Protein AF-A0A959IAA6-F1 (afdb_monomer)

Secondary structure (DSSP, 8-state):
-TTTTSHHHHHHHHHHHHHHHHHHHHHHTTT-TT----HHHHHHHHHHHHHHHS--GGGTEEEEE-TTS-EEEEE-SSS-EEEEEEESSTTSPPEEEEEEEEEPPPPPHHHHHHHHHS--------TT---HHHHHHHT-SPPPPEEEPP-TT--EEEEE-TT----EEEEEE-S--S----HHHHHHHT--GGG-TT-EEETTEEEE-SEEEEE-S-EEE-SS-EEEEPTTEEEEE-TT-EEEESS-EEEE--SSS-EEEE-TTS--EEEEES-SS-EEEESEEEES---EEETTEEE-BSEEEES--EEEES-EEES--SSEEEEEESSEEEEES-EEE--SSEEEEEES-EEEEES-EEES-SS-SEEEES-EEEEES-EEE--SSEEEEEETT-EEEEESEEEES-SEEEEEETT-EEEES-EEEEEEEEEEEEE--STTS---EEEES--EEEEEEEEEEE-TT-EEEETTEE--

Radius of gyration: 25.76 Å; Cα contacts (8 Å, |Δi|>4): 1320; chains: 1; bounding box: 67×58×63 Å

Structure (mmCIF, N/CA/C/O backbone):
data_AF-A0A959IAA6-F1
#
_entry.id   AF-A0A959IAA6-F1
#
loop_
_atom_site.group_PDB
_atom_site.id
_atom_site.type_symbol
_atom_site.label_atom_id
_atom_site.label_alt_id
_atom_site.label_comp_id
_atom_site.label_asym_id
_atom_site.label_entity_id
_atom_site.label_seq_id
_atom_site.pdbx_PDB_ins_code
_atom_site.Cartn_x
_atom_site.Cartn_y
_atom_site.Cartn_z
_atom_site.occupancy
_atom_site.B_iso_or_equiv
_atom_site.auth_seq_id
_atom_site.auth_comp_id
_atom_site.auth_asym_id
_atom_site.auth_atom_id
_atom_site.pdbx_PDB_model_num
ATOM 1 N N . VAL A 1 1 ? 10.745 31.286 13.134 1.00 66.69 1 VAL A N 1
ATOM 2 C CA . VAL A 1 1 ? 9.626 30.330 12.958 1.00 66.69 1 VAL A CA 1
ATOM 3 C C . VAL A 1 1 ? 9.668 29.263 14.039 1.00 66.69 1 VAL A C 1
ATOM 5 O O . VAL A 1 1 ? 8.770 29.283 14.860 1.00 66.69 1 VAL A O 1
ATOM 8 N N . TYR A 1 2 ? 10.750 28.479 14.146 1.00 72.8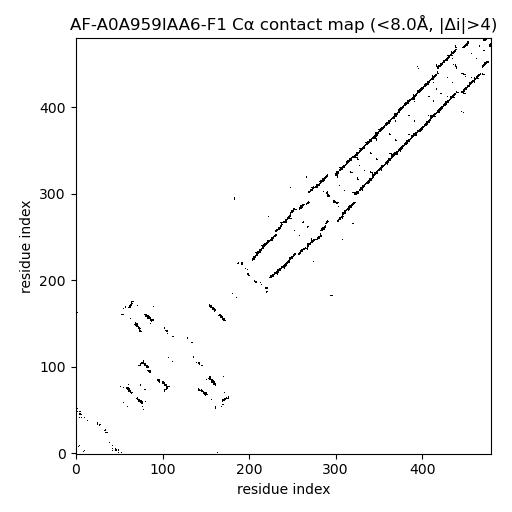8 2 TYR A N 1
ATOM 9 C CA . TYR A 1 2 ? 10.940 27.435 15.170 1.00 72.88 2 TYR A CA 1
ATOM 10 C C . TYR A 1 2 ? 10.509 27.818 16.604 1.00 72.88 2 TYR A C 1
ATOM 12 O O . TYR A 1 2 ? 9.703 27.122 17.215 1.00 72.88 2 TYR A O 1
ATOM 20 N N . ARG A 1 3 ? 10.980 28.967 17.121 1.00 77.94 3 ARG A N 1
ATOM 21 C CA . ARG A 1 3 ? 10.578 29.488 18.443 1.00 77.94 3 ARG A CA 1
ATOM 22 C C . ARG A 1 3 ? 9.064 29.691 18.557 1.00 77.94 3 ARG A C 1
ATOM 24 O O . ARG A 1 3 ? 8.458 29.231 19.512 1.00 77.94 3 ARG A O 1
ATOM 31 N N . PHE A 1 4 ? 8.459 30.359 17.579 1.00 81.38 4 PHE A N 1
ATOM 32 C CA . PHE A 1 4 ? 7.040 30.730 17.597 1.00 81.38 4 PHE A CA 1
ATOM 33 C C . PHE A 1 4 ? 6.094 29.569 17.271 1.00 81.38 4 PHE A C 1
ATOM 35 O O . PHE A 1 4 ? 4.908 29.676 17.549 1.00 81.38 4 PHE A O 1
ATOM 42 N N . SER A 1 5 ? 6.610 28.472 16.713 1.00 74.12 5 SER A N 1
ATOM 43 C CA . SER A 1 5 ? 5.879 27.216 16.528 1.00 74.12 5 SER A CA 1
ATOM 44 C C . SER A 1 5 ? 6.097 26.229 17.681 1.00 74.12 5 SER A C 1
ATOM 46 O O . SER A 1 5 ? 5.702 25.074 17.579 1.00 74.12 5 SER A O 1
ATOM 48 N N . SER A 1 6 ? 6.745 26.646 18.777 1.00 77.94 6 SER A N 1
ATOM 49 C CA . SER A 1 6 ? 6.830 25.825 19.988 1.00 77.94 6 SER A CA 1
ATOM 50 C C . SER A 1 6 ? 5.517 25.846 20.759 1.00 77.94 6 SER A C 1
ATOM 52 O O . SER A 1 6 ? 4.818 26.862 20.784 1.00 77.94 6 SER A O 1
ATOM 54 N N . LYS A 1 7 ? 5.210 24.729 21.430 1.00 76.62 7 LYS A N 1
ATOM 55 C CA . LYS A 1 7 ? 4.017 24.595 22.273 1.00 76.62 7 LYS A CA 1
ATOM 56 C C . LYS A 1 7 ? 3.919 25.735 23.288 1.00 76.62 7 LYS A C 1
ATOM 58 O O . LYS A 1 7 ? 2.882 26.379 23.357 1.00 76.62 7 LYS A O 1
ATOM 63 N N . ASP A 1 8 ? 5.003 26.026 24.001 1.00 80.62 8 ASP A N 1
ATOM 64 C CA . ASP A 1 8 ? 5.018 27.067 25.035 1.00 80.62 8 ASP A CA 1
ATOM 65 C C . ASP A 1 8 ? 4.765 28.460 24.446 1.00 80.62 8 ASP A C 1
ATOM 67 O O . ASP A 1 8 ? 3.940 29.210 24.958 1.00 80.62 8 ASP A O 1
ATOM 71 N N . SER A 1 9 ? 5.384 28.783 23.303 1.00 84.19 9 SER A N 1
ATOM 72 C CA . SER A 1 9 ? 5.149 30.076 22.642 1.00 84.19 9 SER A CA 1
ATOM 73 C C . SER A 1 9 ? 3.723 30.219 22.108 1.00 84.19 9 SER A C 1
ATOM 75 O O . SER A 1 9 ? 3.187 31.326 22.101 1.00 84.19 9 SER A O 1
ATOM 77 N N . LEU A 1 10 ? 3.103 29.123 21.661 1.00 82.00 10 LEU A N 1
ATOM 78 C CA . LEU A 1 10 ? 1.710 29.128 21.216 1.00 82.00 10 LEU A CA 1
ATOM 79 C C . LEU A 1 10 ? 0.742 29.240 22.387 1.00 82.00 10 LEU A C 1
ATOM 81 O O . LEU A 1 10 ? -0.214 30.001 22.295 1.00 82.00 10 LEU A O 1
ATOM 85 N N . VAL A 1 11 ? 1.012 28.553 23.497 1.00 83.69 11 VAL A N 1
ATOM 86 C CA . VAL A 1 11 ? 0.237 28.685 24.738 1.00 83.69 11 VAL A CA 1
ATOM 87 C C . VAL A 1 11 ? 0.286 30.127 25.249 1.00 83.69 11 VAL A C 1
ATOM 89 O O . VAL A 1 11 ? -0.763 30.715 25.513 1.00 83.69 11 VAL A O 1
ATOM 92 N N . ASP A 1 12 ? 1.472 30.737 25.301 1.00 89.75 12 ASP A N 1
ATOM 93 C CA . ASP A 1 12 ? 1.639 32.139 25.699 1.00 89.75 12 ASP A CA 1
ATOM 94 C C . ASP A 1 12 ? 0.929 33.098 24.733 1.00 89.75 12 ASP A C 1
ATOM 96 O O . ASP A 1 12 ? 0.259 34.049 25.151 1.00 89.75 12 ASP A O 1
ATOM 100 N N . PHE A 1 13 ? 1.030 32.839 23.426 1.00 90.50 13 PHE A N 1
ATOM 101 C CA . PHE A 1 13 ? 0.320 33.611 22.414 1.00 90.50 13 PHE A CA 1
ATOM 102 C C . PHE A 1 13 ? -1.196 33.519 22.606 1.00 90.50 13 PHE A C 1
ATOM 104 O O . PHE A 1 13 ? -1.859 34.558 22.654 1.00 90.50 13 PHE A O 1
ATOM 111 N N . PHE A 1 14 ? -1.745 32.316 22.776 1.00 88.12 14 PHE A N 1
ATOM 112 C CA . PHE A 1 14 ? -3.173 32.106 23.002 1.00 88.12 14 PHE A CA 1
ATOM 113 C C . PHE A 1 14 ? -3.662 32.799 24.268 1.00 88.12 14 PHE A C 1
ATOM 115 O O . PHE A 1 14 ? -4.676 33.500 24.222 1.00 88.12 14 PHE A O 1
ATOM 122 N N . ALA A 1 15 ? -2.896 32.713 25.357 1.00 90.69 15 ALA A N 1
ATOM 123 C CA . ALA A 1 15 ? -3.174 33.457 26.577 1.00 90.69 15 ALA A CA 1
ATOM 124 C C . ALA A 1 15 ? -3.203 34.976 26.318 1.00 90.69 15 ALA A C 1
ATOM 126 O O . ALA A 1 15 ? -4.123 35.664 26.767 1.00 90.69 15 ALA A O 1
ATOM 127 N N . SER A 1 16 ? -2.256 35.500 25.530 1.00 94.31 16 SER A N 1
ATOM 128 C CA . SER A 1 16 ? -2.164 36.936 25.224 1.00 94.31 16 SER A CA 1
ATOM 129 C C . SER A 1 16 ? -3.339 37.469 24.396 1.00 94.31 16 SER A C 1
ATOM 131 O O . SER A 1 16 ? -3.707 38.638 24.527 1.00 94.31 16 SER A O 1
ATOM 133 N N . VAL A 1 17 ? -3.961 36.622 23.566 1.00 92.19 17 VAL A N 1
ATOM 134 C CA . VAL A 1 17 ? -5.083 37.006 22.690 1.00 92.19 17 VAL A CA 1
ATOM 135 C C . VAL A 1 17 ? -6.443 36.507 23.179 1.00 92.19 17 VAL A C 1
ATOM 137 O O . VAL A 1 17 ? -7.451 36.744 22.507 1.00 92.19 17 VAL A O 1
ATOM 140 N N . GLN A 1 18 ? -6.503 35.864 24.350 1.00 92.19 18 GLN A N 1
ATOM 141 C CA . GLN A 1 18 ? -7.687 35.178 24.874 1.00 92.19 18 GLN A CA 1
ATOM 142 C C . GLN A 1 18 ? -8.947 36.056 24.848 1.00 92.19 18 GLN A C 1
ATOM 144 O O . GLN A 1 18 ? -9.976 35.647 24.311 1.00 92.19 18 GLN A O 1
ATOM 149 N N . ALA A 1 19 ? -8.860 37.294 25.346 1.00 90.56 19 ALA A N 1
ATOM 150 C CA . ALA A 1 19 ? -10.003 38.208 25.403 1.00 90.56 19 ALA A CA 1
ATOM 151 C C . ALA A 1 19 ? -10.556 38.559 24.005 1.00 90.56 19 ALA A C 1
ATOM 153 O O . ALA A 1 19 ? -11.770 38.580 23.787 1.00 90.56 19 ALA A O 1
ATOM 154 N N . GLY A 1 20 ? -9.670 38.798 23.033 1.00 91.69 20 GLY A N 1
ATOM 155 C CA . GLY A 1 20 ? -10.056 39.070 21.646 1.00 91.69 20 GLY A CA 1
ATOM 156 C C . GLY A 1 20 ? -10.611 37.830 20.941 1.00 91.69 20 GLY A C 1
ATOM 157 O O . GLY A 1 20 ? -11.581 37.924 20.184 1.00 91.69 20 GLY A O 1
ATOM 158 N N . LYS A 1 21 ? -10.029 36.661 21.226 1.00 87.06 21 LYS A N 1
ATOM 159 C CA . LYS A 1 21 ? -10.485 35.360 20.728 1.00 87.06 21 LYS A CA 1
ATOM 160 C C . LYS A 1 21 ? -11.901 35.050 21.218 1.00 87.06 21 LYS A C 1
ATOM 162 O O . LYS A 1 21 ? -12.755 34.721 20.402 1.00 87.06 21 LYS A O 1
ATOM 167 N N . GLU A 1 22 ? -12.187 35.226 22.507 1.00 89.31 22 GLU A N 1
ATOM 168 C CA . GLU A 1 22 ? -13.525 35.018 23.080 1.00 89.31 22 GLU A CA 1
ATOM 169 C C . GLU A 1 22 ? -14.571 35.968 22.490 1.00 89.31 22 GLU A C 1
ATOM 171 O O . GLU A 1 22 ? -15.683 35.545 22.170 1.00 89.31 22 GLU A O 1
ATOM 176 N N . ALA A 1 23 ? -14.223 37.246 22.306 1.00 90.31 23 ALA A N 1
ATOM 177 C CA . ALA A 1 23 ? -15.117 38.221 21.688 1.00 90.31 23 ALA A CA 1
ATOM 178 C C . ALA A 1 23 ? -15.488 37.829 20.247 1.00 90.31 23 ALA A C 1
ATOM 180 O O . ALA A 1 23 ? -16.668 37.844 19.894 1.00 90.31 23 ALA A O 1
ATOM 181 N N . ARG A 1 24 ? -14.505 37.414 19.435 1.00 89.44 24 ARG A N 1
ATOM 182 C CA . ARG A 1 24 ? -14.739 36.930 18.061 1.00 89.44 24 ARG A CA 1
ATOM 183 C C . ARG A 1 24 ? -15.483 35.602 18.027 1.00 89.44 24 ARG A C 1
ATOM 185 O O . ARG A 1 24 ? -16.362 35.435 17.194 1.00 89.44 24 ARG A O 1
ATOM 192 N N . HIS A 1 25 ? -15.179 34.687 18.942 1.00 83.81 25 HIS A N 1
ATOM 193 C CA . HIS A 1 25 ? -15.894 33.421 19.067 1.00 83.81 25 HIS A CA 1
ATOM 194 C C . HIS A 1 25 ? -17.381 33.645 19.378 1.00 83.81 25 HIS A C 1
ATOM 196 O O . HIS A 1 25 ? -18.235 33.056 18.723 1.00 83.81 25 HIS A O 1
ATOM 202 N N . ARG A 1 26 ? -17.710 34.558 20.308 1.00 87.56 26 ARG A N 1
ATOM 203 C CA . ARG A 1 26 ? -19.105 34.951 20.582 1.00 87.56 26 ARG A CA 1
ATOM 204 C C . ARG A 1 26 ? -19.795 35.548 19.357 1.00 87.56 26 ARG A C 1
ATOM 206 O O . ARG A 1 26 ? -20.941 35.201 19.104 1.00 87.56 26 ARG A O 1
ATOM 213 N N . TYR A 1 27 ? -19.106 36.416 18.614 1.00 90.00 27 TYR A N 1
ATOM 214 C CA . TYR A 1 27 ? -19.635 37.005 17.382 1.00 90.00 27 TYR A CA 1
ATOM 215 C C . TYR A 1 27 ? -19.903 35.944 16.307 1.00 90.00 27 TYR A C 1
ATOM 217 O O . TYR A 1 27 ? -21.003 35.872 15.787 1.00 90.00 27 TYR A O 1
ATOM 225 N N . LEU A 1 28 ? -18.947 35.060 16.018 1.00 75.94 28 LEU A N 1
ATOM 226 C CA . LEU A 1 28 ? -19.131 34.015 15.004 1.00 75.94 28 LEU A CA 1
ATOM 227 C C . LEU A 1 28 ? -20.309 33.090 15.333 1.00 75.94 28 LEU A C 1
ATOM 229 O O . LEU A 1 28 ? -21.045 32.697 14.433 1.00 75.94 28 LEU A O 1
ATOM 233 N N . ARG A 1 29 ? -20.556 32.810 16.617 1.00 83.12 29 ARG A N 1
ATOM 234 C CA . ARG A 1 29 ? -21.688 31.979 17.053 1.00 83.12 29 ARG A CA 1
ATOM 235 C C . ARG A 1 29 ? -23.060 32.651 16.958 1.00 83.12 29 ARG A C 1
ATOM 237 O O . ARG A 1 29 ? -24.058 31.965 17.159 1.00 83.12 29 ARG A O 1
ATOM 244 N N . THR A 1 30 ? -23.142 33.945 16.630 1.00 84.31 30 THR A N 1
ATOM 245 C CA . THR A 1 30 ? -24.436 34.575 16.309 1.00 84.31 30 THR A CA 1
ATOM 246 C C . THR A 1 30 ? -24.978 34.124 14.954 1.00 84.31 30 THR A C 1
ATOM 248 O O . THR A 1 30 ? -26.182 34.183 14.741 1.00 84.31 30 THR A O 1
ATOM 251 N N . GLU A 1 31 ? -24.097 33.683 14.051 1.00 77.62 31 GLU A N 1
ATOM 252 C CA . GLU A 1 31 ? -24.442 33.203 12.706 1.00 77.62 31 GLU A CA 1
ATOM 253 C C . GLU A 1 31 ? -24.156 31.697 12.554 1.00 77.62 31 GLU A C 1
ATOM 255 O O . GLU A 1 31 ? -24.968 30.962 11.998 1.00 77.62 31 GLU A O 1
ATOM 260 N N . PHE A 1 32 ? -23.056 31.209 13.138 1.00 69.94 32 PHE A N 1
ATOM 261 C CA . PHE A 1 32 ? -22.613 29.812 13.102 1.00 69.94 32 PHE A CA 1
ATOM 262 C C . PHE A 1 32 ? -22.653 29.193 14.505 1.00 69.94 32 PHE A C 1
ATOM 264 O O . PHE A 1 32 ? -21.637 29.104 15.196 1.00 69.94 32 PHE A O 1
ATOM 271 N N . VAL A 1 33 ? -23.845 28.780 14.944 1.00 80.44 33 VAL A N 1
ATOM 272 C CA . VAL A 1 33 ? -24.137 28.366 16.335 1.00 80.44 33 VAL A CA 1
ATOM 273 C C . VAL A 1 33 ? -23.199 27.264 16.862 1.00 80.44 33 VAL A C 1
ATOM 275 O O . VAL A 1 33 ? -22.841 27.274 18.048 1.00 80.44 33 VAL A O 1
ATOM 278 N N . ASP A 1 34 ? -22.730 26.382 15.978 1.00 75.69 34 ASP A N 1
ATOM 279 C CA . ASP A 1 34 ? -21.885 25.226 16.309 1.00 75.69 34 ASP A CA 1
ATOM 280 C C . ASP A 1 34 ? -20.377 25.465 16.120 1.00 75.69 34 ASP A C 1
ATOM 282 O O . ASP A 1 34 ? -19.572 24.566 16.359 1.00 75.69 34 ASP A O 1
ATOM 286 N N . TYR A 1 35 ? -19.959 26.671 15.719 1.00 75.12 35 TYR A N 1
ATOM 287 C CA . TYR A 1 35 ? -18.541 26.985 15.544 1.00 75.12 35 TYR A CA 1
ATOM 288 C C . TYR A 1 35 ? -17.776 26.890 16.873 1.00 75.12 35 TYR A C 1
ATOM 290 O O . TYR A 1 35 ? -18.167 27.504 17.870 1.00 75.12 35 TYR A O 1
ATOM 298 N N . GLN A 1 36 ? -16.650 26.170 16.862 1.00 75.69 36 GLN A N 1
ATOM 299 C CA . GLN A 1 36 ? -15.684 26.114 17.959 1.00 75.69 36 GLN A CA 1
ATOM 300 C C . GLN A 1 36 ? -14.276 26.408 17.441 1.00 75.69 36 GLN A C 1
ATOM 302 O O . GLN A 1 36 ? -13.829 25.830 16.454 1.00 75.69 36 GLN A O 1
ATOM 307 N N . CYS A 1 37 ? -13.558 27.291 18.134 1.00 76.50 37 CYS A N 1
ATOM 308 C CA . CYS A 1 37 ? -12.134 27.497 17.886 1.00 76.50 37 CYS A CA 1
ATOM 309 C C . CYS A 1 37 ? -11.337 26.400 18.603 1.00 76.50 37 CYS A C 1
ATOM 311 O O . CYS A 1 37 ? -11.348 26.345 19.834 1.00 76.50 37 CYS A O 1
ATOM 313 N N . ARG A 1 38 ? -10.652 25.540 17.847 1.00 80.56 38 ARG A N 1
ATOM 314 C CA . ARG A 1 38 ? -9.826 24.457 18.386 1.00 80.56 38 ARG A CA 1
ATOM 315 C C . ARG A 1 38 ? -8.365 24.900 18.416 1.00 80.56 38 ARG A C 1
ATOM 317 O O . ARG A 1 38 ? -7.684 24.873 17.402 1.00 80.56 38 ARG A O 1
ATOM 324 N N . GLU A 1 39 ? -7.875 25.325 19.580 1.00 77.12 39 GLU A N 1
ATOM 325 C CA . GLU A 1 39 ? -6.452 25.690 19.749 1.00 77.12 39 GLU A CA 1
ATOM 326 C C . GLU A 1 39 ? -5.509 24.514 19.491 1.00 77.12 39 GLU A C 1
ATOM 328 O O . GLU A 1 39 ? -4.370 24.706 19.075 1.00 77.12 39 GLU A O 1
ATOM 333 N N . GLN A 1 40 ? -6.016 23.301 19.706 1.00 72.19 40 GLN A N 1
ATOM 334 C CA . GLN A 1 40 ? -5.315 22.054 19.454 1.00 72.19 40 GLN A CA 1
ATOM 335 C C . GLN A 1 40 ? -4.900 21.908 17.980 1.00 72.19 40 GLN A C 1
ATOM 337 O O . GLN A 1 40 ? -3.757 21.541 17.727 1.00 72.19 40 GLN A O 1
ATOM 342 N N . ASP A 1 41 ? -5.748 22.316 17.029 1.00 72.12 41 ASP A N 1
ATOM 343 C CA . ASP A 1 41 ? -5.431 22.293 15.593 1.00 72.12 41 ASP A CA 1
ATOM 344 C C . ASP A 1 41 ? -4.166 23.123 15.290 1.00 72.12 41 ASP A C 1
ATOM 346 O O . ASP A 1 41 ? -3.306 22.725 14.511 1.00 72.12 41 ASP A O 1
ATOM 350 N N . PHE A 1 42 ? -3.994 24.271 15.957 1.00 74.81 42 PHE A N 1
ATOM 351 C CA . PHE A 1 42 ? -2.804 25.110 15.781 1.00 74.81 42 PHE A CA 1
ATOM 352 C C . PHE A 1 42 ? -1.551 24.486 16.398 1.00 74.81 42 PHE A C 1
ATOM 354 O O . PHE A 1 42 ? -0.452 24.703 15.892 1.00 74.81 42 PHE A O 1
ATOM 361 N N . LEU A 1 43 ? -1.697 23.741 17.498 1.00 72.12 43 LEU A N 1
ATOM 362 C CA . LEU A 1 43 ? -0.589 23.014 18.118 1.00 72.12 43 LEU A CA 1
ATOM 363 C C . LEU A 1 43 ? -0.137 21.839 17.240 1.00 72.12 43 LEU A C 1
ATOM 365 O O . LEU A 1 43 ? 1.064 21.598 17.133 1.00 72.12 43 LEU A O 1
ATOM 369 N N . GLU A 1 44 ? -1.069 21.147 16.587 1.00 63.84 44 GLU A N 1
ATOM 370 C CA . GLU A 1 44 ? -0.796 20.047 15.651 1.00 63.84 44 GLU A CA 1
ATOM 371 C C . GLU A 1 44 ? -0.113 20.546 14.371 1.00 63.84 44 GLU A C 1
ATOM 373 O O . GLU A 1 44 ? 0.942 20.037 13.987 1.00 63.84 44 GLU A O 1
ATOM 378 N N . GLU A 1 45 ? -0.622 21.625 13.772 1.00 64.12 45 GLU A N 1
ATOM 379 C CA . GLU A 1 45 ? 0.023 22.286 12.630 1.00 64.12 45 GLU A CA 1
ATOM 380 C C . GLU A 1 45 ? 1.425 22.805 12.983 1.00 64.12 45 GLU A C 1
ATOM 382 O O . GLU A 1 45 ? 2.368 22.724 12.194 1.00 64.12 45 GLU A O 1
ATOM 387 N N . ALA A 1 46 ? 1.610 23.307 14.204 1.00 66.56 46 ALA A N 1
ATOM 388 C CA . ALA A 1 46 ? 2.913 23.763 14.661 1.00 66.56 46 ALA A CA 1
ATOM 389 C C . ALA A 1 46 ? 3.921 22.621 14.833 1.00 66.56 46 ALA A C 1
ATOM 391 O O . ALA A 1 46 ? 5.101 22.809 14.529 1.00 66.56 46 ALA A O 1
ATOM 392 N N . GLN A 1 47 ? 3.471 21.439 15.263 1.00 58.28 47 GLN A N 1
ATOM 393 C CA . GLN A 1 47 ? 4.302 20.234 15.312 1.00 58.28 47 GLN A CA 1
ATOM 394 C C . GLN A 1 47 ? 4.741 19.809 13.910 1.00 58.28 47 GLN A C 1
ATOM 396 O O . GLN A 1 47 ? 5.922 19.523 13.713 1.00 58.28 47 GLN A O 1
ATOM 401 N N . TYR A 1 48 ? 3.837 19.850 12.927 1.00 58.12 48 TYR A N 1
ATOM 402 C CA . TYR A 1 48 ? 4.175 19.607 11.524 1.00 58.12 48 TYR A CA 1
ATOM 403 C C . TYR A 1 48 ? 5.218 20.613 11.003 1.00 58.12 48 TYR A C 1
ATOM 405 O O . TYR A 1 48 ? 6.245 20.225 10.443 1.00 58.12 48 TYR A O 1
ATOM 413 N N . VAL A 1 49 ? 5.029 21.910 11.273 1.00 64.31 49 VAL A N 1
ATOM 414 C CA . VAL A 1 49 ? 6.015 22.953 10.936 1.00 64.31 49 VAL A CA 1
ATOM 415 C C . VAL A 1 49 ? 7.363 22.692 11.615 1.00 64.31 49 VAL A C 1
ATOM 417 O O . VAL A 1 49 ? 8.402 22.879 10.988 1.00 64.31 49 VAL A O 1
ATOM 420 N N . GLN A 1 50 ? 7.384 22.251 12.875 1.00 66.00 50 GLN A N 1
ATOM 421 C CA . GLN A 1 50 ? 8.634 21.919 13.563 1.00 66.00 50 GLN A CA 1
ATOM 422 C C . GLN A 1 50 ? 9.329 20.691 12.968 1.00 66.00 50 GLN A C 1
ATOM 424 O O . GLN A 1 50 ? 10.545 20.734 12.788 1.00 66.00 50 GLN A O 1
ATOM 429 N N . ALA A 1 51 ? 8.584 19.647 12.599 1.00 61.06 51 ALA A N 1
ATOM 430 C CA . ALA A 1 51 ? 9.130 18.464 11.934 1.00 61.06 51 ALA A CA 1
ATOM 431 C C . ALA A 1 51 ? 9.775 18.802 10.578 1.00 61.06 51 ALA A C 1
ATOM 433 O O . ALA A 1 51 ? 10.779 18.202 10.204 1.00 61.06 51 ALA A O 1
ATOM 434 N N . LEU A 1 52 ? 9.249 19.807 9.869 1.00 66.06 52 LEU A N 1
ATOM 435 C CA . LEU A 1 52 ? 9.839 20.318 8.627 1.00 66.06 52 LEU A CA 1
ATOM 436 C C . LEU A 1 52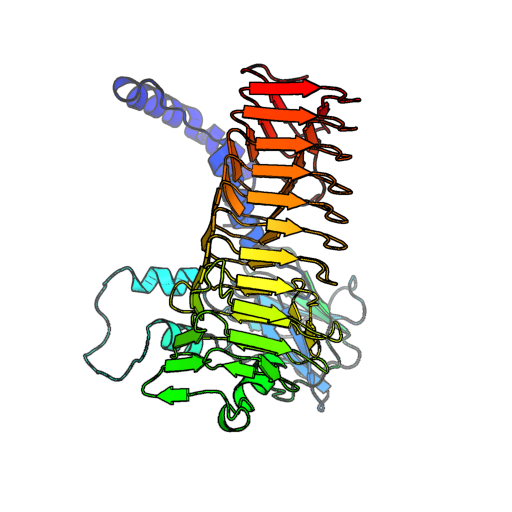 ? 11.078 21.203 8.837 1.00 66.06 52 LEU A C 1
ATOM 438 O O . LEU A 1 52 ? 11.852 21.378 7.897 1.00 66.06 52 LEU A O 1
ATOM 442 N N . LEU A 1 53 ? 11.242 21.804 10.020 1.00 71.62 53 LEU A N 1
ATOM 443 C CA . LEU A 1 53 ? 12.355 22.709 10.339 1.00 71.62 53 LEU A CA 1
ATOM 444 C C . LEU A 1 53 ? 13.546 22.005 10.991 1.00 71.62 53 LEU A C 1
ATOM 446 O O . LEU A 1 53 ? 14.650 22.547 10.969 1.00 71.62 53 LEU A O 1
ATOM 450 N N . LEU A 1 54 ? 13.313 20.865 11.639 1.00 73.50 54 LEU A N 1
ATOM 451 C CA . LEU A 1 54 ? 14.350 20.122 12.337 1.00 73.50 54 LEU A CA 1
ATOM 452 C C . LEU A 1 54 ? 15.011 19.108 11.393 1.00 73.50 54 LEU A C 1
ATOM 454 O O . LEU A 1 54 ? 14.317 18.314 10.757 1.00 73.50 54 LEU A O 1
ATOM 458 N N . PRO A 1 55 ? 16.349 19.096 11.307 1.00 70.38 55 PRO A N 1
ATOM 459 C CA . PRO A 1 55 ? 17.059 18.148 10.469 1.00 70.38 55 PRO A CA 1
ATOM 460 C C . PRO A 1 55 ? 17.061 16.737 11.080 1.00 70.38 55 PRO A C 1
ATOM 462 O O . PRO A 1 55 ? 17.120 16.546 12.293 1.00 70.38 55 PRO A O 1
ATOM 465 N N . GLN A 1 56 ? 17.060 15.737 10.204 1.00 66.19 56 GLN A N 1
ATOM 466 C CA . GLN A 1 56 ? 17.012 14.301 10.481 1.00 66.19 56 GLN A CA 1
ATOM 467 C C . GLN A 1 56 ? 18.423 13.686 10.390 1.00 66.19 56 GLN A C 1
ATOM 469 O O . GLN A 1 56 ? 18.679 12.776 9.600 1.00 66.19 56 GLN A O 1
ATOM 474 N N . GLY A 1 57 ? 19.381 14.230 11.148 1.00 61.38 57 GLY A N 1
ATOM 475 C CA . GLY A 1 57 ? 20.749 13.697 11.251 1.00 61.38 57 GLY A CA 1
ATOM 476 C C . GLY A 1 57 ? 21.433 13.447 9.888 1.00 61.38 57 GLY A C 1
ATOM 477 O O . GLY A 1 57 ? 21.597 14.400 9.118 1.00 61.38 57 GLY A O 1
ATOM 478 N N . PRO A 1 58 ? 21.837 12.203 9.554 1.00 57.50 58 PRO A N 1
ATOM 479 C CA . PRO A 1 58 ? 22.550 11.884 8.311 1.00 57.50 58 PRO A CA 1
ATOM 480 C C . PRO A 1 58 ? 21.706 12.068 7.040 1.00 57.50 58 PRO A C 1
ATOM 482 O O . PRO A 1 58 ? 22.261 12.113 5.947 1.00 57.50 58 PRO A O 1
ATOM 485 N N . TYR A 1 59 ? 20.380 12.176 7.159 1.00 65.38 59 TYR A N 1
ATOM 486 C CA . TYR A 1 59 ? 19.476 12.314 6.014 1.00 65.38 59 TYR A CA 1
ATOM 487 C C . TYR A 1 59 ? 19.275 13.768 5.575 1.00 65.38 59 TYR A C 1
ATOM 489 O O . TYR A 1 59 ? 18.776 14.015 4.482 1.00 65.38 59 TYR A O 1
ATOM 497 N N . SER A 1 60 ? 19.671 14.737 6.406 1.00 76.75 60 SER A N 1
ATOM 498 C CA . SER A 1 60 ? 19.566 16.166 6.083 1.00 76.75 60 SER A CA 1
ATOM 499 C C . SER A 1 60 ? 20.831 16.735 5.446 1.00 76.75 60 SER A C 1
ATOM 501 O O . SER A 1 60 ? 20.737 17.624 4.600 1.00 76.75 60 SER A O 1
ATOM 503 N N . LEU A 1 61 ? 22.004 16.209 5.801 1.00 85.62 61 LEU A N 1
ATOM 504 C CA . LEU A 1 61 ? 23.285 16.583 5.209 1.00 85.62 61 LEU A CA 1
ATOM 505 C C . LEU A 1 61 ? 24.043 15.328 4.788 1.00 85.62 61 LEU A C 1
ATOM 507 O O . LEU A 1 61 ? 24.465 14.543 5.633 1.00 85.62 61 LEU A O 1
ATOM 511 N N . LEU A 1 62 ? 24.271 15.181 3.487 1.00 83.81 62 LEU A N 1
ATOM 512 C CA . LEU A 1 62 ? 25.116 14.122 2.952 1.00 83.81 62 LEU A CA 1
ATOM 513 C C . LEU A 1 62 ? 26.555 14.634 2.860 1.00 83.81 62 LEU A C 1
ATOM 515 O O . LEU A 1 62 ? 26.793 15.708 2.304 1.00 83.81 62 LEU A O 1
ATOM 519 N N . ALA A 1 63 ? 27.509 13.871 3.392 1.00 87.19 63 ALA A N 1
ATOM 520 C CA . ALA A 1 63 ? 28.929 14.203 3.360 1.00 87.19 63 ALA A CA 1
ATOM 521 C C . ALA A 1 63 ? 29.750 13.028 2.814 1.00 87.19 63 ALA A C 1
ATOM 523 O O . ALA A 1 63 ? 29.674 11.920 3.344 1.00 87.19 63 ALA A O 1
ATOM 524 N N . PHE A 1 64 ? 30.569 13.268 1.789 1.00 85.75 64 PHE A N 1
ATOM 525 C CA . PHE A 1 64 ? 31.362 12.239 1.107 1.00 85.75 64 PHE A CA 1
ATOM 526 C C . PHE A 1 64 ? 32.834 12.624 1.046 1.00 85.75 64 PHE A C 1
ATOM 528 O O . PHE A 1 64 ? 33.172 13.767 0.750 1.00 85.75 64 PHE A O 1
ATOM 535 N N . ARG A 1 65 ? 33.737 11.674 1.288 1.00 84.69 65 ARG A N 1
ATOM 536 C CA . ARG A 1 65 ? 35.176 11.890 1.117 1.00 84.69 65 ARG A CA 1
ATOM 537 C C . ARG A 1 65 ? 35.597 11.555 -0.315 1.00 84.69 65 ARG A C 1
ATOM 539 O O . ARG A 1 65 ? 35.502 10.413 -0.747 1.00 84.69 65 ARG A O 1
ATOM 546 N N . SER A 1 66 ? 36.113 12.548 -1.030 1.00 74.44 66 SER A N 1
ATOM 547 C CA . SER A 1 66 ? 36.686 12.390 -2.374 1.00 74.44 66 SER A CA 1
ATOM 548 C C . SER A 1 66 ? 38.054 11.690 -2.356 1.00 74.44 66 SER A C 1
ATOM 550 O O . SER A 1 66 ? 38.738 11.639 -1.329 1.00 74.44 66 SER A O 1
ATOM 552 N N . THR A 1 67 ? 38.505 11.216 -3.522 1.00 66.75 67 THR A N 1
ATOM 553 C CA . THR A 1 67 ? 39.821 10.577 -3.736 1.00 66.75 67 THR A CA 1
ATOM 554 C C . THR A 1 67 ? 41.012 11.479 -3.393 1.00 66.75 67 THR A C 1
ATOM 556 O O . THR A 1 67 ? 42.062 10.974 -3.005 1.00 66.75 67 THR A O 1
ATOM 559 N N . GLY A 1 68 ? 40.848 12.804 -3.458 1.00 70.12 68 GLY A N 1
ATOM 560 C CA . GLY A 1 68 ? 41.841 13.790 -3.007 1.00 70.12 68 GLY A CA 1
ATOM 561 C C . GLY A 1 68 ? 41.795 14.100 -1.504 1.00 70.12 68 GLY A C 1
ATOM 562 O O . GLY A 1 68 ? 42.503 14.991 -1.041 1.00 70.12 68 GLY A O 1
ATOM 563 N N . GLY A 1 69 ? 40.938 13.417 -0.737 1.00 75.38 69 GLY A N 1
ATOM 564 C CA . GLY A 1 69 ? 40.760 13.610 0.705 1.00 75.38 69 GLY A CA 1
ATOM 565 C C . GLY A 1 69 ? 39.828 14.762 1.099 1.00 75.38 69 GLY A C 1
ATOM 566 O O . GLY A 1 69 ? 39.526 14.887 2.288 1.00 75.38 69 GLY A O 1
ATOM 567 N N . GLN A 1 70 ? 39.359 15.566 0.137 1.00 86.62 70 GLN A N 1
ATOM 568 C CA . GLN A 1 70 ? 38.371 16.641 0.324 1.00 86.62 70 GLN A CA 1
ATOM 569 C C . GLN A 1 70 ? 36.993 16.070 0.680 1.00 86.62 70 GLN A C 1
ATOM 571 O O . GLN A 1 70 ? 36.715 14.916 0.349 1.00 86.62 70 GLN A O 1
ATOM 576 N N . ILE A 1 71 ? 36.134 16.868 1.317 1.00 88.19 71 ILE A N 1
ATOM 577 C CA . ILE A 1 71 ? 34.789 16.444 1.734 1.00 88.19 71 ILE A CA 1
ATOM 578 C C . ILE A 1 71 ? 33.747 17.185 0.892 1.00 88.19 71 ILE A C 1
ATOM 580 O O . ILE A 1 71 ? 33.669 18.407 0.950 1.00 88.19 71 ILE A O 1
ATOM 584 N N . GLU A 1 72 ? 32.948 16.462 0.119 1.00 88.12 72 GLU A N 1
ATOM 585 C CA . GLU A 1 72 ? 31.806 17.000 -0.618 1.00 88.12 72 GLU A CA 1
ATOM 586 C C . GLU A 1 72 ? 30.553 16.975 0.258 1.00 88.12 72 GLU A C 1
ATOM 588 O O . GLU A 1 72 ? 30.250 15.958 0.878 1.00 88.12 72 GLU A O 1
ATOM 593 N N . LEU A 1 73 ? 29.831 18.093 0.303 1.00 88.38 73 LEU A N 1
ATOM 594 C CA . LEU A 1 73 ? 28.635 18.276 1.117 1.00 88.38 73 LEU A CA 1
ATOM 595 C C . LEU A 1 73 ? 27.416 18.574 0.253 1.00 88.38 73 LEU A C 1
ATOM 597 O O . LEU A 1 73 ? 27.446 19.512 -0.543 1.00 88.38 73 LEU A O 1
ATOM 601 N N . ILE A 1 74 ? 26.324 17.843 0.468 1.00 84.81 74 ILE A N 1
ATOM 602 C CA . ILE A 1 74 ? 25.052 18.026 -0.237 1.00 84.81 74 ILE A CA 1
ATOM 603 C C . ILE A 1 74 ? 23.937 18.215 0.792 1.00 84.81 74 ILE A C 1
ATOM 605 O O . ILE A 1 74 ? 23.715 17.361 1.650 1.00 84.81 74 ILE A O 1
ATOM 609 N N . ASN A 1 75 ? 23.222 19.336 0.693 1.00 85.62 75 ASN A N 1
ATOM 610 C CA . ASN A 1 75 ? 22.040 19.580 1.509 1.00 85.62 75 ASN A CA 1
ATOM 611 C C . ASN A 1 75 ? 20.844 18.804 0.939 1.00 85.62 75 ASN A C 1
ATOM 613 O O . ASN A 1 75 ? 20.389 19.095 -0.167 1.00 85.62 75 ASN A O 1
ATOM 617 N N . ALA A 1 76 ? 20.347 17.835 1.703 1.00 74.06 76 ALA A N 1
ATOM 618 C CA . ALA A 1 76 ? 19.137 17.071 1.400 1.00 74.06 76 ALA A CA 1
ATOM 619 C C . ALA A 1 76 ? 17.923 17.557 2.217 1.00 74.06 76 ALA A C 1
ATOM 621 O O . ALA A 1 76 ? 16.817 17.041 2.066 1.00 74.06 76 ALA A O 1
ATOM 622 N N . HIS A 1 77 ? 18.108 18.566 3.072 1.00 78.00 77 HIS A N 1
ATOM 623 C CA . HIS A 1 77 ? 17.036 19.222 3.803 1.00 78.00 77 HIS A CA 1
ATOM 624 C C . HIS A 1 77 ? 16.308 20.263 2.934 1.00 78.00 77 HIS A C 1
ATOM 626 O O . HIS A 1 77 ? 16.838 20.810 1.966 1.00 78.00 77 HIS A O 1
ATOM 632 N N . THR A 1 78 ? 15.067 20.565 3.308 1.00 73.12 78 THR A N 1
ATOM 633 C CA . THR A 1 78 ? 14.153 21.487 2.619 1.00 73.12 78 THR A CA 1
ATOM 634 C C . THR A 1 78 ? 14.461 22.961 2.890 1.00 73.12 78 THR A C 1
ATOM 636 O O . TH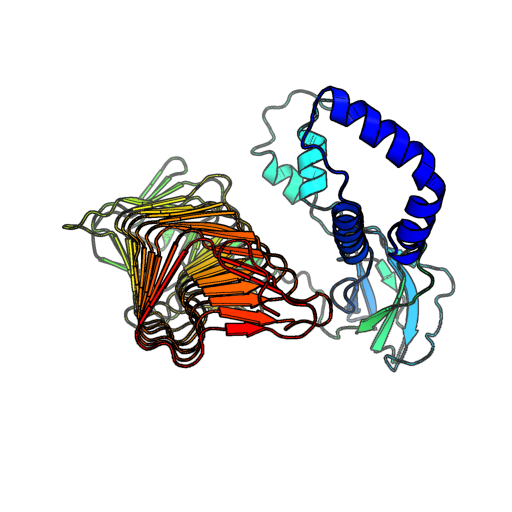R A 1 78 ? 13.872 23.841 2.261 1.00 73.12 78 THR A O 1
ATOM 639 N N . ILE A 1 79 ? 15.390 23.243 3.808 1.00 80.31 79 ILE A N 1
ATOM 640 C CA . ILE A 1 79 ? 15.850 24.584 4.182 1.00 80.31 79 ILE A CA 1
ATOM 641 C C . ILE A 1 79 ? 17.385 24.646 4.209 1.00 80.31 79 ILE A C 1
ATOM 643 O O . ILE A 1 79 ? 18.038 23.606 4.352 1.00 80.31 79 ILE A O 1
ATOM 647 N N . PRO A 1 80 ? 17.992 25.833 4.009 1.00 89.69 80 PRO A N 1
ATOM 648 C CA . PRO A 1 80 ? 19.443 25.960 3.979 1.00 89.69 80 PRO A CA 1
ATOM 649 C C . PRO A 1 80 ? 20.097 25.429 5.256 1.00 89.69 80 PRO A C 1
ATOM 651 O O . PRO A 1 80 ? 19.551 25.587 6.346 1.00 89.69 80 PRO A O 1
ATOM 654 N N . LEU A 1 81 ? 21.286 24.849 5.119 1.00 90.69 81 LEU A N 1
ATOM 655 C CA . LEU A 1 81 ? 22.093 24.372 6.240 1.00 90.69 81 LEU A CA 1
ATOM 656 C C . LEU A 1 81 ? 23.372 25.193 6.353 1.00 90.69 81 LEU A C 1
ATOM 658 O O . LEU A 1 81 ? 23.989 25.533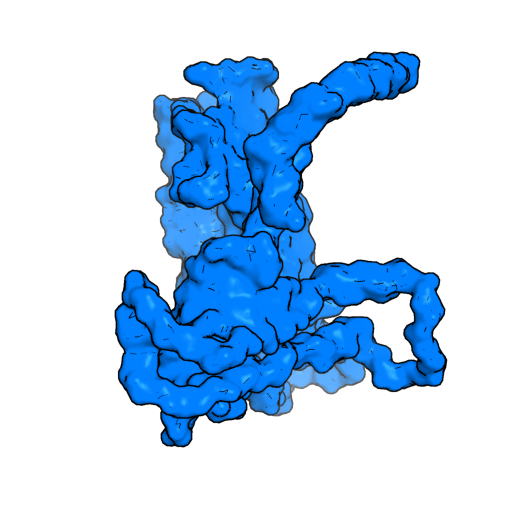 5.350 1.00 90.69 81 LEU A O 1
ATOM 662 N N . GLU A 1 82 ? 23.796 25.487 7.572 1.00 92.12 82 GLU A N 1
ATOM 663 C CA . GLU A 1 82 ? 25.080 26.108 7.872 1.00 92.12 82 GLU A CA 1
ATOM 664 C C . GLU A 1 82 ? 26.032 25.063 8.437 1.00 92.12 82 GLU A C 1
ATOM 666 O O . GLU A 1 82 ? 25.797 24.504 9.503 1.00 92.12 82 GLU A O 1
ATOM 671 N N . VAL A 1 83 ? 27.124 24.808 7.734 1.00 93.06 83 VAL A N 1
ATOM 672 C CA . VAL A 1 83 ? 28.169 23.885 8.160 1.00 93.06 83 VAL A CA 1
ATOM 673 C C . VAL A 1 83 ? 29.135 24.628 9.073 1.00 93.06 83 VAL A C 1
ATOM 675 O O . VAL A 1 83 ? 29.691 25.665 8.705 1.00 93.06 83 VAL A O 1
ATOM 678 N N . LEU A 1 84 ? 29.322 24.069 10.265 1.00 91.62 84 LEU A N 1
ATOM 679 C CA . LEU A 1 84 ? 30.081 24.653 11.362 1.00 91.62 84 LEU A CA 1
ATOM 680 C C . LEU A 1 84 ? 31.525 24.154 11.387 1.00 91.62 84 LEU A C 1
ATOM 682 O O . LEU A 1 84 ? 32.435 24.931 11.657 1.00 91.62 84 LEU A O 1
ATOM 686 N N . GLY A 1 85 ? 31.744 22.861 11.145 1.00 92.12 85 GLY A N 1
ATOM 687 C CA . GLY A 1 85 ? 33.037 22.229 11.399 1.00 92.12 85 GLY A CA 1
ATOM 688 C C . GLY A 1 85 ? 33.033 20.721 11.205 1.00 92.12 85 GLY A C 1
ATOM 689 O O . GLY A 1 85 ? 32.049 20.143 10.746 1.00 92.12 85 GLY A O 1
ATOM 690 N N . THR A 1 86 ? 34.134 20.072 11.572 1.00 93.00 86 THR A N 1
ATOM 691 C CA . THR A 1 86 ? 34.275 18.609 11.488 1.00 93.00 86 THR A CA 1
ATOM 692 C C . THR A 1 86 ? 34.859 18.021 12.769 1.00 93.00 86 THR A C 1
ATOM 694 O O . THR A 1 86 ? 35.501 18.727 13.542 1.00 93.00 86 THR A O 1
ATOM 697 N N . SER A 1 87 ? 34.638 16.731 13.021 1.00 92.81 87 SER A N 1
ATOM 698 C CA . SER A 1 87 ? 35.187 16.039 14.196 1.00 92.81 87 SER A CA 1
ATOM 699 C C . SER A 1 87 ? 35.555 14.583 13.898 1.00 92.81 87 SER A C 1
ATOM 701 O O . SER A 1 87 ? 35.116 13.994 12.906 1.00 92.81 87 SER A O 1
ATOM 703 N N . PHE A 1 88 ? 36.374 13.983 14.769 1.00 90.19 88 PHE A N 1
ATOM 704 C CA . PHE A 1 88 ? 36.709 12.552 14.720 1.00 90.19 88 PHE A CA 1
ATOM 705 C C . PHE A 1 88 ? 35.638 11.665 15.385 1.00 90.19 88 PHE A C 1
ATOM 707 O O . PHE A 1 88 ? 35.388 10.554 14.922 1.00 90.19 88 PHE A O 1
ATOM 714 N N . GLN A 1 89 ? 35.006 12.142 16.464 1.00 86.38 89 GLN A N 1
ATOM 715 C CA . GLN A 1 89 ? 33.911 11.464 17.175 1.00 86.38 89 GLN A CA 1
ATOM 716 C C . GLN A 1 89 ? 32.627 12.286 17.064 1.00 86.38 89 GLN A C 1
ATOM 718 O O . GLN A 1 89 ? 32.699 13.511 16.968 1.00 86.38 89 GLN A O 1
ATOM 723 N N . GLU A 1 90 ? 31.479 11.618 17.094 1.00 82.44 90 GLU A N 1
ATOM 724 C CA . GLU A 1 90 ? 30.159 12.225 16.900 1.00 82.44 90 GLU A CA 1
ATOM 725 C C . GLU A 1 90 ? 29.863 13.309 17.949 1.00 82.44 90 GLU A C 1
ATOM 727 O O . GLU A 1 90 ? 29.624 14.458 17.589 1.00 82.44 90 GLU A O 1
ATOM 732 N N . ASP A 1 91 ? 30.040 12.982 19.233 1.00 83.69 91 ASP A N 1
ATOM 733 C CA . ASP A 1 91 ? 29.772 13.886 20.366 1.00 83.69 91 ASP A CA 1
ATOM 734 C C . ASP A 1 91 ? 30.923 14.860 20.686 1.00 83.69 91 ASP A C 1
ATOM 736 O O . ASP A 1 91 ? 30.874 15.615 21.661 1.00 83.69 91 ASP A O 1
ATOM 740 N N . ALA A 1 92 ? 32.009 14.836 19.907 1.00 82.88 92 ALA A N 1
ATOM 741 C CA . ALA A 1 92 ? 33.144 15.719 20.147 1.00 82.88 92 ALA A CA 1
ATOM 742 C C . ALA A 1 92 ? 32.859 17.142 19.657 1.00 82.88 92 ALA A C 1
ATOM 744 O O . ALA A 1 92 ? 32.224 17.355 18.624 1.00 82.88 92 ALA A O 1
ATOM 745 N N . LYS A 1 93 ? 33.427 18.132 20.357 1.00 86.19 93 LYS A N 1
ATOM 746 C CA . LYS A 1 93 ? 33.414 19.523 19.897 1.00 86.19 93 LYS A CA 1
ATOM 747 C C . LYS A 1 93 ? 34.080 19.608 18.511 1.00 86.19 93 LYS A C 1
ATOM 749 O O . LYS A 1 93 ? 35.226 19.163 18.391 1.00 86.19 93 LYS A O 1
ATOM 754 N N . PRO A 1 94 ? 33.414 20.172 17.488 1.00 88.06 94 PRO A N 1
ATOM 755 C CA . PRO A 1 94 ? 33.993 20.252 16.157 1.00 88.06 94 PRO A CA 1
ATOM 756 C C . PRO A 1 94 ? 35.182 21.205 16.110 1.00 88.06 94 PRO A C 1
ATOM 758 O O . PRO A 1 94 ? 35.194 22.254 16.761 1.00 88.06 94 PRO A O 1
ATOM 761 N N . GLU A 1 95 ? 36.146 20.868 15.262 1.00 90.12 95 GLU A N 1
ATOM 762 C CA . GLU A 1 95 ? 37.077 21.840 14.711 1.00 90.12 95 GLU A CA 1
ATOM 763 C C . GLU A 1 95 ? 36.296 22.720 13.732 1.00 90.12 95 GLU A C 1
ATOM 765 O O . GLU A 1 95 ? 35.788 22.242 12.712 1.00 90.12 95 GLU A O 1
ATOM 770 N N . LEU A 1 96 ? 36.118 23.989 14.105 1.00 89.62 96 LEU A N 1
ATOM 771 C CA . LEU A 1 96 ? 35.304 24.935 13.350 1.00 89.62 96 LEU A CA 1
ATOM 772 C C . LEU A 1 96 ? 35.978 25.304 12.029 1.00 89.62 96 LEU A C 1
ATOM 774 O O . LEU A 1 96 ? 37.196 25.472 11.960 1.00 89.62 96 LEU A O 1
ATOM 778 N N . LEU A 1 97 ? 35.165 25.476 10.990 1.00 86.25 97 LEU A N 1
ATOM 779 C CA . LEU A 1 97 ? 35.633 26.055 9.740 1.00 86.25 97 LEU A CA 1
ATOM 780 C C . LEU A 1 97 ? 36.043 27.521 9.969 1.00 86.25 97 LEU A C 1
ATOM 782 O O . LEU A 1 97 ? 35.419 28.203 10.784 1.00 86.25 97 LEU A O 1
ATOM 786 N N . PRO A 1 98 ? 37.049 28.035 9.234 1.00 82.75 98 PRO A N 1
ATOM 787 C CA . PRO A 1 98 ? 37.470 29.434 9.343 1.00 82.75 98 PRO A CA 1
ATOM 788 C C . PRO A 1 98 ? 36.339 30.423 9.048 1.00 82.75 98 PRO A C 1
ATOM 790 O O . PRO A 1 98 ? 36.296 31.499 9.630 1.00 82.75 98 PRO A O 1
ATOM 793 N N . GLU A 1 99 ? 35.430 30.038 8.149 1.00 81.75 99 GLU A N 1
ATOM 794 C CA . GLU A 1 99 ? 34.244 30.796 7.768 1.00 81.75 99 GLU A CA 1
ATOM 795 C C . GLU A 1 99 ? 33.043 29.842 7.664 1.00 81.75 99 GLU A C 1
ATOM 797 O O . GLU A 1 99 ? 33.199 28.739 7.117 1.00 81.75 99 GLU A O 1
ATOM 802 N N . PRO A 1 100 ? 31.845 30.239 8.134 1.00 74.75 100 PRO A N 1
ATOM 803 C CA . PRO A 1 100 ? 30.643 29.430 8.003 1.00 74.75 100 PRO A CA 1
ATOM 804 C C . PRO A 1 100 ? 30.294 29.129 6.545 1.00 74.75 100 PRO A C 1
ATOM 806 O O . PRO A 1 100 ? 30.322 29.991 5.661 1.00 74.75 100 PRO A O 1
ATOM 809 N N . VAL A 1 101 ? 29.914 27.881 6.288 1.00 89.75 101 VAL A N 1
ATOM 810 C CA . VAL A 1 101 ? 29.571 27.413 4.948 1.00 89.75 101 VAL A CA 1
ATOM 811 C C . VAL A 1 101 ? 28.065 27.197 4.853 1.00 89.75 101 VAL A C 1
ATOM 813 O O . VAL A 1 101 ? 27.542 26.222 5.376 1.00 89.75 101 VAL A O 1
ATOM 816 N N . ILE A 1 102 ? 27.360 28.086 4.150 1.00 90.12 102 ILE A N 1
ATOM 817 C CA . ILE A 1 102 ? 25.936 27.890 3.847 1.00 90.12 102 ILE A CA 1
ATOM 818 C C . ILE A 1 102 ? 25.780 26.968 2.636 1.00 90.12 102 ILE A C 1
ATOM 820 O O . ILE A 1 102 ? 26.364 27.218 1.576 1.00 90.12 102 ILE A O 1
ATOM 824 N N . LEU A 1 103 ? 24.979 25.922 2.810 1.00 89.06 103 LEU A N 1
ATOM 825 C CA . LEU A 1 103 ? 24.496 25.027 1.774 1.00 89.06 103 LEU A CA 1
ATOM 826 C C . LEU A 1 103 ? 23.045 25.408 1.446 1.00 89.06 103 LEU A C 1
ATOM 828 O O . LEU A 1 103 ? 22.179 25.318 2.322 1.00 89.06 103 LEU A O 1
ATOM 832 N N . PRO A 1 104 ? 22.749 25.853 0.216 1.00 84.94 104 PRO A N 1
ATOM 833 C CA . PRO A 1 104 ? 21.381 26.177 -0.178 1.00 84.94 104 PRO A CA 1
ATOM 834 C C . PRO A 1 104 ? 20.495 24.924 -0.148 1.00 84.94 104 PRO A C 1
ATOM 836 O O . PRO A 1 104 ? 20.987 23.806 -0.280 1.00 84.94 104 PRO A O 1
ATOM 839 N N . ALA A 1 105 ? 19.189 25.105 0.040 1.00 77.88 105 ALA A N 1
ATOM 840 C CA . ALA A 1 105 ? 18.211 24.024 -0.079 1.00 77.88 105 ALA A CA 1
ATOM 841 C C . ALA A 1 105 ? 17.558 23.994 -1.458 1.00 77.88 105 ALA A C 1
ATOM 843 O O . ALA A 1 105 ? 17.497 25.011 -2.152 1.00 77.88 105 ALA A O 1
ATOM 844 N N . ALA A 1 106 ? 17.019 22.829 -1.811 1.00 66.62 106 ALA A N 1
ATOM 845 C CA . ALA A 1 106 ? 16.069 22.700 -2.903 1.00 66.62 106 ALA A CA 1
ATOM 846 C C . ALA A 1 106 ? 14.652 23.003 -2.396 1.00 66.62 106 ALA A C 1
ATOM 848 O O . ALA A 1 106 ? 14.264 22.589 -1.302 1.00 66.62 106 ALA A O 1
ATOM 849 N N . ALA A 1 107 ? 13.865 23.714 -3.202 1.00 57.69 107 ALA A N 1
ATOM 850 C CA . ALA A 1 107 ? 12.462 23.935 -2.889 1.00 57.69 107 ALA A CA 1
ATOM 851 C C . ALA A 1 107 ? 11.706 22.588 -2.880 1.00 57.69 107 ALA A C 1
ATOM 853 O O . ALA A 1 107 ? 11.866 21.802 -3.820 1.00 57.69 107 ALA A O 1
ATOM 854 N N . PRO A 1 108 ? 10.856 22.314 -1.872 1.00 58.16 108 PRO A N 1
ATOM 855 C CA . PRO A 1 108 ? 10.032 21.111 -1.858 1.00 58.16 108 PRO A CA 1
ATOM 856 C C . PRO A 1 108 ? 9.177 21.011 -3.126 1.00 58.16 108 PRO A C 1
ATOM 858 O O . PRO A 1 108 ? 8.620 22.012 -3.587 1.00 58.16 108 PRO A O 1
ATOM 861 N N . ARG A 1 109 ? 9.017 19.793 -3.663 1.00 53.94 109 ARG A N 1
ATOM 862 C CA . ARG A 1 109 ? 8.233 19.524 -4.884 1.00 53.94 109 ARG A CA 1
ATOM 863 C C . ARG A 1 109 ? 6.846 20.157 -4.829 1.00 53.94 109 ARG A C 1
ATOM 865 O O . ARG A 1 109 ? 6.398 20.761 -5.796 1.00 53.94 109 ARG A O 1
ATOM 872 N N . GLU A 1 110 ? 6.181 20.052 -3.687 1.00 52.25 110 GLU A N 1
ATOM 873 C CA . GLU A 1 110 ? 4.833 20.579 -3.513 1.00 52.25 110 GLU A CA 1
ATOM 874 C C . GLU A 1 110 ? 4.779 22.115 -3.547 1.00 52.25 110 GLU A C 1
ATOM 876 O O . GLU A 1 110 ? 3.827 22.688 -4.074 1.00 52.25 110 GLU A O 1
ATOM 881 N N . TYR A 1 111 ? 5.828 22.797 -3.078 1.00 53.25 111 TYR A N 1
ATOM 882 C CA . TYR A 1 111 ? 5.945 24.251 -3.190 1.00 53.25 111 TYR A CA 1
ATOM 883 C C . TYR A 1 111 ? 6.149 24.688 -4.644 1.00 53.25 111 TYR A C 1
ATOM 885 O O . TYR A 1 111 ? 5.453 25.589 -5.117 1.00 53.25 111 TYR A O 1
ATOM 893 N N . LEU A 1 112 ? 7.041 24.004 -5.373 1.00 53.38 112 LEU A N 1
ATOM 894 C CA . LEU A 1 112 ? 7.240 24.239 -6.804 1.00 53.38 112 LEU A CA 1
ATOM 895 C C . LEU A 1 112 ? 5.947 23.987 -7.585 1.00 53.38 112 LEU A C 1
ATOM 897 O O . LEU A 1 112 ? 5.595 24.782 -8.437 1.00 53.38 112 LEU A O 1
ATOM 901 N N . LEU A 1 113 ? 5.162 22.962 -7.255 1.00 50.38 113 LEU A N 1
ATOM 902 C CA . LEU A 1 113 ? 3.868 22.730 -7.906 1.00 50.38 113 LEU A CA 1
ATOM 903 C C . LEU A 1 113 ? 2.820 23.810 -7.570 1.00 50.38 113 LEU A C 1
ATOM 905 O O . LEU A 1 113 ? 2.013 24.174 -8.426 1.00 50.38 113 LEU A O 1
ATOM 909 N N . ARG A 1 114 ? 2.818 24.351 -6.342 1.00 53.03 114 ARG A N 1
ATOM 910 C CA . ARG A 1 114 ? 1.867 25.391 -5.903 1.00 53.03 114 ARG A CA 1
ATOM 911 C C . ARG A 1 114 ? 2.145 26.765 -6.516 1.00 53.03 114 ARG A C 1
ATOM 913 O O . ARG A 1 114 ? 1.187 27.446 -6.875 1.00 53.03 114 ARG A O 1
ATOM 920 N N . GLN A 1 115 ? 3.409 27.162 -6.687 1.00 49.62 115 GLN A N 1
ATOM 921 C CA . GLN A 1 115 ? 3.755 28.439 -7.332 1.00 49.62 115 GLN A CA 1
ATOM 922 C C . GLN A 1 115 ? 3.221 28.543 -8.770 1.00 49.62 115 GLN A C 1
ATOM 924 O O . GLN A 1 115 ? 2.835 29.624 -9.197 1.00 49.62 115 GLN A O 1
ATOM 929 N N . TYR A 1 116 ? 3.135 27.421 -9.489 1.00 52.22 116 TYR A N 1
ATOM 930 C CA . TYR A 1 116 ? 2.690 27.387 -10.887 1.00 52.22 116 TYR A CA 1
ATOM 931 C C . TYR A 1 116 ? 1.169 27.226 -11.034 1.00 52.22 116 TYR A C 1
ATOM 933 O O . TYR A 1 116 ? 0.629 27.507 -12.101 1.00 52.22 116 TYR A O 1
ATOM 941 N N . LYS A 1 117 ? 0.449 26.837 -9.967 1.00 48.06 117 LYS A N 1
ATOM 942 C CA . LYS A 1 117 ? -1.027 26.882 -9.932 1.00 48.06 117 LYS A CA 1
ATOM 943 C C . LYS A 1 117 ? -1.576 28.312 -9.815 1.00 48.06 117 LYS A C 1
ATOM 945 O O . LYS A 1 117 ? -2.763 28.516 -10.057 1.00 48.06 117 LYS A O 1
ATOM 950 N N . HIS A 1 118 ? -0.738 29.296 -9.480 1.00 42.66 118 HIS A N 1
ATOM 951 C CA . HIS A 1 118 ? -1.095 30.714 -9.512 1.00 42.66 118 HIS A CA 1
ATOM 952 C C . HIS A 1 118 ? -0.561 31.370 -10.798 1.00 42.66 118 HIS A C 1
ATOM 954 O O . HIS A 1 118 ? 0.652 31.493 -10.955 1.00 42.66 118 HIS A O 1
ATOM 960 N N . PRO A 1 119 ? -1.424 31.841 -11.717 1.00 42.56 119 PRO A N 1
ATOM 961 C CA . PRO A 1 119 ? -0.974 32.512 -12.925 1.00 42.56 119 PRO A CA 1
ATOM 962 C C . PRO A 1 119 ? -0.616 33.962 -12.587 1.00 42.56 119 PRO A C 1
ATOM 964 O O . PRO A 1 119 ? -1.433 34.869 -12.716 1.00 42.56 119 PRO A O 1
ATOM 967 N N . LEU A 1 120 ? 0.615 34.201 -12.144 1.00 40.34 120 LEU A N 1
ATOM 968 C CA . LEU A 1 120 ? 1.220 35.528 -12.225 1.00 40.34 120 LEU A CA 1
ATOM 969 C C . LEU A 1 120 ? 2.311 35.476 -13.288 1.00 40.34 120 LEU A C 1
ATOM 971 O O . LEU A 1 120 ? 3.439 35.078 -13.028 1.00 40.34 120 LEU A O 1
ATOM 975 N N . HIS A 1 121 ? 1.889 35.829 -14.504 1.00 46.66 121 HIS A N 1
ATOM 976 C CA . HIS A 1 121 ? 2.680 36.243 -15.661 1.00 46.66 121 HIS A CA 1
ATOM 977 C C . HIS A 1 121 ? 4.205 36.159 -15.501 1.00 46.66 121 HIS A C 1
ATOM 979 O O . HIS A 1 121 ? 4.843 37.126 -15.093 1.00 46.66 121 HIS A O 1
ATOM 985 N N . MET A 1 122 ? 4.805 35.056 -15.940 1.00 40.31 122 MET A N 1
ATOM 986 C CA . MET A 1 122 ? 6.169 35.076 -16.458 1.00 40.31 122 MET A CA 1
ATOM 987 C C . MET A 1 122 ? 6.380 33.855 -17.352 1.00 40.31 122 MET A C 1
ATOM 989 O O . MET A 1 122 ? 6.354 32.729 -16.874 1.00 40.31 122 MET A O 1
ATOM 993 N N . PHE A 1 123 ? 6.535 34.135 -18.649 1.00 44.41 123 PHE A N 1
ATOM 994 C CA . PHE A 1 123 ? 7.339 33.458 -19.679 1.00 44.41 123 PHE A CA 1
ATOM 995 C C . PHE A 1 123 ? 6.604 33.239 -21.016 1.00 44.41 123 PHE A C 1
ATOM 997 O O . PHE A 1 123 ? 5.400 32.983 -21.026 1.00 44.41 123 PHE A O 1
ATOM 1004 N N . PRO A 1 124 ? 7.316 33.446 -22.146 1.00 36.78 124 PRO A N 1
ATOM 1005 C CA . PRO A 1 124 ? 6.724 33.582 -23.470 1.00 36.78 124 PRO A CA 1
ATOM 1006 C C . PRO A 1 124 ? 6.462 32.224 -24.129 1.00 36.78 124 PRO A C 1
ATOM 1008 O O . PRO A 1 124 ? 7.187 31.257 -23.896 1.00 36.78 124 PRO A O 1
ATOM 1011 N N . ASP A 1 125 ? 5.436 32.204 -24.983 1.00 46.00 125 ASP A N 1
ATOM 1012 C CA . ASP A 1 125 ? 5.063 31.115 -25.888 1.00 46.00 125 ASP A CA 1
ATOM 1013 C C . ASP A 1 125 ? 6.273 30.352 -26.432 1.00 46.00 125 ASP A C 1
ATOM 1015 O O . ASP A 1 125 ? 7.041 30.896 -27.222 1.00 46.00 125 ASP A O 1
ATOM 1019 N N . THR A 1 126 ? 6.396 29.066 -26.099 1.00 38.44 126 THR A N 1
ATOM 1020 C CA . THR A 1 126 ? 7.000 28.086 -27.007 1.00 38.44 126 THR A CA 1
ATOM 1021 C C . THR A 1 126 ? 6.450 26.689 -26.733 1.00 38.44 126 THR A C 1
ATOM 1023 O O . THR A 1 126 ? 6.445 26.194 -25.609 1.00 38.44 126 THR A O 1
ATOM 1026 N N . GLN A 1 127 ? 6.032 26.025 -27.810 1.00 40.66 127 GLN A N 1
ATOM 1027 C CA . GLN A 1 127 ? 5.611 24.623 -27.902 1.00 40.66 127 GLN A CA 1
ATOM 1028 C C . GLN A 1 127 ? 6.745 23.609 -27.592 1.00 40.66 127 GLN A C 1
ATOM 1030 O O . GLN A 1 127 ? 6.814 22.550 -28.212 1.00 40.66 127 GLN A O 1
ATOM 1035 N N . GLN A 1 128 ? 7.667 23.917 -26.672 1.00 41.75 128 GLN A N 1
ATOM 1036 C CA . GLN A 1 128 ? 8.861 23.107 -26.388 1.00 41.75 128 GLN A CA 1
ATOM 1037 C C . GLN A 1 128 ? 8.950 22.517 -24.972 1.00 41.75 128 GLN A C 1
ATOM 1039 O O . GLN A 1 128 ? 9.914 21.810 -24.698 1.00 41.75 128 GLN A O 1
ATOM 1044 N N . MET A 1 129 ? 7.959 22.696 -24.095 1.00 41.53 129 MET A N 1
ATOM 1045 C CA . MET A 1 129 ? 7.926 21.976 -22.810 1.00 41.53 129 MET A CA 1
ATOM 1046 C C . MET A 1 129 ? 6.878 20.863 -22.832 1.00 41.53 129 MET A C 1
ATOM 1048 O O . MET A 1 129 ? 5.680 21.105 -22.687 1.00 41.53 129 MET A O 1
ATOM 1052 N N . ARG A 1 130 ? 7.346 19.630 -23.042 1.00 43.34 130 ARG A N 1
ATOM 1053 C CA . ARG A 1 130 ? 6.567 18.408 -22.838 1.00 43.34 130 ARG A CA 1
ATOM 1054 C C . ARG A 1 130 ? 6.463 18.209 -21.319 1.00 43.34 130 ARG A C 1
ATOM 1056 O O . ARG A 1 130 ? 7.457 18.029 -20.651 1.00 43.34 130 ARG A O 1
ATOM 1063 N N . SER A 1 131 ? 5.263 18.377 -20.773 1.00 54.69 131 SER A N 1
ATOM 1064 C CA . SER A 1 131 ? 4.889 18.264 -19.350 1.00 54.69 131 SER A CA 1
ATOM 1065 C C . SER A 1 131 ? 5.536 19.234 -18.327 1.00 54.69 131 SER A C 1
ATOM 1067 O O . SER A 1 131 ? 6.745 19.426 -18.213 1.00 54.69 131 SER A O 1
ATOM 1069 N N . LEU A 1 132 ? 4.673 19.819 -17.486 1.00 47.84 132 LEU A N 1
ATOM 1070 C CA . LEU A 1 132 ? 5.024 20.641 -16.314 1.00 47.84 132 LEU A CA 1
ATOM 1071 C C . LEU A 1 132 ? 5.967 19.891 -15.345 1.00 47.84 132 LEU A C 1
ATOM 1073 O O . LEU A 1 132 ? 6.796 20.487 -14.659 1.00 47.84 132 LEU A O 1
ATOM 1077 N N . SER A 1 133 ? 5.822 18.566 -15.308 1.00 43.91 133 SER A N 1
ATOM 1078 C CA . SER A 1 133 ? 6.574 17.633 -14.477 1.00 43.91 133 SER A CA 1
ATOM 1079 C C . SER A 1 133 ? 8.034 17.521 -14.909 1.00 43.91 133 SER A C 1
ATOM 1081 O O . SER A 1 133 ? 8.904 17.533 -14.044 1.00 43.91 133 SER A O 1
ATOM 1083 N N . GLU A 1 134 ? 8.328 17.470 -16.213 1.00 42.62 134 GLU A N 1
ATOM 1084 C CA . GLU A 1 134 ? 9.704 17.413 -16.729 1.00 42.62 134 GLU A CA 1
ATOM 1085 C C . GLU A 1 134 ? 10.501 18.665 -16.373 1.00 42.62 134 GLU A C 1
ATOM 1087 O O . GLU A 1 134 ? 11.655 18.560 -15.969 1.00 42.62 134 GLU A O 1
ATOM 1092 N N . TYR A 1 135 ? 9.886 19.847 -16.446 1.00 45.50 135 TYR A N 1
ATOM 1093 C CA . TYR A 1 135 ? 10.540 21.089 -16.039 1.00 45.50 135 TYR A CA 1
ATOM 1094 C C . TYR A 1 135 ? 10.818 21.124 -14.529 1.00 45.50 135 TYR A C 1
ATOM 1096 O O . TYR A 1 135 ? 11.927 21.457 -14.110 1.00 45.50 135 TYR A O 1
ATOM 1104 N N . VAL A 1 136 ? 9.843 20.731 -13.699 1.00 47.00 136 VAL A N 1
ATOM 1105 C CA . VAL A 1 136 ? 10.022 20.651 -12.239 1.00 47.00 136 VAL A CA 1
ATOM 1106 C C . VAL A 1 136 ? 11.085 19.611 -11.873 1.00 47.00 136 VAL A C 1
ATOM 1108 O O . VAL A 1 136 ? 11.912 19.887 -11.013 1.00 47.00 136 VAL A O 1
ATOM 1111 N N . LEU A 1 137 ? 11.121 18.458 -12.548 1.00 43.62 137 LEU A N 1
ATOM 1112 C CA . LEU A 1 137 ? 12.153 17.424 -12.390 1.00 43.62 137 LEU A CA 1
ATOM 1113 C C . LEU A 1 137 ? 13.533 17.896 -12.880 1.00 43.62 137 LEU A C 1
ATOM 1115 O O . LEU A 1 137 ? 14.534 17.623 -12.227 1.00 43.62 137 LEU A O 1
ATOM 1119 N N . ALA A 1 138 ? 13.612 18.649 -13.980 1.00 45.31 138 ALA A N 1
ATOM 1120 C CA . ALA A 1 138 ? 14.862 19.240 -14.466 1.00 45.31 138 ALA A CA 1
ATOM 1121 C C . ALA A 1 138 ? 15.430 20.294 -13.495 1.00 45.31 138 ALA A C 1
ATOM 1123 O O . ALA A 1 138 ? 16.636 20.529 -13.467 1.00 45.31 138 ALA A O 1
ATOM 1124 N N . GLN A 1 139 ? 14.571 20.890 -12.663 1.00 45.44 139 GLN A N 1
ATOM 1125 C CA . GLN A 1 139 ? 14.939 21.795 -11.570 1.00 45.44 139 GLN A CA 1
ATOM 1126 C C . GLN A 1 139 ? 15.282 21.047 -10.259 1.00 45.44 139 GLN A C 1
ATOM 1128 O O . GLN A 1 139 ? 15.737 21.680 -9.311 1.00 45.44 139 GLN A O 1
ATOM 1133 N N . GLN A 1 140 ? 15.116 19.714 -10.187 1.00 50.06 140 GLN A N 1
ATOM 1134 C CA . GLN A 1 140 ? 15.467 18.870 -9.025 1.00 50.06 140 GLN A CA 1
ATOM 1135 C C . GLN A 1 140 ? 16.940 18.434 -8.991 1.00 50.06 140 GLN A C 1
ATOM 1137 O O . GLN A 1 140 ? 17.276 17.428 -8.367 1.00 50.06 140 GLN A O 1
ATOM 1142 N N . VAL A 1 141 ? 17.854 19.161 -9.634 1.00 51.38 141 VAL A N 1
ATOM 1143 C CA . VAL A 1 141 ? 19.276 18.959 -9.336 1.00 51.38 141 VAL A CA 1
ATOM 1144 C C . VAL A 1 141 ? 19.486 19.507 -7.920 1.00 51.38 141 VAL A C 1
ATOM 1146 O O . VAL A 1 141 ? 19.240 20.701 -7.722 1.00 51.38 141 VAL A O 1
ATOM 1149 N N . PRO A 1 142 ? 19.894 18.689 -6.921 1.00 51.31 142 PRO A N 1
ATOM 1150 C CA . PRO A 1 142 ? 20.317 19.231 -5.636 1.00 51.31 142 PRO A CA 1
ATOM 1151 C C . PRO A 1 142 ? 21.319 20.344 -5.935 1.00 51.31 142 PRO A C 1
ATOM 1153 O O . PRO A 1 142 ? 22.158 20.148 -6.825 1.00 51.31 142 PRO A O 1
ATOM 1156 N N . PRO A 1 143 ? 21.233 21.511 -5.278 1.00 60.22 143 PRO A N 1
ATOM 1157 C CA . PRO A 1 143 ? 22.201 22.566 -5.515 1.00 60.22 143 PRO A CA 1
ATOM 1158 C C . PRO A 1 143 ? 23.611 21.968 -5.481 1.00 60.22 143 PRO A C 1
ATOM 1160 O O . PRO A 1 143 ? 23.858 21.108 -4.627 1.00 60.22 143 PRO A O 1
ATOM 1163 N N . PRO A 1 144 ? 24.502 22.345 -6.416 1.00 61.69 144 PRO A N 1
ATOM 1164 C CA . PRO A 1 144 ? 25.804 21.706 -6.533 1.00 61.69 144 PRO A CA 1
ATOM 1165 C C . PRO A 1 144 ? 26.475 21.664 -5.162 1.00 61.69 144 PRO A C 1
ATOM 1167 O O . PRO A 1 144 ? 26.521 22.678 -4.456 1.00 61.69 144 PRO A O 1
ATOM 1170 N N . GLY A 1 145 ? 26.927 20.468 -4.779 1.00 67.44 145 GLY A N 1
ATOM 1171 C CA . GLY A 1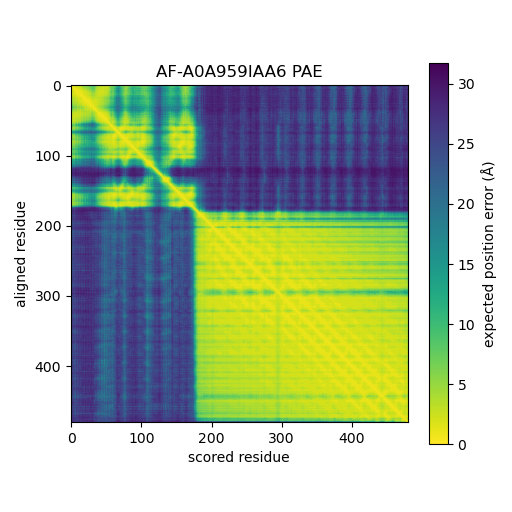 145 ? 27.522 20.235 -3.474 1.00 67.44 145 GLY A CA 1
ATOM 1172 C C . GLY A 1 145 ? 28.703 21.170 -3.227 1.00 67.44 145 GLY A C 1
ATOM 1173 O O . GLY A 1 145 ? 29.386 21.610 -4.157 1.00 67.44 145 GLY A O 1
ATOM 1174 N N . ARG A 1 146 ? 28.954 21.507 -1.962 1.00 83.69 146 ARG A N 1
ATOM 1175 C CA . ARG A 1 146 ? 30.099 22.342 -1.585 1.00 83.69 146 ARG A CA 1
ATOM 1176 C C . ARG A 1 146 ? 31.256 21.460 -1.153 1.00 83.69 146 ARG A C 1
ATOM 1178 O O . ARG A 1 146 ? 31.084 20.564 -0.334 1.00 83.69 146 ARG A O 1
ATOM 1185 N N . ILE A 1 147 ? 32.440 21.746 -1.680 1.00 85.44 147 ILE A N 1
ATOM 1186 C CA . ILE A 1 147 ? 33.657 21.008 -1.349 1.00 85.44 147 ILE A CA 1
ATOM 1187 C C . ILE A 1 147 ? 34.382 21.730 -0.213 1.00 85.44 147 ILE A C 1
ATOM 1189 O O . ILE A 1 147 ? 34.745 22.902 -0.336 1.00 85.44 147 ILE A O 1
ATOM 1193 N N . LEU A 1 148 ? 34.604 21.021 0.888 1.00 85.69 148 LEU A N 1
ATOM 1194 C CA . LEU A 1 148 ? 35.518 21.417 1.949 1.00 85.69 148 LEU A CA 1
ATOM 1195 C C . LEU A 1 148 ? 36.926 20.871 1.670 1.00 85.69 148 LEU A C 1
ATOM 1197 O O . LEU A 1 148 ? 37.063 19.760 1.142 1.00 85.69 148 LEU A O 1
ATOM 1201 N N . PRO A 1 149 ? 37.985 21.610 2.051 1.00 84.25 149 PRO A N 1
ATOM 1202 C CA . PRO A 1 149 ? 39.352 21.110 1.961 1.00 84.25 149 PRO A CA 1
ATOM 1203 C C . PRO A 1 149 ? 39.526 19.813 2.760 1.00 84.25 149 PRO A C 1
ATOM 1205 O O . PRO A 1 149 ? 38.749 19.501 3.662 1.00 84.25 149 PRO A O 1
ATOM 1208 N N . ALA A 1 150 ? 40.555 19.039 2.415 1.00 79.00 150 ALA A N 1
ATOM 1209 C CA . ALA A 1 150 ? 40.825 17.775 3.082 1.00 79.00 150 ALA A CA 1
ATOM 1210 C C . ALA A 1 150 ? 41.125 17.998 4.569 1.00 79.00 150 ALA A C 1
ATOM 1212 O O . ALA A 1 150 ? 42.120 18.632 4.911 1.00 79.00 150 ALA A O 1
ATOM 1213 N N . VAL A 1 151 ? 40.280 17.437 5.438 1.00 82.12 151 VAL A N 1
ATOM 1214 C CA . VAL A 1 151 ? 40.514 17.389 6.886 1.00 82.12 151 VAL A CA 1
ATOM 1215 C C . VAL A 1 151 ? 40.891 15.949 7.263 1.00 82.12 151 VAL A C 1
ATOM 1217 O O . VAL A 1 151 ? 40.029 15.053 7.211 1.00 82.12 151 VAL A O 1
ATOM 1220 N N . PRO A 1 152 ? 42.177 15.674 7.562 1.00 80.00 152 PRO A N 1
ATOM 1221 C CA . PRO A 1 152 ? 42.639 14.348 7.957 1.00 80.00 152 PRO A CA 1
ATOM 1222 C C . PRO A 1 152 ? 41.944 13.871 9.234 1.00 80.00 152 PRO A C 1
ATOM 1224 O O . PRO A 1 152 ? 41.806 14.618 10.194 1.00 80.00 152 PRO A O 1
ATOM 1227 N N . GLY A 1 153 ? 41.489 12.618 9.251 1.00 81.62 153 GLY A N 1
ATOM 1228 C CA . GLY A 1 153 ? 40.840 12.021 10.424 1.00 81.62 153 GLY A CA 1
ATOM 1229 C C . GLY A 1 153 ? 39.387 12.447 10.667 1.00 81.62 153 GLY A C 1
ATOM 1230 O O . GLY A 1 153 ? 38.706 11.778 11.434 1.00 81.62 153 GLY A O 1
ATOM 1231 N N . ALA A 1 154 ? 38.859 13.477 10.000 1.00 87.88 154 ALA A N 1
ATOM 1232 C CA . ALA A 1 154 ? 37.450 13.845 10.155 1.00 87.88 154 ALA A CA 1
ATOM 1233 C C . ALA A 1 154 ? 36.516 12.671 9.795 1.00 87.88 154 ALA A C 1
ATOM 1235 O O . ALA A 1 154 ? 36.614 12.079 8.717 1.00 87.88 154 ALA A O 1
ATOM 1236 N N . ARG A 1 155 ? 35.592 12.333 10.693 1.00 89.56 155 ARG A N 1
ATOM 1237 C CA . ARG A 1 155 ? 34.565 11.301 10.482 1.00 89.56 155 ARG A CA 1
ATOM 1238 C C . ARG A 1 155 ? 33.154 11.865 10.486 1.00 89.56 155 ARG A C 1
ATOM 1240 O O . ARG A 1 155 ? 32.253 11.181 10.019 1.00 89.56 155 ARG A O 1
ATOM 1247 N N . TYR A 1 156 ? 32.979 13.094 10.962 1.00 91.19 156 TYR A N 1
ATOM 1248 C CA . TYR A 1 156 ? 31.686 13.752 11.067 1.00 91.19 156 TYR A CA 1
ATOM 1249 C C . TYR A 1 156 ? 31.774 15.217 10.647 1.00 91.19 156 TYR A C 1
ATOM 1251 O O . TYR A 1 156 ? 32.813 15.862 10.816 1.00 91.19 156 TYR A O 1
ATOM 1259 N N . VAL A 1 157 ? 30.667 15.736 10.128 1.00 92.38 157 VAL A N 1
ATOM 1260 C CA . VAL A 1 157 ? 30.429 17.143 9.810 1.00 92.38 157 VAL A CA 1
ATOM 1261 C C . VAL A 1 157 ? 29.363 17.664 10.757 1.00 92.38 157 VAL A C 1
ATOM 1263 O O . VAL A 1 157 ? 28.302 17.060 10.900 1.00 92.38 157 VAL A O 1
ATOM 1266 N N . HIS A 1 158 ? 29.647 18.795 11.386 1.00 92.31 158 HIS A N 1
ATOM 1267 C CA . HIS A 1 158 ? 28.722 19.494 12.265 1.00 92.31 158 HIS A CA 1
ATOM 1268 C C . HIS A 1 158 ? 28.067 20.626 11.496 1.00 92.31 158 HIS A C 1
ATOM 1270 O O . HIS A 1 158 ? 28.746 21.386 10.801 1.00 92.31 158 HIS A O 1
ATOM 1276 N N . TYR A 1 159 ? 26.755 20.749 11.622 1.00 92.25 159 TYR A N 1
ATOM 1277 C CA . TYR A 1 159 ? 25.963 21.737 10.907 1.00 92.25 159 TYR A CA 1
ATOM 1278 C C . TYR A 1 159 ? 24.789 22.217 11.758 1.00 92.25 159 TYR A C 1
ATOM 1280 O O . TYR A 1 159 ? 24.473 21.636 12.790 1.00 92.25 159 TYR A O 1
ATOM 1288 N N . ARG A 1 160 ? 24.128 23.291 11.343 1.00 90.62 160 ARG A N 1
ATOM 1289 C CA . ARG A 1 160 ? 22.893 23.779 11.956 1.00 90.62 160 ARG A CA 1
ATOM 1290 C C . ARG A 1 160 ? 21.940 24.313 10.905 1.00 90.62 160 ARG A C 1
ATOM 1292 O O . ARG A 1 160 ? 22.333 24.615 9.781 1.00 90.62 160 ARG A O 1
ATOM 1299 N N . VAL A 1 161 ? 20.691 24.481 11.298 1.00 87.75 161 VAL A N 1
ATOM 1300 C CA . VAL A 1 161 ? 19.722 25.257 10.528 1.00 87.75 161 VAL A CA 1
ATOM 1301 C C . VAL A 1 161 ? 19.870 26.729 10.929 1.00 87.75 161 VAL A C 1
ATOM 1303 O O . VAL A 1 161 ? 19.823 27.024 12.126 1.00 87.75 161 VAL A O 1
ATOM 1306 N N . PRO A 1 162 ? 20.037 27.676 9.987 1.00 86.62 162 PRO A N 1
ATOM 1307 C CA . PRO A 1 162 ? 20.090 29.097 10.310 1.00 86.62 162 PRO A CA 1
ATOM 1308 C C . PRO A 1 162 ? 18.878 29.540 11.144 1.00 86.62 162 PRO A C 1
ATOM 1310 O O . PRO A 1 162 ? 17.727 29.355 10.750 1.00 86.62 162 PRO A O 1
ATOM 1313 N N . GLY A 1 163 ? 19.144 30.136 12.308 1.00 81.31 163 GLY A N 1
ATOM 1314 C CA . GLY A 1 163 ? 18.109 30.543 13.265 1.00 81.31 163 GLY A CA 1
ATOM 1315 C C . GLY A 1 163 ? 17.698 29.470 14.283 1.00 81.31 163 GLY A C 1
ATOM 1316 O O . GLY A 1 163 ? 16.767 29.714 15.051 1.00 81.31 163 GLY A O 1
ATOM 1317 N N . ILE A 1 164 ? 18.376 28.318 14.304 1.00 81.12 164 ILE A N 1
ATOM 1318 C CA . ILE A 1 164 ? 18.318 27.314 15.373 1.00 81.12 164 ILE A CA 1
ATOM 1319 C C . ILE A 1 164 ? 19.697 27.254 16.050 1.00 81.12 164 ILE A C 1
ATOM 1321 O O . ILE A 1 164 ? 20.720 27.133 15.377 1.00 81.12 164 ILE A O 1
ATOM 1325 N N . ASP A 1 165 ? 19.727 27.343 17.382 1.00 81.38 165 ASP A N 1
ATOM 1326 C CA . ASP A 1 165 ? 20.979 27.382 18.161 1.00 81.38 165 ASP A CA 1
ATOM 1327 C C . ASP A 1 165 ? 21.611 25.992 18.370 1.00 81.38 165 ASP A C 1
ATOM 1329 O O . ASP A 1 165 ? 22.770 25.880 18.769 1.00 81.38 165 ASP A O 1
ATOM 1333 N N . SER A 1 166 ? 20.863 24.925 18.081 1.00 82.88 166 SER A N 1
ATOM 1334 C CA . SER A 1 166 ? 21.328 23.538 18.148 1.00 82.88 166 SER A CA 1
ATOM 1335 C C . SER A 1 166 ? 22.189 23.165 16.940 1.00 82.88 166 SER A C 1
ATOM 1337 O O . SER A 1 166 ? 21.840 23.460 15.795 1.00 82.88 166 SER A O 1
ATOM 1339 N N . ALA A 1 167 ? 23.292 22.467 17.208 1.00 86.06 167 ALA A N 1
ATOM 1340 C CA . ALA A 1 167 ? 24.107 21.818 16.190 1.00 86.06 167 ALA A CA 1
ATOM 1341 C C . ALA A 1 167 ? 23.686 20.352 16.018 1.00 86.06 167 ALA A C 1
ATOM 1343 O O . ALA A 1 167 ? 23.285 19.688 16.971 1.00 86.06 167 ALA A O 1
ATOM 1344 N N . PHE A 1 168 ? 23.814 19.868 14.792 1.00 87.88 168 PHE A N 1
ATOM 1345 C CA . PHE A 1 168 ? 23.519 18.516 14.348 1.00 87.88 168 PHE A CA 1
ATOM 1346 C C . PHE A 1 168 ? 24.754 17.929 13.676 1.00 87.88 168 PHE A C 1
ATOM 1348 O O . PHE A 1 168 ? 25.656 18.656 13.250 1.00 87.88 168 PHE A O 1
ATOM 1355 N N . VAL A 1 169 ? 24.784 16.607 13.568 1.00 88.62 169 VAL A N 1
ATOM 1356 C CA . VAL A 1 169 ? 25.949 15.865 13.099 1.00 88.62 169 VAL A CA 1
ATOM 1357 C C . VAL A 1 169 ? 25.570 14.942 11.944 1.00 88.62 169 VAL A C 1
ATOM 1359 O O . VAL A 1 169 ? 24.502 14.331 11.936 1.00 88.62 169 VAL A O 1
ATOM 1362 N N . ALA A 1 170 ? 26.437 14.879 10.936 1.00 87.38 170 ALA A N 1
ATOM 1363 C CA . ALA A 1 170 ? 26.330 13.958 9.813 1.00 87.38 170 ALA A CA 1
ATOM 1364 C C . ALA A 1 170 ? 27.654 13.195 9.636 1.00 87.38 170 ALA A C 1
ATOM 1366 O O . ALA A 1 170 ? 28.719 13.818 9.648 1.00 87.38 170 ALA A O 1
ATOM 1367 N N . PRO A 1 171 ? 27.635 11.864 9.469 1.00 88.06 171 PRO A N 1
ATOM 1368 C CA . PRO A 1 171 ? 28.839 11.088 9.214 1.00 88.06 171 PRO A CA 1
ATOM 1369 C C . PRO A 1 171 ? 29.398 11.379 7.814 1.00 88.06 171 PRO A C 1
ATOM 1371 O O . PRO A 1 171 ? 28.656 11.544 6.848 1.00 88.06 171 PRO A O 1
ATOM 1374 N N . ILE A 1 172 ? 30.725 11.396 7.696 1.00 88.81 172 ILE A N 1
ATOM 1375 C CA . ILE A 1 172 ? 31.433 11.480 6.416 1.00 88.81 172 ILE A CA 1
ATOM 1376 C C . ILE A 1 172 ? 31.559 10.068 5.856 1.00 88.81 172 ILE A C 1
ATOM 1378 O O . ILE A 1 172 ? 32.303 9.236 6.381 1.00 88.81 172 ILE A O 1
ATOM 1382 N N . SER A 1 173 ? 30.850 9.810 4.766 1.00 80.69 173 SER A N 1
ATOM 1383 C CA . SER A 1 173 ? 30.916 8.551 4.039 1.00 80.69 173 SER A CA 1
ATOM 1384 C C . SER A 1 173 ? 32.231 8.431 3.262 1.00 80.69 173 SER A C 1
ATOM 1386 O O . SER A 1 173 ? 32.715 9.394 2.667 1.00 80.69 173 SER A O 1
ATOM 1388 N N . VAL A 1 174 ? 32.818 7.232 3.254 1.00 68.00 174 VAL A N 1
ATOM 1389 C CA . VAL A 1 174 ? 34.049 6.900 2.502 1.00 68.00 174 VAL A CA 1
ATOM 1390 C C . VAL A 1 174 ? 33.728 6.509 1.048 1.00 68.00 174 VAL A C 1
ATOM 1392 O O . VAL A 1 174 ? 34.626 6.240 0.254 1.00 68.00 174 VAL A O 1
ATOM 1395 N N . TRP A 1 175 ? 32.445 6.468 0.684 1.00 54.47 175 TRP A N 1
ATOM 1396 C CA . TRP A 1 175 ? 32.002 6.091 -0.652 1.00 54.47 175 TRP A CA 1
ATOM 1397 C C . TRP A 1 175 ? 32.244 7.220 -1.661 1.00 54.47 175 TRP A C 1
ATOM 1399 O O . TRP A 1 175 ? 31.893 8.374 -1.418 1.00 54.47 175 TRP A O 1
ATOM 1409 N N . GLN A 1 176 ? 32.865 6.861 -2.788 1.00 52.72 176 GLN A N 1
ATOM 1410 C CA . GLN A 1 176 ? 33.167 7.750 -3.908 1.00 52.72 176 GLN A CA 1
ATOM 1411 C C . GLN A 1 176 ? 31.870 8.303 -4.512 1.00 52.72 176 GLN A C 1
ATOM 1413 O O . GLN A 1 176 ? 31.035 7.530 -4.976 1.00 52.72 176 GLN A O 1
ATOM 1418 N N . ASN A 1 177 ? 31.737 9.630 -4.576 1.00 44.66 177 ASN A N 1
ATOM 1419 C CA . ASN A 1 177 ? 30.811 10.284 -5.500 1.00 44.66 177 ASN A CA 1
ATOM 1420 C C . ASN A 1 177 ? 31.483 10.390 -6.877 1.00 44.66 177 ASN A C 1
ATOM 1422 O O . ASN A 1 177 ? 31.702 11.472 -7.419 1.00 44.66 177 ASN A O 1
ATOM 1426 N N . ASP A 1 178 ? 31.841 9.241 -7.452 1.00 45.75 178 ASP A N 1
ATOM 1427 C CA . ASP A 1 178 ? 31.752 9.173 -8.903 1.00 45.75 178 ASP A CA 1
ATOM 1428 C C . ASP A 1 178 ? 30.275 9.438 -9.220 1.00 45.75 178 ASP A C 1
ATOM 1430 O O . ASP A 1 178 ? 29.409 9.051 -8.433 1.00 45.75 178 ASP A O 1
ATOM 1434 N N . ARG A 1 179 ? 29.952 10.117 -10.325 1.00 47.00 179 ARG A N 1
ATOM 1435 C CA . ARG A 1 179 ? 28.569 10.159 -10.825 1.00 47.00 179 ARG A CA 1
ATOM 1436 C C . ARG A 1 179 ? 28.160 8.732 -11.209 1.00 47.00 179 ARG A C 1
ATOM 1438 O O . ARG A 1 179 ? 28.157 8.366 -12.379 1.00 47.00 179 ARG A O 1
ATOM 1445 N N . ILE A 1 180 ? 27.895 7.909 -10.206 1.00 52.16 180 ILE A N 1
ATOM 1446 C CA . ILE A 1 180 ? 27.277 6.611 -10.311 1.00 52.16 180 ILE A CA 1
ATOM 1447 C C . ILE A 1 180 ? 25.818 6.979 -10.460 1.00 52.16 180 ILE A C 1
ATOM 1449 O O . ILE A 1 180 ? 25.190 7.442 -9.505 1.00 52.16 180 ILE A O 1
ATOM 1453 N N . ASP A 1 181 ? 25.305 6.847 -11.681 1.00 55.16 181 ASP A N 1
ATOM 1454 C CA . ASP A 1 181 ? 23.867 6.834 -11.896 1.00 55.16 181 ASP A CA 1
ATOM 1455 C C . ASP A 1 181 ? 23.253 5.981 -10.788 1.00 55.16 181 ASP A C 1
ATOM 1457 O O . ASP A 1 181 ? 23.658 4.829 -10.591 1.00 55.16 181 ASP A O 1
ATOM 1461 N N . SER A 1 182 ? 22.309 6.555 -10.038 1.00 68.50 182 SER A N 1
ATOM 1462 C CA . SER A 1 182 ? 21.565 5.786 -9.041 1.00 68.50 182 SER A CA 1
ATOM 1463 C C . SER A 1 182 ? 21.101 4.468 -9.674 1.00 68.50 182 SER A C 1
ATOM 1465 O O . SER A 1 182 ? 20.819 4.444 -10.878 1.00 68.50 182 SER A O 1
ATOM 1467 N N . PRO A 1 183 ? 20.978 3.368 -8.911 1.00 71.06 183 PRO A N 1
ATOM 1468 C CA . PRO A 1 183 ? 20.560 2.082 -9.473 1.00 71.06 183 PRO A CA 1
ATOM 1469 C C . PRO A 1 183 ? 19.305 2.211 -10.348 1.00 71.06 183 PRO A C 1
ATOM 1471 O O . PRO A 1 183 ? 19.219 1.637 -11.431 1.00 71.06 183 PRO A O 1
ATOM 1474 N N . ARG A 1 184 ? 18.397 3.099 -9.933 1.00 75.81 184 ARG A N 1
ATOM 1475 C CA . ARG A 1 184 ? 17.234 3.539 -10.696 1.00 75.81 184 ARG A CA 1
ATOM 1476 C C . ARG A 1 184 ? 17.585 4.214 -12.031 1.00 75.81 184 ARG A C 1
ATOM 1478 O O . ARG A 1 184 ? 17.087 3.785 -13.064 1.00 75.81 184 ARG A O 1
ATOM 1485 N N . GLN A 1 185 ? 18.403 5.269 -12.040 1.00 71.00 185 GLN A N 1
ATOM 1486 C CA . GLN A 1 185 ? 18.819 5.950 -13.280 1.00 71.00 185 GLN A CA 1
ATOM 1487 C C . GLN A 1 185 ? 19.518 4.991 -14.249 1.00 71.00 185 GLN A C 1
ATOM 1489 O O . GLN A 1 185 ? 19.215 5.007 -15.441 1.00 71.00 185 GLN A O 1
ATOM 1494 N N . SER A 1 186 ? 20.388 4.123 -13.727 1.00 75.00 186 SER A N 1
ATOM 1495 C CA . SER A 1 186 ? 21.094 3.107 -14.510 1.00 75.00 186 SER A CA 1
ATOM 1496 C C . SER A 1 186 ? 20.125 2.109 -15.152 1.00 75.00 186 SER A C 1
ATOM 1498 O O . SER A 1 186 ? 20.260 1.776 -16.328 1.00 75.00 186 SER A O 1
ATOM 1500 N N . LEU A 1 187 ? 19.098 1.680 -14.411 1.00 82.19 187 LEU A N 1
ATOM 1501 C CA . LEU A 1 187 ? 18.077 0.770 -14.920 1.00 82.19 187 LEU A CA 1
ATOM 1502 C C . LEU A 1 187 ? 17.294 1.384 -16.093 1.00 82.19 187 LEU A C 1
ATOM 1504 O O . LEU A 1 187 ? 17.121 0.743 -17.129 1.00 82.19 187 LEU A O 1
ATOM 1508 N N . PHE A 1 188 ? 16.838 2.633 -15.955 1.00 83.25 188 PHE A N 1
ATOM 1509 C CA . PHE A 1 188 ? 16.057 3.296 -17.005 1.00 83.25 188 PHE A CA 1
ATOM 1510 C C . PHE A 1 188 ? 16.896 3.692 -18.224 1.00 83.25 188 PHE A C 1
ATOM 1512 O O . PHE A 1 188 ? 16.379 3.646 -19.337 1.00 83.25 188 PHE A O 1
ATOM 1519 N N . SER A 1 189 ? 18.176 4.042 -18.056 1.00 75.19 189 SER A N 1
ATOM 1520 C CA . SER A 1 189 ? 19.051 4.363 -19.194 1.00 75.19 189 SER A CA 1
ATOM 1521 C C . SER A 1 189 ? 19.386 3.137 -20.052 1.00 75.19 189 SER A C 1
ATOM 1523 O O . SER A 1 189 ? 19.653 3.273 -21.244 1.00 75.19 189 SER A O 1
ATOM 1525 N N . GLN A 1 190 ? 19.323 1.936 -19.469 1.00 77.69 190 GLN A N 1
ATOM 1526 C CA . GLN A 1 190 ? 19.579 0.659 -20.146 1.00 77.69 190 GLN A CA 1
ATOM 1527 C C . GLN A 1 190 ? 18.302 -0.040 -20.645 1.00 77.69 190 GLN A C 1
ATOM 1529 O O . GLN A 1 190 ? 18.380 -1.117 -21.247 1.00 77.69 190 GLN A O 1
ATOM 1534 N N . ALA A 1 191 ? 17.126 0.551 -20.416 1.00 80.62 191 ALA A N 1
ATOM 1535 C CA . ALA A 1 191 ? 15.841 -0.023 -20.793 1.00 80.62 191 ALA A CA 1
ATOM 1536 C C . ALA A 1 191 ? 15.784 -0.315 -22.302 1.00 80.62 191 ALA A C 1
ATOM 1538 O O . ALA A 1 191 ? 15.958 0.571 -23.137 1.00 80.62 191 ALA A O 1
ATOM 1539 N N . THR A 1 192 ? 15.539 -1.573 -22.681 1.00 83.25 192 THR A N 1
ATOM 1540 C CA . THR A 1 192 ? 15.404 -1.959 -24.095 1.00 83.25 192 THR A CA 1
ATOM 1541 C C . THR A 1 192 ? 14.158 -2.804 -24.293 1.00 83.25 192 THR A C 1
ATOM 1543 O O . THR A 1 192 ? 14.168 -3.991 -23.978 1.00 83.25 192 THR A O 1
ATOM 1546 N N . LEU A 1 193 ? 13.105 -2.218 -24.861 1.00 89.62 193 LEU A N 1
ATOM 1547 C CA . LEU A 1 193 ? 11.832 -2.912 -25.085 1.00 89.62 193 LEU A CA 1
ATOM 1548 C C . LEU A 1 193 ? 11.887 -3.910 -26.256 1.00 89.62 193 LEU A C 1
ATOM 1550 O O . LEU A 1 193 ? 11.226 -4.942 -26.217 1.00 89.62 193 LEU A O 1
ATOM 1554 N N . ASN A 1 194 ? 12.737 -3.664 -27.260 1.00 87.12 194 ASN A N 1
ATOM 1555 C CA . ASN A 1 194 ? 12.829 -4.485 -28.480 1.00 87.12 194 ASN A CA 1
ATOM 1556 C C . ASN A 1 194 ? 13.258 -5.944 -28.232 1.00 87.12 194 ASN A C 1
ATOM 1558 O O . ASN A 1 194 ? 13.145 -6.773 -29.131 1.00 87.12 194 ASN A O 1
ATOM 1562 N N . ARG A 1 195 ? 13.760 -6.271 -27.031 1.00 89.69 195 ARG A N 1
ATOM 1563 C CA . ARG A 1 195 ? 14.116 -7.647 -26.647 1.00 89.69 195 ARG A CA 1
ATOM 1564 C C . ARG A 1 195 ? 12.896 -8.527 -26.351 1.00 89.69 195 ARG A C 1
ATOM 1566 O O . ARG A 1 195 ? 13.046 -9.739 -26.245 1.00 89.69 195 ARG A O 1
ATOM 1573 N N . PHE A 1 196 ? 11.713 -7.931 -26.208 1.00 94.75 196 PHE A N 1
ATOM 1574 C CA . PHE A 1 196 ? 10.470 -8.624 -25.890 1.00 94.75 196 PHE A CA 1
ATOM 1575 C C . PHE A 1 196 ? 9.587 -8.704 -27.147 1.00 94.75 196 PHE A C 1
ATOM 1577 O O . PHE A 1 196 ? 8.837 -7.769 -27.428 1.00 94.75 196 PHE A O 1
ATOM 1584 N N . PRO A 1 197 ? 9.646 -9.804 -27.925 1.00 93.56 197 PRO A N 1
ATOM 1585 C CA . PRO A 1 197 ? 8.987 -9.892 -29.233 1.00 93.56 197 PRO A CA 1
ATOM 1586 C C . PRO A 1 197 ? 7.453 -9.885 -29.159 1.00 93.56 197 PRO A C 1
ATOM 1588 O O . PRO A 1 197 ? 6.792 -9.672 -30.171 1.00 93.56 197 PRO A O 1
ATOM 1591 N N . PHE A 1 198 ? 6.881 -10.129 -27.978 1.00 96.31 198 PHE A N 1
ATOM 1592 C CA . PHE A 1 198 ? 5.438 -10.075 -27.755 1.00 96.31 198 PHE A CA 1
ATOM 1593 C C . PHE A 1 198 ? 4.896 -8.644 -27.632 1.00 96.31 198 PHE A C 1
ATOM 1595 O O . PHE A 1 198 ? 3.695 -8.441 -27.807 1.00 96.31 198 PHE A O 1
ATOM 1602 N N . LEU A 1 199 ? 5.750 -7.655 -27.337 1.00 97.06 199 LEU A N 1
ATOM 1603 C CA . LEU A 1 199 ? 5.328 -6.262 -27.226 1.00 97.06 199 LEU A CA 1
ATOM 1604 C C . LEU A 1 199 ? 4.992 -5.700 -28.607 1.00 97.06 199 LEU A C 1
ATOM 1606 O O . LEU A 1 199 ? 5.812 -5.727 -29.525 1.00 97.06 199 LEU A O 1
ATOM 1610 N N . LYS A 1 200 ? 3.802 -5.115 -28.737 1.00 96.25 200 LYS A N 1
ATOM 1611 C CA . LYS A 1 200 ? 3.428 -4.299 -29.896 1.00 96.25 200 LYS A CA 1
ATOM 1612 C C . LYS A 1 200 ? 3.537 -2.835 -29.499 1.00 96.25 200 LYS A C 1
ATOM 1614 O O . LYS A 1 200 ? 2.784 -2.375 -28.646 1.00 96.25 200 LYS A O 1
ATOM 1619 N N . ILE A 1 201 ? 4.484 -2.117 -30.095 1.00 95.19 201 ILE A N 1
ATOM 1620 C CA . ILE A 1 201 ? 4.778 -0.724 -29.747 1.00 95.19 201 ILE A CA 1
ATOM 1621 C C . ILE A 1 201 ? 4.387 0.173 -30.919 1.00 95.19 201 ILE A C 1
ATOM 1623 O O . ILE A 1 201 ? 4.864 -0.030 -32.034 1.00 95.19 201 ILE A O 1
ATOM 1627 N N . SER A 1 202 ? 3.522 1.155 -30.674 1.00 91.00 202 SER A N 1
ATOM 1628 C CA . SER A 1 202 ? 3.083 2.130 -31.679 1.00 91.00 202 SER A CA 1
ATOM 1629 C C . SER A 1 202 ? 2.647 3.421 -31.000 1.00 91.00 202 SER A C 1
ATOM 1631 O O . SER A 1 202 ? 1.882 3.358 -30.052 1.00 91.00 202 SER A O 1
ATOM 1633 N N . GLU A 1 203 ? 3.094 4.581 -31.491 1.00 87.06 203 GLU A N 1
ATOM 1634 C CA . GLU A 1 203 ? 2.556 5.905 -31.109 1.00 87.06 203 GLU A CA 1
ATOM 1635 C C . GLU A 1 203 ? 2.370 6.124 -29.589 1.00 87.06 203 GLU A C 1
ATOM 1637 O O . GLU A 1 203 ? 1.300 6.504 -29.125 1.00 87.06 203 GLU A O 1
ATOM 1642 N N . GLY A 1 204 ? 3.409 5.857 -28.788 1.00 91.56 204 GLY A N 1
ATOM 1643 C CA . GLY A 1 204 ? 3.343 6.031 -27.328 1.00 91.56 204 GLY A CA 1
ATOM 1644 C C . GLY A 1 204 ? 2.547 4.946 -26.590 1.00 91.56 204 GLY A C 1
ATOM 1645 O O . GLY A 1 204 ? 2.419 5.011 -25.378 1.00 91.56 204 GLY A O 1
ATOM 1646 N N . LEU A 1 205 ? 2.054 3.917 -27.275 1.00 95.62 205 LEU A N 1
ATOM 1647 C CA . LEU A 1 205 ? 1.389 2.760 -26.682 1.00 95.62 205 LEU A CA 1
ATOM 1648 C C . LEU A 1 205 ? 2.316 1.537 -26.699 1.00 95.62 205 LEU A C 1
ATOM 1650 O O . LEU A 1 205 ? 2.876 1.179 -27.737 1.00 95.62 205 LEU A O 1
ATOM 1654 N N . ILE A 1 206 ? 2.423 0.862 -25.556 1.00 97.31 206 ILE A N 1
ATOM 1655 C CA . ILE A 1 206 ? 2.951 -0.494 -25.412 1.00 97.31 206 ILE A CA 1
ATOM 1656 C C . ILE A 1 206 ? 1.766 -1.418 -25.176 1.00 97.31 206 ILE A C 1
ATOM 1658 O O . ILE A 1 206 ? 1.100 -1.345 -24.146 1.00 97.31 206 ILE A O 1
ATOM 1662 N N . TYR A 1 207 ? 1.514 -2.313 -26.117 1.00 97.44 207 TYR A N 1
ATOM 1663 C CA . TYR A 1 207 ? 0.430 -3.275 -26.034 1.00 97.44 207 TYR A CA 1
ATOM 1664 C C . TYR A 1 207 ? 0.970 -4.694 -25.830 1.00 97.44 207 TYR A C 1
ATOM 1666 O O . TYR A 1 207 ? 1.827 -5.163 -26.585 1.00 97.44 207 TYR A O 1
ATOM 1674 N N . ILE A 1 208 ? 0.441 -5.372 -24.814 1.00 98.25 208 ILE A N 1
ATOM 1675 C CA . ILE A 1 208 ? 0.755 -6.749 -24.433 1.00 98.25 208 ILE A CA 1
ATOM 1676 C C . ILE A 1 208 ? -0.462 -7.616 -24.794 1.00 98.25 208 ILE A C 1
ATOM 1678 O O . ILE A 1 208 ? -1.503 -7.497 -24.141 1.00 98.25 208 ILE A O 1
ATOM 1682 N N . PRO A 1 209 ? -0.361 -8.456 -25.841 1.00 97.75 209 PRO A N 1
ATOM 1683 C CA . PRO A 1 209 ? -1.478 -9.267 -26.316 1.00 97.75 209 PRO A CA 1
ATOM 1684 C C . PRO A 1 209 ? -1.794 -10.423 -25.362 1.00 97.75 209 PRO A C 1
ATOM 1686 O O . PRO A 1 209 ? -0.959 -10.815 -24.542 1.00 97.75 209 PRO A O 1
ATOM 1689 N N . ALA A 1 210 ? -2.965 -11.032 -25.535 1.00 98.19 210 ALA A N 1
ATOM 1690 C CA . ALA A 1 210 ? -3.317 -12.275 -24.859 1.00 98.19 210 ALA A CA 1
ATOM 1691 C C . ALA A 1 210 ? -2.290 -13.401 -25.108 1.00 98.19 210 ALA A C 1
ATOM 1693 O O . ALA A 1 210 ? -1.644 -13.466 -26.159 1.00 98.19 210 ALA A O 1
ATOM 1694 N N . GLY A 1 211 ? -2.167 -14.317 -24.144 1.00 98.12 211 GLY A N 1
ATOM 1695 C CA . GLY A 1 211 ? -1.238 -15.450 -24.196 1.00 98.12 211 GLY A CA 1
ATOM 1696 C C . GLY A 1 211 ? -0.163 -15.409 -23.111 1.00 98.12 211 GLY A C 1
ATOM 1697 O O . GLY A 1 211 ? -0.029 -14.427 -22.386 1.00 98.12 211 GLY A O 1
ATOM 1698 N N . LEU A 1 212 ? 0.575 -16.516 -22.983 1.00 98.44 212 LEU A N 1
ATOM 1699 C CA . LEU A 1 212 ? 1.666 -16.658 -22.020 1.00 98.44 212 LEU A CA 1
ATOM 1700 C C . LEU A 1 212 ? 2.973 -16.105 -22.590 1.00 98.44 212 LEU A C 1
ATOM 1702 O O . LEU A 1 212 ? 3.488 -16.622 -23.581 1.00 98.44 212 LEU A O 1
ATOM 1706 N N . HIS A 1 213 ? 3.534 -15.118 -21.900 1.00 98.12 213 HIS A N 1
ATOM 1707 C CA . HIS A 1 213 ? 4.790 -14.463 -22.235 1.00 98.12 213 HIS A CA 1
ATOM 1708 C C . HIS A 1 213 ? 5.783 -14.652 -21.092 1.00 98.12 213 HIS A C 1
ATOM 1710 O O . HIS A 1 213 ? 5.533 -14.238 -19.960 1.00 98.12 213 HIS A O 1
ATOM 1716 N N . GLN A 1 214 ? 6.916 -15.284 -21.388 1.00 97.00 214 GLN A N 1
ATOM 1717 C CA . GLN A 1 214 ? 8.012 -15.426 -20.431 1.00 97.00 214 GLN A CA 1
ATOM 1718 C C . GLN A 1 214 ? 8.878 -14.167 -20.437 1.00 97.00 214 GLN A C 1
ATOM 1720 O O . GLN A 1 214 ? 9.269 -13.672 -21.498 1.00 97.00 214 GLN A O 1
ATOM 1725 N N . VAL A 1 215 ? 9.176 -13.661 -19.245 1.00 97.62 215 VAL A N 1
ATOM 1726 C CA . VAL A 1 215 ? 9.974 -12.458 -19.023 1.00 97.62 215 VAL A CA 1
ATOM 1727 C C . VAL A 1 215 ? 11.142 -12.846 -18.119 1.00 97.62 215 VAL A C 1
ATOM 1729 O O . VAL A 1 215 ? 10.999 -12.922 -16.905 1.00 97.62 215 VAL A O 1
ATOM 1732 N N . ASP A 1 216 ? 12.300 -13.119 -18.724 1.00 95.75 216 ASP A N 1
ATOM 1733 C CA . ASP A 1 216 ? 13.515 -13.585 -18.025 1.00 95.75 216 ASP A CA 1
ATOM 1734 C C . ASP A 1 216 ? 14.513 -12.448 -17.706 1.00 95.75 216 ASP A C 1
ATOM 1736 O O . ASP A 1 216 ? 15.636 -12.693 -17.267 1.00 95.75 216 ASP A O 1
ATOM 1740 N N . SER A 1 217 ? 14.145 -11.199 -18.000 1.00 94.94 217 SER A N 1
ATOM 1741 C CA . SER A 1 217 ? 14.927 -9.994 -17.702 1.00 94.94 217 SER A CA 1
ATOM 1742 C C . SER A 1 217 ? 13.992 -8.807 -17.506 1.00 94.94 217 SER A C 1
ATOM 1744 O O . SER A 1 217 ? 12.885 -8.835 -18.041 1.00 94.94 217 SER A O 1
ATOM 1746 N N . ASP A 1 218 ? 14.446 -7.758 -16.823 1.00 95.56 218 ASP A N 1
ATOM 1747 C CA . ASP A 1 218 ? 13.614 -6.594 -16.505 1.00 95.56 218 ASP A CA 1
ATOM 1748 C C . ASP A 1 218 ? 12.887 -6.000 -17.717 1.00 95.56 218 ASP A C 1
ATOM 1750 O O . ASP A 1 218 ? 13.498 -5.597 -18.714 1.00 95.56 218 ASP A O 1
ATOM 1754 N N . LEU A 1 219 ? 11.566 -5.899 -17.592 1.00 96.94 219 LEU A N 1
ATOM 1755 C CA . LEU A 1 219 ? 10.704 -5.142 -18.483 1.00 96.94 219 LEU A CA 1
ATOM 1756 C C . LEU A 1 219 ? 10.582 -3.723 -17.926 1.00 96.94 219 LEU A C 1
ATOM 1758 O O . LEU A 1 219 ? 9.708 -3.424 -17.114 1.00 96.94 219 LEU A O 1
ATOM 1762 N N . VAL A 1 220 ? 11.501 -2.862 -18.359 1.00 96.06 220 VAL A N 1
ATOM 1763 C CA . VAL A 1 220 ? 11.585 -1.462 -17.930 1.00 96.06 220 VAL A CA 1
ATOM 1764 C C . VAL A 1 220 ? 10.905 -0.571 -18.963 1.00 96.06 220 VAL A C 1
ATOM 1766 O O . VAL A 1 220 ?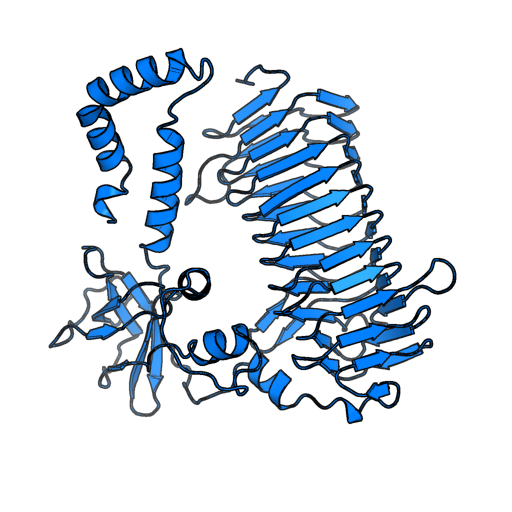 11.376 -0.440 -20.093 1.00 96.06 220 VAL A O 1
ATOM 1769 N N . ILE A 1 221 ? 9.796 0.042 -18.571 1.00 95.56 221 ILE A N 1
ATOM 1770 C CA . ILE A 1 221 ? 8.966 0.899 -19.412 1.00 95.56 221 ILE A CA 1
ATOM 1771 C C . ILE A 1 221 ? 9.240 2.369 -19.048 1.00 95.56 221 ILE A C 1
ATOM 1773 O O . ILE A 1 221 ? 9.093 2.742 -17.876 1.00 95.56 221 ILE A O 1
ATOM 1777 N N . PRO A 1 222 ? 9.657 3.211 -20.015 1.00 91.94 222 PRO A N 1
ATOM 1778 C CA . PRO A 1 222 ? 9.955 4.621 -19.768 1.00 91.94 222 PRO A CA 1
ATOM 1779 C C . PRO A 1 222 ? 8.686 5.428 -19.451 1.00 91.94 222 PRO A C 1
ATOM 1781 O O . PRO A 1 222 ? 7.579 4.892 -19.431 1.00 91.94 222 PRO A O 1
ATOM 1784 N N . ALA A 1 223 ? 8.857 6.718 -19.163 1.00 90.12 223 ALA A N 1
ATOM 1785 C CA . ALA A 1 223 ? 7.742 7.659 -19.063 1.00 90.12 223 ALA A CA 1
ATOM 1786 C C . ALA A 1 223 ? 7.143 7.959 -20.452 1.00 90.12 223 ALA A C 1
ATOM 1788 O O . ALA A 1 223 ? 7.673 7.511 -21.471 1.00 90.12 223 ALA A O 1
ATOM 1789 N N . ASP A 1 224 ? 6.053 8.727 -20.471 1.00 87.88 224 ASP A N 1
ATOM 1790 C CA . ASP A 1 224 ? 5.399 9.255 -21.679 1.00 87.88 224 ASP A CA 1
ATOM 1791 C C . ASP A 1 224 ? 4.844 8.188 -22.630 1.00 87.88 224 ASP A C 1
ATOM 1793 O O . ASP A 1 224 ? 4.666 8.420 -23.829 1.00 87.88 224 ASP A O 1
ATOM 1797 N N . MET A 1 225 ? 4.554 7.005 -22.090 1.00 93.88 225 MET A N 1
ATOM 1798 C CA . MET A 1 225 ? 3.858 5.943 -22.795 1.00 93.88 225 MET A CA 1
ATOM 1799 C C . MET A 1 225 ? 2.565 5.562 -22.073 1.00 93.88 225 MET A C 1
ATOM 1801 O O . MET A 1 225 ? 2.224 6.050 -20.998 1.00 93.88 225 MET A O 1
ATOM 1805 N N . GLU A 1 226 ? 1.823 4.657 -22.685 1.00 96.00 226 GLU A N 1
ATOM 1806 C CA . GLU A 1 226 ? 0.690 3.973 -22.096 1.00 96.00 226 GLU A CA 1
ATOM 1807 C C . GLU A 1 226 ? 0.916 2.471 -22.219 1.00 96.00 226 GLU A C 1
ATOM 1809 O O . GLU A 1 226 ? 1.292 1.993 -23.288 1.00 96.00 226 GLU A O 1
ATOM 1814 N N . VAL A 1 227 ? 0.699 1.712 -21.146 1.00 98.31 227 VAL A N 1
ATOM 1815 C CA . VAL A 1 227 ? 0.866 0.254 -21.166 1.00 98.31 227 VAL A CA 1
ATOM 1816 C C . VAL A 1 227 ? -0.505 -0.393 -21.126 1.00 98.31 227 VAL A C 1
ATOM 1818 O O . VAL A 1 227 ? -1.260 -0.151 -20.192 1.00 98.31 227 VAL A O 1
ATOM 1821 N N . ARG A 1 228 ? -0.837 -1.223 -22.116 1.00 98.50 228 ARG A N 1
ATOM 1822 C CA . ARG A 1 228 ? -2.113 -1.945 -22.182 1.00 98.50 228 ARG A CA 1
ATOM 1823 C C . ARG A 1 228 ? -1.903 -3.449 -22.183 1.00 98.50 228 ARG A C 1
ATOM 1825 O O . ARG A 1 228 ? -1.246 -3.970 -23.079 1.00 98.50 228 ARG A O 1
ATOM 1832 N N . LEU A 1 229 ? -2.509 -4.134 -21.221 1.00 98.56 229 LEU A N 1
ATOM 1833 C CA . LEU A 1 229 ? -2.593 -5.589 -21.168 1.00 98.56 229 LEU A CA 1
ATOM 1834 C C . LEU A 1 229 ? -3.998 -6.020 -21.592 1.00 98.56 229 LEU A C 1
ATOM 1836 O O . LEU A 1 229 ? -4.998 -5.608 -20.996 1.00 98.56 229 LEU A O 1
ATOM 1840 N N . GLU A 1 230 ? -4.064 -6.838 -22.638 1.00 95.56 230 GLU A N 1
ATOM 1841 C CA . GLU A 1 230 ? -5.307 -7.428 -23.132 1.00 95.56 230 GLU A CA 1
ATOM 1842 C C . GLU A 1 230 ? -5.820 -8.531 -22.193 1.00 95.56 230 GLU A C 1
ATOM 1844 O O . GLU A 1 230 ? -5.028 -9.229 -21.560 1.00 95.56 230 GLU A O 1
ATOM 1849 N N . ALA A 1 231 ? -7.140 -8.731 -22.134 1.00 98.25 231 ALA A N 1
ATOM 1850 C CA . ALA A 1 231 ? -7.743 -9.881 -21.461 1.00 98.25 231 ALA A CA 1
ATOM 1851 C C . ALA A 1 231 ? -7.049 -11.196 -21.867 1.00 98.25 231 ALA A C 1
ATOM 1853 O O . ALA A 1 231 ? -6.827 -11.462 -23.047 1.00 98.25 231 ALA A O 1
ATOM 1854 N N . GLY A 1 232 ? -6.691 -12.029 -20.889 1.00 98.25 232 GLY A N 1
ATOM 1855 C CA . GLY A 1 232 ? -5.958 -13.278 -21.118 1.00 98.25 232 GLY A CA 1
ATOM 1856 C C . GLY A 1 232 ? -4.446 -13.125 -21.338 1.00 98.25 232 GLY A C 1
ATOM 1857 O O . GLY A 1 232 ? -3.773 -14.134 -21.573 1.00 98.25 232 GLY A O 1
ATOM 1858 N N . ALA A 1 233 ? -3.884 -11.912 -21.264 1.00 98.69 233 ALA A N 1
ATOM 1859 C CA . ALA A 1 233 ? -2.436 -11.709 -21.227 1.00 98.69 233 ALA A CA 1
ATOM 1860 C C . ALA A 1 233 ? -1.851 -12.271 -19.926 1.00 98.69 233 ALA A C 1
ATOM 1862 O O . ALA A 1 233 ? -2.369 -12.022 -18.837 1.00 98.69 233 ALA A O 1
ATOM 1863 N N . GLN A 1 234 ? -0.768 -13.036 -20.034 1.00 98.75 234 GLN A N 1
ATOM 1864 C CA . GLN A 1 234 ? -0.107 -13.674 -18.901 1.00 98.75 234 GLN A CA 1
ATOM 1865 C C . GLN A 1 234 ? 1.396 -13.398 -18.965 1.00 98.75 234 GLN A C 1
ATOM 1867 O O . GLN A 1 234 ? 2.063 -13.848 -19.892 1.00 98.75 234 GLN A O 1
ATOM 1872 N N . LEU A 1 235 ? 1.927 -12.665 -17.989 1.00 98.75 235 LEU A N 1
ATOM 1873 C CA . LEU A 1 235 ? 3.356 -12.393 -17.839 1.00 98.75 235 LEU A CA 1
ATOM 1874 C C . LEU A 1 235 ? 3.929 -13.287 -16.738 1.00 98.75 235 LEU A C 1
ATOM 1876 O O . LEU A 1 235 ? 3.530 -13.159 -15.583 1.00 98.75 235 LEU A O 1
ATOM 1880 N N . ASP A 1 236 ? 4.860 -14.168 -17.102 1.00 98.69 236 ASP A N 1
ATOM 1881 C CA . ASP A 1 236 ? 5.623 -14.999 -16.165 1.00 98.69 236 ASP A CA 1
ATOM 1882 C C . ASP A 1 236 ? 7.012 -14.382 -15.959 1.00 98.69 236 ASP A C 1
ATOM 1884 O O . ASP A 1 236 ? 7.892 -14.502 -16.818 1.00 98.69 236 ASP A O 1
ATOM 1888 N N . LEU A 1 237 ? 7.175 -13.668 -14.847 1.00 98.62 237 LEU A N 1
ATOM 1889 C CA . LEU A 1 237 ? 8.394 -12.978 -14.445 1.00 98.62 237 LEU A CA 1
ATOM 1890 C C . LEU A 1 237 ? 9.347 -13.970 -13.767 1.00 98.62 237 LEU A C 1
ATOM 1892 O O . LEU A 1 237 ? 9.074 -14.443 -12.664 1.00 98.62 237 LEU A O 1
ATOM 1896 N N . ARG A 1 238 ? 10.471 -14.292 -14.407 1.00 97.19 238 ARG A N 1
ATOM 1897 C CA . ARG A 1 238 ? 11.419 -15.316 -13.940 1.00 97.19 238 ARG A CA 1
ATOM 1898 C C . ARG A 1 238 ? 12.821 -14.761 -13.767 1.00 97.19 238 ARG A C 1
ATOM 1900 O O . ARG A 1 238 ? 13.162 -13.720 -14.320 1.00 97.19 238 ARG A O 1
ATOM 1907 N N . ARG A 1 239 ? 13.670 -15.493 -13.045 1.00 96.12 239 ARG A N 1
ATOM 1908 C CA . ARG A 1 239 ? 15.098 -15.182 -12.846 1.00 96.12 239 ARG A CA 1
ATOM 1909 C C . ARG A 1 239 ? 15.350 -13.775 -12.296 1.00 96.12 239 ARG A C 1
ATOM 1911 O O . ARG A 1 239 ? 16.328 -13.128 -12.661 1.00 96.12 239 ARG A O 1
ATOM 1918 N N . GLY A 1 240 ? 14.471 -13.306 -11.421 1.00 95.38 240 GLY A N 1
ATOM 1919 C CA . GLY A 1 240 ? 14.543 -11.976 -10.828 1.00 95.38 240 GLY A CA 1
ATOM 1920 C C . GLY A 1 240 ? 13.985 -10.866 -11.716 1.00 95.38 240 GLY A C 1
ATOM 1921 O O . GLY A 1 240 ? 14.218 -9.702 -11.411 1.00 95.38 240 GLY A O 1
ATOM 1922 N N . ALA A 1 241 ? 13.301 -11.186 -12.822 1.00 96.69 241 ALA A N 1
ATOM 1923 C CA . ALA A 1 241 ? 12.785 -10.178 -13.738 1.00 96.69 241 ALA A CA 1
ATOM 1924 C C . ALA A 1 241 ? 11.727 -9.285 -13.087 1.00 96.69 241 ALA A C 1
ATOM 1926 O O . ALA A 1 241 ? 10.800 -9.749 -12.420 1.00 96.69 241 ALA A O 1
ATOM 1927 N N . ARG A 1 242 ? 11.839 -7.987 -13.351 1.00 96.19 242 ARG A N 1
ATOM 1928 C CA . ARG A 1 242 ? 10.951 -6.971 -12.791 1.00 96.19 242 ARG A CA 1
ATOM 1929 C C . ARG A 1 242 ? 10.123 -6.330 -13.891 1.00 96.19 242 ARG A C 1
ATOM 1931 O O . ARG A 1 242 ? 10.662 -5.934 -14.925 1.00 96.19 242 ARG A O 1
ATOM 1938 N N . PHE A 1 243 ? 8.823 -6.184 -13.664 1.00 98.06 243 PHE A N 1
ATOM 1939 C CA . PHE A 1 243 ? 7.994 -5.262 -14.435 1.00 98.06 243 PHE A CA 1
ATOM 1940 C C . PHE A 1 243 ? 8.106 -3.889 -13.773 1.00 98.06 243 PHE A C 1
ATOM 1942 O O . PHE A 1 243 ? 7.590 -3.699 -12.675 1.00 98.06 243 PHE A O 1
ATOM 1949 N N . ILE A 1 244 ? 8.793 -2.939 -14.407 1.00 97.44 244 ILE A N 1
ATOM 1950 C CA . ILE A 1 244 ? 8.993 -1.596 -13.854 1.00 97.44 244 ILE A CA 1
ATOM 1951 C C . ILE A 1 244 ? 8.489 -0.571 -14.857 1.00 97.44 244 ILE A C 1
ATOM 1953 O O . ILE A 1 244 ? 9.069 -0.427 -15.929 1.00 97.44 244 ILE A O 1
ATOM 1957 N N . SER A 1 245 ? 7.445 0.176 -14.506 1.00 97.62 245 SER A N 1
ATOM 1958 C CA . SER A 1 245 ? 6.846 1.169 -15.398 1.00 97.62 245 SER A CA 1
ATOM 1959 C C . SER A 1 245 ? 6.898 2.578 -14.831 1.00 97.62 245 SER A C 1
ATOM 1961 O O . SER A 1 245 ? 6.498 2.808 -13.696 1.00 97.62 245 SER A O 1
ATOM 1963 N N . ARG A 1 246 ? 7.342 3.541 -15.647 1.00 95.25 246 ARG A N 1
ATOM 1964 C CA . ARG A 1 246 ? 7.101 4.982 -15.431 1.00 95.25 246 ARG A CA 1
ATOM 1965 C C . ARG A 1 246 ? 5.920 5.523 -16.233 1.00 95.25 246 ARG A C 1
ATOM 1967 O O . ARG A 1 246 ? 5.693 6.727 -16.268 1.00 95.25 246 ARG A O 1
ATOM 1974 N N . SER A 1 247 ? 5.185 4.625 -16.874 1.00 96.81 247 SER A N 1
ATOM 1975 C CA . SER A 1 247 ? 3.969 4.913 -17.620 1.00 96.81 247 SER A CA 1
ATOM 1976 C C . SER A 1 247 ? 2.753 4.288 -16.932 1.00 96.81 247 SER A C 1
ATOM 1978 O O . SER A 1 247 ? 2.888 3.218 -16.324 1.00 96.81 247 SER A O 1
ATOM 1980 N N . PRO A 1 248 ? 1.566 4.910 -17.029 1.00 97.81 248 PRO A N 1
ATOM 1981 C CA . PRO A 1 248 ? 0.333 4.333 -16.508 1.00 97.81 248 PRO A CA 1
ATOM 1982 C C . PRO A 1 248 ? 0.040 2.970 -17.145 1.00 97.81 248 PRO A C 1
ATOM 1984 O O . PRO A 1 248 ? 0.277 2.749 -18.340 1.00 97.81 248 PRO A O 1
ATOM 1987 N N . VAL A 1 249 ? -0.480 2.057 -16.324 1.00 98.81 249 VAL A N 1
ATOM 1988 C CA . VAL A 1 249 ? -0.786 0.678 -16.711 1.00 98.81 249 VAL A CA 1
ATOM 1989 C C . VAL A 1 249 ? -2.294 0.476 -16.752 1.00 98.81 249 VAL A C 1
ATOM 1991 O O . VAL A 1 249 ? -3.009 0.756 -15.794 1.00 98.81 249 VAL A O 1
ATOM 1994 N N . PHE A 1 250 ? -2.766 -0.053 -17.872 1.00 98.75 250 PHE A N 1
ATOM 1995 C CA . PHE A 1 250 ? -4.160 -0.367 -18.126 1.00 98.75 250 PHE A CA 1
ATOM 1996 C C . PHE A 1 250 ? -4.291 -1.859 -18.407 1.00 98.75 250 PHE A C 1
ATOM 1998 O O . PHE A 1 250 ? -3.734 -2.368 -19.379 1.00 98.75 250 PHE A O 1
ATOM 2005 N N . ALA A 1 251 ? -5.024 -2.573 -17.567 1.00 98.31 251 ALA A N 1
ATOM 2006 C CA . ALA A 1 251 ? -5.235 -4.006 -17.713 1.00 98.31 251 ALA A CA 1
ATOM 2007 C C . ALA A 1 251 ? -6.722 -4.312 -17.564 1.00 98.31 251 ALA A C 1
ATOM 2009 O O . ALA A 1 251 ? -7.341 -3.904 -16.585 1.00 98.31 251 ALA A O 1
ATOM 2010 N N . TYR A 1 252 ? -7.289 -5.022 -18.537 1.00 94.50 252 TYR A N 1
ATOM 2011 C CA . TYR A 1 252 ? -8.728 -5.287 -18.598 1.00 94.50 252 TYR A CA 1
ATOM 2012 C C . TYR A 1 252 ? -8.986 -6.788 -18.738 1.00 94.50 252 TYR A C 1
ATOM 2014 O O . TYR A 1 252 ? -9.376 -7.267 -19.799 1.00 94.50 252 TYR A O 1
ATOM 2022 N N . GLY A 1 253 ? -8.710 -7.539 -17.673 1.00 97.31 253 GLY A N 1
ATOM 2023 C CA . GLY A 1 253 ? -9.046 -8.956 -17.572 1.00 97.31 253 GLY A CA 1
ATOM 2024 C C . GLY A 1 253 ? -10.531 -9.183 -17.291 1.00 97.31 253 GLY A C 1
ATOM 2025 O O . GLY A 1 253 ? -11.202 -8.344 -16.692 1.00 97.31 253 GLY A O 1
ATOM 2026 N N . THR A 1 254 ? -11.037 -10.343 -17.702 1.00 95.25 254 THR A N 1
ATOM 2027 C CA . THR A 1 254 ? -12.384 -10.822 -17.345 1.00 95.25 254 THR A CA 1
ATOM 2028 C C . THR A 1 254 ? -12.294 -12.053 -16.446 1.00 95.25 254 THR A C 1
ATOM 2030 O O . THR A 1 254 ? -11.205 -12.553 -16.169 1.00 95.25 254 THR A O 1
ATOM 2033 N N . GLU A 1 255 ? -13.433 -12.564 -15.981 1.00 92.50 255 GLU A N 1
ATOM 2034 C CA . GLU A 1 255 ? -13.472 -13.805 -15.202 1.00 92.50 255 GLU A CA 1
ATOM 2035 C C . GLU A 1 255 ? -13.021 -15.020 -16.035 1.00 92.50 255 GLU A C 1
ATOM 2037 O O . GLU A 1 255 ? -12.273 -15.867 -15.546 1.00 92.50 255 GLU A O 1
ATOM 2042 N N . GLU A 1 256 ? -13.400 -15.072 -17.315 1.00 96.38 256 GLU A N 1
ATOM 2043 C CA . GLU A 1 256 ? -13.022 -16.138 -18.251 1.00 96.38 256 GLU A CA 1
ATOM 2044 C C . GLU A 1 256 ? -11.592 -15.980 -18.783 1.00 96.38 256 GLU A C 1
ATOM 2046 O O . GLU A 1 256 ? -10.917 -16.970 -19.070 1.00 96.38 256 GLU A O 1
ATOM 2051 N N . ALA A 1 257 ? -11.131 -14.736 -18.927 1.00 97.81 257 ALA A N 1
ATOM 2052 C CA . ALA A 1 257 ? -9.825 -14.391 -19.473 1.00 97.81 257 ALA A CA 1
ATOM 2053 C C . ALA A 1 257 ? -9.133 -13.335 -18.591 1.00 97.81 257 ALA A C 1
ATOM 2055 O O . ALA A 1 257 ? -8.978 -12.176 -19.001 1.00 97.81 257 ALA A O 1
ATOM 2056 N N . PRO A 1 258 ? -8.702 -13.706 -17.372 1.00 98.38 258 PRO A N 1
ATOM 2057 C CA . PRO A 1 258 ? -8.019 -12.774 -16.489 1.00 98.38 258 PRO A CA 1
ATOM 2058 C C . PRO A 1 258 ? -6.663 -12.383 -17.076 1.00 98.38 258 PRO A C 1
ATOM 2060 O O . PRO A 1 258 ? -5.998 -13.190 -17.735 1.00 98.38 258 PRO A O 1
ATOM 2063 N N . VAL A 1 259 ? -6.225 -11.160 -16.786 1.00 98.88 259 VAL A N 1
ATOM 2064 C CA . VAL A 1 259 ? -4.813 -10.801 -16.950 1.00 98.88 259 VAL A CA 1
ATOM 2065 C C . VAL A 1 259 ? -4.052 -11.418 -15.782 1.00 98.88 259 VAL A C 1
ATOM 2067 O O . VAL A 1 259 ? -4.501 -11.325 -14.641 1.00 98.88 259 VAL A O 1
ATOM 2070 N N . LYS A 1 260 ? -2.905 -12.049 -16.034 1.00 98.81 260 LYS A N 1
ATOM 2071 C CA . LYS A 1 260 ? -2.049 -12.588 -14.968 1.00 98.81 260 LYS A CA 1
ATOM 2072 C C . LYS A 1 260 ? -0.655 -11.991 -15.039 1.00 98.81 260 LYS A C 1
ATOM 2074 O O . LYS A 1 260 ? -0.041 -11.990 -16.100 1.00 98.81 260 LYS A O 1
ATOM 2079 N N . ILE A 1 261 ? -0.139 -11.536 -13.909 1.00 98.88 261 ILE A N 1
ATOM 2080 C CA . ILE A 1 261 ? 1.265 -11.159 -13.747 1.00 98.88 261 ILE A CA 1
ATOM 2081 C C . ILE A 1 261 ? 1.778 -11.975 -12.570 1.00 98.88 261 ILE A C 1
ATOM 2083 O O . ILE A 1 261 ? 1.369 -11.764 -11.435 1.00 98.88 261 ILE A O 1
ATOM 2087 N N . PHE A 1 262 ? 2.610 -12.967 -12.845 1.00 98.81 262 PHE A N 1
ATOM 2088 C CA . PHE A 1 262 ? 3.011 -13.951 -11.849 1.00 98.81 262 PHE A CA 1
ATOM 2089 C C . PHE A 1 262 ? 4.485 -14.300 -11.995 1.00 98.81 262 PHE A C 1
ATOM 2091 O O . PHE A 1 262 ? 5.116 -13.934 -12.982 1.00 98.81 262 PHE A O 1
ATOM 2098 N N . SER A 1 263 ? 5.037 -15.016 -11.021 1.00 98.56 263 SER A N 1
ATOM 2099 C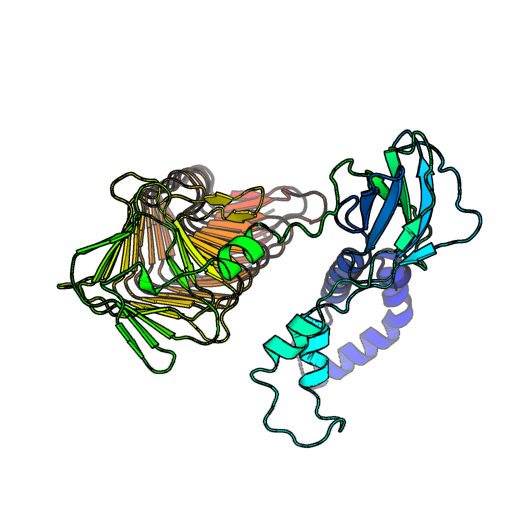 CA . SER A 1 263 ? 6.400 -15.538 -11.113 1.00 98.56 263 SER A CA 1
ATOM 2100 C C . SER A 1 263 ? 6.418 -17.034 -10.852 1.00 98.56 263 SER A C 1
ATOM 2102 O O . SER A 1 263 ? 6.172 -17.477 -9.735 1.00 98.56 263 SER A O 1
ATOM 2104 N N . GLY A 1 264 ? 6.710 -17.848 -11.868 1.00 97.00 264 GLY A N 1
ATOM 2105 C CA . GLY A 1 264 ? 6.763 -19.306 -11.717 1.00 97.00 264 GLY A CA 1
ATOM 2106 C C . GLY A 1 264 ? 7.866 -19.799 -10.770 1.00 97.00 264 GLY A C 1
ATOM 2107 O O . GLY A 1 264 ? 7.740 -20.876 -10.190 1.00 97.00 264 GLY A O 1
ATOM 2108 N N . ASP A 1 265 ? 8.926 -19.010 -10.585 1.00 97.38 265 ASP A N 1
ATOM 2109 C CA . ASP A 1 265 ? 10.086 -19.329 -9.744 1.00 97.38 265 ASP A CA 1
ATOM 2110 C C . ASP A 1 265 ? 10.205 -18.453 -8.482 1.00 97.38 265 ASP A C 1
ATOM 2112 O O . ASP A 1 265 ? 11.215 -18.538 -7.784 1.00 97.38 265 ASP A O 1
ATOM 2116 N N . ARG A 1 266 ? 9.163 -17.668 -8.158 1.00 97.38 266 ARG A N 1
ATOM 2117 C CA . ARG A 1 266 ? 9.068 -16.798 -6.964 1.00 97.38 266 ARG A CA 1
ATOM 2118 C C . ARG A 1 266 ? 10.080 -15.659 -6.909 1.00 97.38 266 ARG A C 1
ATOM 2120 O O . ARG A 1 266 ? 10.403 -15.181 -5.827 1.00 97.38 266 ARG A O 1
ATOM 2127 N N . SER A 1 267 ? 10.605 -15.243 -8.053 1.00 96.94 267 SER A N 1
ATOM 2128 C CA . SER A 1 267 ? 11.668 -14.238 -8.119 1.00 96.94 267 SER A CA 1
ATOM 2129 C C . SER A 1 267 ? 11.243 -12.913 -8.756 1.00 96.94 267 SER A C 1
ATOM 2131 O O . SER A 1 267 ? 11.978 -11.934 -8.672 1.00 96.94 267 SER A O 1
ATOM 2133 N N . GLY A 1 268 ? 10.078 -12.871 -9.403 1.00 97.81 268 GLY A N 1
ATOM 2134 C CA . GLY A 1 268 ? 9.596 -11.695 -10.121 1.00 97.81 268 GLY A CA 1
ATOM 2135 C C . GLY A 1 268 ? 8.869 -10.678 -9.242 1.00 97.81 268 GLY A C 1
ATOM 2136 O O . GLY A 1 268 ? 8.296 -11.037 -8.217 1.00 97.81 268 GLY A O 1
ATOM 2137 N N . SER A 1 269 ? 8.854 -9.416 -9.675 1.00 97.75 269 SER A N 1
ATOM 2138 C CA . SER A 1 269 ? 8.241 -8.292 -8.943 1.00 97.75 269 SER A CA 1
ATOM 2139 C C . SER A 1 269 ? 7.649 -7.231 -9.878 1.00 97.75 269 SER A C 1
ATOM 2141 O O . SER A 1 269 ? 7.992 -7.171 -11.066 1.00 97.75 269 SER A O 1
ATOM 2143 N N . VAL A 1 270 ? 6.759 -6.385 -9.351 1.00 98.69 270 VAL A N 1
ATOM 2144 C CA . VAL A 1 270 ? 6.061 -5.337 -10.111 1.00 98.69 270 VAL A CA 1
ATOM 2145 C C . VAL A 1 270 ? 6.191 -3.986 -9.411 1.00 98.69 270 VAL A C 1
ATOM 2147 O O . VAL A 1 270 ? 5.865 -3.860 -8.235 1.00 98.69 270 VAL A O 1
ATOM 2150 N N . ALA A 1 271 ? 6.591 -2.949 -10.149 1.00 98.25 271 ALA A N 1
ATOM 2151 C CA . ALA A 1 271 ? 6.573 -1.572 -9.670 1.00 98.25 271 ALA A CA 1
ATOM 2152 C C . ALA A 1 271 ? 6.089 -0.586 -10.745 1.00 98.25 271 ALA A C 1
ATOM 2154 O O . ALA A 1 271 ? 6.582 -0.575 -11.874 1.00 98.25 271 ALA A O 1
ATOM 2155 N N . VAL A 1 272 ? 5.160 0.292 -10.378 1.00 98.38 272 VAL A N 1
ATOM 2156 C CA . VAL A 1 272 ? 4.693 1.421 -11.192 1.00 98.38 272 VAL A CA 1
ATOM 2157 C C . VAL A 1 272 ? 5.034 2.713 -10.457 1.00 98.38 272 VAL A C 1
ATOM 2159 O O . VAL A 1 272 ? 4.733 2.872 -9.278 1.00 98.38 272 VAL A O 1
ATOM 2162 N N . LEU A 1 273 ? 5.746 3.613 -11.131 1.00 94.06 273 LEU A N 1
ATOM 2163 C CA . LEU A 1 273 ? 6.498 4.686 -10.491 1.00 94.06 273 LEU A CA 1
ATOM 2164 C C . LEU A 1 273 ? 6.235 6.028 -11.172 1.00 94.06 273 LEU A C 1
ATOM 2166 O O . LEU A 1 273 ? 6.583 6.195 -12.339 1.00 94.06 273 LEU A O 1
ATOM 2170 N N . GLN A 1 274 ? 5.792 7.024 -10.408 1.00 89.44 274 GLN A N 1
ATOM 2171 C CA . GLN A 1 274 ? 5.781 8.432 -10.818 1.00 89.44 274 GLN A CA 1
ATOM 2172 C C . GLN A 1 274 ? 5.051 8.666 -12.145 1.00 89.44 274 GLN A C 1
ATOM 2174 O O . GLN A 1 274 ? 5.611 9.278 -13.060 1.00 89.44 274 GLN A O 1
ATOM 2179 N N . THR A 1 275 ? 3.828 8.148 -12.255 1.00 83.38 275 THR A N 1
ATOM 2180 C CA . THR A 1 275 ? 3.003 8.311 -13.454 1.00 83.38 275 THR A CA 1
ATOM 2181 C C . THR A 1 275 ? 2.304 9.666 -13.441 1.00 83.38 275 THR A C 1
ATOM 2183 O O . THR A 1 275 ? 2.006 10.239 -12.396 1.00 83.38 275 THR A O 1
ATOM 2186 N N . ASP A 1 276 ? 2.061 10.211 -14.628 1.00 83.88 276 ASP A N 1
ATOM 2187 C CA . ASP A 1 276 ? 1.338 11.470 -14.822 1.00 83.88 276 ASP A CA 1
ATOM 2188 C C . ASP A 1 276 ? -0.188 11.279 -14.874 1.00 83.88 276 ASP A C 1
ATOM 2190 O O . ASP A 1 276 ? -0.945 12.248 -14.789 1.00 83.88 276 ASP A O 1
ATOM 2194 N N . ARG A 1 277 ? -0.632 10.026 -15.017 1.00 90.31 277 ARG A N 1
ATOM 2195 C CA . ARG A 1 277 ? -2.031 9.603 -15.062 1.00 90.31 277 ARG A CA 1
ATOM 2196 C C . ARG A 1 277 ? -2.273 8.398 -14.157 1.00 90.31 277 ARG A C 1
ATOM 2198 O O . ARG A 1 277 ? -1.357 7.620 -13.875 1.00 90.31 277 ARG A O 1
ATOM 2205 N N . GLU A 1 278 ? -3.533 8.249 -13.761 1.00 96.44 278 GLU A N 1
ATOM 2206 C CA . GLU A 1 278 ? -4.047 7.095 -13.025 1.00 96.44 278 GLU A CA 1
ATOM 2207 C C . GLU A 1 278 ? -3.936 5.811 -13.864 1.00 96.44 278 GLU A C 1
ATOM 2209 O O . GLU A 1 278 ? -4.257 5.794 -15.057 1.00 96.44 278 GLU A O 1
ATOM 2214 N N . SER A 1 279 ? -3.488 4.730 -13.227 1.00 98.75 279 SER A N 1
ATOM 2215 C CA . SER A 1 279 ? -3.521 3.370 -13.773 1.00 98.75 279 SER A CA 1
ATOM 2216 C C . SER A 1 279 ? -4.860 2.697 -13.464 1.00 98.75 279 SER A C 1
ATOM 2218 O O . SER A 1 279 ? -5.396 2.853 -12.369 1.00 98.75 279 SER A O 1
ATOM 2220 N N . ILE A 1 280 ? -5.391 1.900 -14.395 1.00 98.69 280 ILE A N 1
ATOM 2221 C CA . ILE A 1 280 ? -6.658 1.176 -14.203 1.00 98.69 280 ILE A CA 1
ATOM 2222 C C . ILE A 1 280 ? -6.433 -0.308 -14.449 1.00 98.69 280 ILE A C 1
ATOM 2224 O O . ILE A 1 280 ? -6.150 -0.737 -15.567 1.00 98.69 280 ILE A O 1
ATOM 2228 N N . LEU A 1 281 ? -6.600 -1.107 -13.402 1.00 98.88 281 LEU A N 1
ATOM 2229 C CA . LEU A 1 281 ? -6.411 -2.546 -13.455 1.00 98.88 281 LEU A CA 1
ATOM 2230 C C . LEU A 1 281 ? -7.702 -3.232 -13.033 1.00 98.88 281 LEU A C 1
ATOM 2232 O O . LEU A 1 281 ? -8.156 -3.090 -11.899 1.00 98.88 281 LEU A O 1
ATOM 2236 N N . SER A 1 282 ? -8.294 -3.985 -13.953 1.00 98.62 282 SER A N 1
ATOM 2237 C CA . SER A 1 282 ? -9.492 -4.774 -13.708 1.00 98.62 282 SER A CA 1
ATOM 2238 C C . SER A 1 282 ? -9.260 -6.243 -14.039 1.00 98.62 282 SER A C 1
ATOM 2240 O O . SER A 1 282 ? -8.656 -6.550 -15.066 1.00 98.62 282 SER A O 1
ATOM 2242 N N . GLY A 1 283 ? -9.697 -7.152 -13.163 1.00 98.56 283 GLY A N 1
ATOM 2243 C CA . GLY A 1 283 ? -9.593 -8.597 -13.399 1.00 98.56 283 GLY A CA 1
ATOM 2244 C C . GLY A 1 283 ? -8.151 -9.104 -13.517 1.00 98.56 283 GLY A C 1
ATOM 2245 O O . GLY A 1 283 ? -7.871 -9.998 -14.321 1.00 98.56 283 GLY A O 1
ATOM 2246 N N . VAL A 1 284 ? -7.224 -8.504 -12.760 1.00 98.94 284 VAL A N 1
ATOM 2247 C CA . VAL A 1 284 ? -5.799 -8.867 -12.770 1.00 98.94 284 VAL A CA 1
ATOM 2248 C C . VAL A 1 284 ? -5.469 -9.784 -11.599 1.00 98.94 284 VAL A C 1
ATOM 2250 O O . VAL A 1 284 ? -5.867 -9.524 -10.465 1.00 98.94 284 VAL A O 1
ATOM 2253 N N . ILE A 1 285 ? -4.713 -10.846 -11.864 1.00 98.94 285 ILE A N 1
ATOM 2254 C CA . ILE A 1 285 ? -4.195 -11.765 -10.852 1.00 98.94 285 ILE A CA 1
ATOM 2255 C C . ILE A 1 285 ? -2.681 -11.570 -10.743 1.00 98.94 285 ILE A C 1
ATOM 2257 O O . ILE A 1 285 ? -1.941 -11.880 -11.678 1.00 98.94 285 ILE A O 1
ATOM 2261 N N . PHE A 1 286 ? -2.250 -11.083 -9.586 1.00 98.88 286 PHE A N 1
ATOM 2262 C CA . PHE A 1 286 ? -0.867 -11.009 -9.139 1.00 98.88 286 PHE A CA 1
ATOM 2263 C C . PHE A 1 286 ? -0.576 -12.211 -8.244 1.00 98.88 286 PHE A C 1
ATOM 2265 O O . PHE A 1 286 ? -1.220 -12.361 -7.204 1.00 98.88 286 PHE A O 1
ATOM 2272 N N . ASP A 1 287 ? 0.333 -13.092 -8.663 1.00 98.81 287 ASP A N 1
ATOM 2273 C CA . ASP A 1 287 ? 0.526 -14.386 -7.993 1.00 98.81 287 ASP A CA 1
ATOM 2274 C C . ASP A 1 287 ? 1.996 -14.776 -7.854 1.00 98.81 287 ASP A C 1
ATOM 2276 O O . ASP A 1 287 ? 2.767 -14.704 -8.817 1.00 98.81 287 ASP A O 1
ATOM 2280 N N . ASN A 1 288 ? 2.363 -15.273 -6.672 1.00 98.56 288 ASN A N 1
ATOM 2281 C CA . ASN A 1 288 ? 3.666 -15.882 -6.411 1.00 98.56 288 ASN A CA 1
ATOM 2282 C C . ASN A 1 288 ? 4.848 -14.926 -6.685 1.00 98.56 288 ASN A C 1
ATOM 2284 O O . ASN A 1 288 ? 5.947 -15.381 -6.994 1.00 98.56 288 ASN A O 1
ATOM 2288 N N . LEU A 1 289 ? 4.616 -13.611 -6.594 1.00 98.69 289 LEU A N 1
ATOM 2289 C CA . LEU A 1 289 ? 5.612 -12.551 -6.774 1.00 98.69 289 LEU A CA 1
ATOM 2290 C C . LEU A 1 289 ? 6.395 -12.313 -5.475 1.00 98.69 289 LEU A C 1
ATOM 2292 O O . LEU A 1 289 ? 6.014 -12.788 -4.411 1.00 98.69 289 LEU A O 1
ATOM 2296 N N . THR A 1 290 ? 7.481 -11.557 -5.550 1.00 97.88 290 THR A N 1
ATOM 2297 C CA . THR A 1 290 ? 8.275 -11.092 -4.406 1.00 97.88 290 THR A CA 1
ATOM 2298 C C . THR A 1 290 ? 8.638 -9.617 -4.603 1.00 97.88 290 THR A C 1
ATOM 2300 O O . THR A 1 290 ? 8.227 -9.003 -5.586 1.00 97.88 290 THR A O 1
ATOM 2303 N N . ASN A 1 291 ? 9.383 -9.034 -3.673 1.00 94.06 291 ASN A N 1
ATOM 2304 C CA . ASN A 1 291 ? 9.880 -7.669 -3.752 1.00 94.06 291 ASN A CA 1
ATOM 2305 C C . ASN A 1 291 ? 11.296 -7.624 -4.352 1.00 94.06 291 ASN A C 1
ATOM 2307 O O . ASN A 1 291 ? 11.876 -8.654 -4.696 1.00 94.06 291 ASN A O 1
ATOM 2311 N N . PHE A 1 292 ? 11.882 -6.433 -4.499 1.00 90.81 292 PHE A N 1
ATOM 2312 C CA . PHE A 1 292 ? 13.265 -6.321 -4.966 1.00 90.81 292 PHE A CA 1
ATOM 2313 C C . PHE A 1 292 ? 14.085 -5.306 -4.174 1.00 90.81 292 PHE A C 1
ATOM 2315 O O . PHE A 1 292 ? 13.585 -4.303 -3.669 1.00 90.81 292 PHE A O 1
ATOM 2322 N N . ASN A 1 293 ? 15.393 -5.557 -4.133 1.00 85.38 293 ASN A N 1
ATOM 2323 C CA . ASN A 1 293 ? 16.399 -4.639 -3.621 1.00 85.38 293 ASN A CA 1
ATOM 2324 C C . ASN A 1 293 ? 17.564 -4.570 -4.613 1.00 85.38 293 ASN A C 1
ATOM 2326 O O . ASN A 1 293 ? 18.372 -5.492 -4.715 1.00 85.38 293 ASN A O 1
ATOM 2330 N N . GLU A 1 294 ? 17.648 -3.468 -5.352 1.00 77.44 294 GLU A N 1
ATOM 2331 C CA . GLU A 1 294 ? 18.719 -3.207 -6.309 1.00 77.44 294 GLU A CA 1
ATOM 2332 C C . GLU A 1 294 ? 19.685 -2.183 -5.734 1.00 77.44 294 GLU A C 1
ATOM 2334 O O . GLU A 1 294 ? 19.452 -0.976 -5.812 1.00 77.44 294 GLU A O 1
ATOM 2339 N N . ARG A 1 295 ? 20.805 -2.662 -5.185 1.00 78.38 295 ARG A N 1
ATOM 2340 C CA . ARG A 1 295 ? 21.912 -1.807 -4.718 1.00 78.38 295 ARG A CA 1
ATOM 2341 C C . ARG A 1 295 ? 21.431 -0.684 -3.779 1.00 78.38 295 ARG A C 1
ATOM 2343 O O . ARG A 1 295 ? 21.873 0.457 -3.893 1.00 78.38 295 ARG A O 1
ATOM 2350 N N . GLY A 1 296 ? 20.506 -1.008 -2.874 1.00 72.62 296 GLY A N 1
ATOM 2351 C CA . GLY A 1 296 ? 19.927 -0.064 -1.914 1.00 72.62 296 GLY A CA 1
ATOM 2352 C C . GLY A 1 296 ? 18.653 0.637 -2.393 1.00 72.62 296 GLY A C 1
ATOM 2353 O O . GLY A 1 296 ? 17.992 1.280 -1.583 1.00 72.62 296 GLY A O 1
ATOM 2354 N N . TRP A 1 297 ? 18.261 0.494 -3.664 1.00 77.31 297 TRP A N 1
ATOM 2355 C CA . TRP A 1 297 ? 16.908 0.833 -4.095 1.00 77.31 297 TRP A CA 1
ATOM 2356 C C . TRP A 1 297 ? 15.973 -0.338 -3.795 1.00 77.31 297 TRP A C 1
ATOM 2358 O O . TRP A 1 297 ? 15.957 -1.340 -4.512 1.00 77.31 297 TRP A O 1
ATOM 2368 N N . MET A 1 298 ? 15.228 -0.206 -2.704 1.00 79.44 298 MET A N 1
ATOM 2369 C CA . MET A 1 298 ? 14.319 -1.224 -2.198 1.00 79.44 298 MET A CA 1
ATOM 2370 C C . MET A 1 298 ? 12.867 -0.851 -2.491 1.00 79.44 298 MET A C 1
ATOM 2372 O O . MET A 1 298 ? 12.477 0.308 -2.350 1.00 79.44 298 MET A O 1
ATOM 2376 N N . VAL A 1 299 ? 12.087 -1.857 -2.872 1.00 87.31 299 VAL A N 1
ATOM 2377 C CA . VAL A 1 299 ? 10.630 -1.871 -2.730 1.00 87.31 299 VAL A CA 1
ATOM 2378 C C . VAL A 1 299 ? 10.271 -3.019 -1.790 1.00 87.31 299 VAL A C 1
ATOM 2380 O O . VAL A 1 299 ? 10.975 -4.032 -1.754 1.00 87.31 299 VAL A O 1
ATOM 2383 N N . THR A 1 300 ? 9.220 -2.856 -1.004 1.00 89.12 300 THR A N 1
ATOM 2384 C CA . THR A 1 300 ? 8.793 -3.811 0.034 1.00 89.12 300 THR A CA 1
ATOM 2385 C C . THR A 1 300 ? 7.673 -4.724 -0.469 1.00 89.12 300 THR A C 1
ATOM 2387 O O . THR A 1 300 ? 7.629 -5.909 -0.129 1.00 89.12 300 THR A O 1
ATOM 2390 N N . GLY A 1 301 ? 6.850 -4.214 -1.391 1.00 94.44 301 GLY A N 1
ATOM 2391 C CA . GLY A 1 301 ? 5.736 -4.947 -1.976 1.00 94.44 301 GLY A CA 1
ATOM 2392 C C . GLY A 1 301 ? 6.081 -5.861 -3.155 1.00 94.44 301 GLY A C 1
ATOM 2393 O O . GLY A 1 301 ? 7.014 -5.613 -3.923 1.00 94.44 301 GLY A O 1
ATOM 2394 N N . ALA A 1 302 ? 5.262 -6.900 -3.343 1.00 97.50 302 ALA A N 1
ATOM 2395 C CA . ALA A 1 302 ? 5.230 -7.692 -4.580 1.00 97.50 302 ALA A CA 1
ATOM 2396 C C . ALA A 1 302 ? 4.719 -6.870 -5.765 1.00 97.50 302 ALA A C 1
ATOM 2398 O O . ALA A 1 302 ? 5.180 -7.020 -6.902 1.00 97.50 302 ALA A O 1
ATOM 2399 N N . VAL A 1 303 ? 3.745 -6.010 -5.473 1.00 98.75 303 VAL A N 1
ATOM 2400 C CA . VAL A 1 303 ? 3.215 -5.004 -6.380 1.00 98.75 303 VAL A CA 1
ATOM 2401 C C . VAL A 1 303 ? 3.313 -3.661 -5.680 1.00 98.75 303 VAL A C 1
ATOM 2403 O O . VAL A 1 303 ? 2.696 -3.465 -4.637 1.00 98.75 303 VAL A O 1
ATOM 2406 N N . THR A 1 304 ? 4.075 -2.741 -6.263 1.00 98.56 304 THR A N 1
ATOM 2407 C CA . THR A 1 304 ? 4.276 -1.404 -5.704 1.00 98.56 304 THR A CA 1
ATOM 2408 C C . THR A 1 304 ? 3.773 -0.323 -6.648 1.00 98.56 304 THR A C 1
ATOM 2410 O O . THR A 1 304 ? 4.126 -0.309 -7.828 1.00 98.56 304 THR A O 1
ATOM 2413 N N . PHE A 1 305 ? 3.002 0.623 -6.119 1.00 98.56 305 PHE A N 1
ATOM 2414 C CA . PHE A 1 305 ? 2.652 1.873 -6.792 1.00 98.56 305 PHE A CA 1
ATOM 2415 C C . PHE A 1 305 ? 3.215 3.041 -5.988 1.00 98.56 305 PHE A C 1
ATOM 2417 O O . PHE A 1 305 ? 2.789 3.294 -4.869 1.00 98.56 305 PHE A O 1
ATOM 2424 N N . TYR A 1 306 ? 4.197 3.747 -6.541 1.00 94.12 306 TYR A N 1
ATOM 2425 C CA . TYR A 1 306 ? 4.870 4.853 -5.859 1.00 94.12 306 TYR A CA 1
ATOM 2426 C C . TYR A 1 306 ? 4.668 6.145 -6.638 1.00 94.12 306 TYR A C 1
ATOM 2428 O O . TYR A 1 306 ? 5.131 6.258 -7.776 1.00 94.12 306 TYR A O 1
ATOM 2436 N N . GLU A 1 307 ? 4.020 7.128 -6.012 1.00 89.38 307 GLU A N 1
ATOM 2437 C CA . GLU A 1 307 ? 3.602 8.385 -6.646 1.00 89.38 307 GLU A CA 1
ATOM 2438 C C . GLU A 1 307 ? 2.899 8.128 -7.992 1.00 89.38 307 GLU A C 1
ATOM 2440 O O . GLU A 1 307 ? 3.198 8.762 -9.004 1.00 89.38 307 GLU A O 1
ATOM 2445 N N . ALA A 1 308 ? 2.034 7.120 -8.007 1.00 92.62 308 ALA A N 1
ATOM 2446 C CA . ALA A 1 308 ? 1.346 6.602 -9.172 1.00 92.62 308 ALA A CA 1
ATOM 2447 C C . ALA A 1 308 ? -0.083 6.235 -8.761 1.00 92.62 308 ALA A C 1
ATOM 2449 O O . ALA A 1 308 ? -0.313 5.188 -8.157 1.00 92.62 308 ALA A O 1
ATOM 2450 N N . ASP A 1 309 ? -1.029 7.117 -9.080 1.00 96.25 309 ASP A N 1
ATOM 2451 C CA . ASP A 1 309 ? -2.445 6.920 -8.767 1.00 96.25 309 ASP A CA 1
ATOM 2452 C C . ASP A 1 309 ? -2.977 5.646 -9.441 1.00 96.25 309 ASP A C 1
ATOM 2454 O O . ASP A 1 309 ? -2.608 5.329 -10.582 1.00 96.25 309 ASP A O 1
ATOM 2458 N N . VAL A 1 310 ? -3.837 4.899 -8.743 1.00 98.69 310 VAL A N 1
ATOM 2459 C CA . VAL A 1 310 ? -4.302 3.599 -9.233 1.00 98.69 310 VAL A CA 1
ATOM 2460 C C . VAL A 1 310 ? -5.700 3.212 -8.755 1.00 98.69 310 VAL A C 1
ATOM 2462 O O . VAL A 1 310 ? -6.028 3.299 -7.571 1.00 98.69 310 VAL A O 1
ATOM 2465 N N . ARG A 1 311 ? -6.484 2.666 -9.693 1.00 98.81 311 ARG A N 1
ATOM 2466 C CA . ARG A 1 311 ? -7.736 1.953 -9.434 1.00 98.81 311 ARG A CA 1
ATOM 2467 C C . ARG A 1 311 ? -7.589 0.465 -9.730 1.00 98.81 311 ARG A C 1
ATOM 2469 O O . ARG A 1 311 ? -7.318 0.067 -10.866 1.00 98.81 311 ARG A O 1
ATOM 2476 N N . PHE A 1 312 ? -7.878 -0.358 -8.729 1.00 98.88 312 PHE A N 1
ATOM 2477 C CA . PHE A 1 312 ? -8.021 -1.802 -8.848 1.00 98.88 312 PHE A CA 1
ATOM 2478 C C . PHE A 1 312 ? -9.487 -2.214 -8.724 1.00 98.88 312 PHE A C 1
ATOM 2480 O O . PHE A 1 312 ? -10.156 -1.882 -7.748 1.00 98.88 312 PHE A O 1
ATOM 2487 N N . ASN A 1 313 ? -9.975 -2.994 -9.686 1.00 98.75 313 ASN A N 1
ATOM 2488 C CA . ASN A 1 313 ? -11.315 -3.568 -9.644 1.00 98.75 313 ASN A CA 1
ATOM 2489 C C . ASN A 1 313 ? -11.266 -5.080 -9.891 1.00 98.75 313 ASN A C 1
ATOM 2491 O O . ASN A 1 313 ? -10.802 -5.520 -10.940 1.00 98.75 313 ASN A O 1
ATOM 2495 N N . ARG A 1 314 ? -11.774 -5.898 -8.964 1.00 98.62 314 ARG A N 1
ATOM 2496 C CA . ARG A 1 314 ? -11.775 -7.372 -9.104 1.00 98.62 314 ARG A CA 1
ATOM 2497 C C . ARG A 1 314 ? -10.372 -7.960 -9.309 1.00 98.62 314 ARG A C 1
ATOM 2499 O O . ARG A 1 314 ? -10.201 -8.934 -10.042 1.00 98.62 314 ARG A O 1
ATOM 2506 N N . CYS A 1 315 ? -9.366 -7.360 -8.680 1.00 98.94 315 CYS A N 1
ATOM 2507 C CA . CYS A 1 315 ? -7.986 -7.838 -8.734 1.00 98.94 315 CYS A CA 1
ATOM 2508 C C . CYS A 1 315 ? -7.676 -8.779 -7.565 1.00 98.94 315 CYS A C 1
ATOM 2510 O O . CYS A 1 315 ? -8.302 -8.707 -6.506 1.00 98.94 315 CYS A O 1
ATOM 2512 N N . ARG A 1 316 ? -6.700 -9.667 -7.756 1.00 98.88 316 ARG A N 1
ATOM 2513 C CA . ARG A 1 316 ? -6.225 -10.597 -6.727 1.00 98.88 316 ARG A CA 1
ATOM 2514 C C . ARG A 1 316 ? -4.724 -10.459 -6.538 1.00 98.88 316 ARG A C 1
ATOM 2516 O O . ARG A 1 316 ? -3.998 -10.494 -7.523 1.00 98.88 316 ARG A O 1
ATOM 2523 N N . PHE A 1 317 ? -4.282 -10.357 -5.292 1.00 98.88 317 PHE A N 1
ATOM 2524 C CA . PHE A 1 317 ? -2.878 -10.359 -4.889 1.00 98.88 317 PHE A CA 1
ATOM 2525 C C . PHE A 1 317 ? -2.690 -11.550 -3.965 1.00 98.88 317 PHE A C 1
ATOM 2527 O O . PHE A 1 317 ? -3.215 -11.543 -2.853 1.00 98.88 317 PHE A O 1
ATOM 2534 N N . GLN A 1 318 ? -2.044 -12.610 -4.443 1.00 98.50 318 GLN A N 1
ATOM 2535 C CA . GLN A 1 318 ? -2.071 -13.882 -3.732 1.00 98.50 318 GLN A CA 1
ATOM 2536 C C . GLN A 1 318 ? -0.740 -14.619 -3.729 1.00 98.50 318 GLN A C 1
ATOM 2538 O O . GLN A 1 318 ? 0.019 -14.570 -4.691 1.00 98.50 318 GLN A O 1
ATOM 2543 N N . ASN A 1 319 ? -0.488 -15.343 -2.638 1.00 98.50 319 ASN A N 1
ATOM 2544 C CA . ASN A 1 319 ? 0.670 -16.228 -2.479 1.00 98.50 319 ASN A CA 1
ATOM 2545 C C . ASN A 1 319 ? 2.018 -15.527 -2.723 1.00 98.50 319 ASN A C 1
ATOM 2547 O O . ASN A 1 319 ? 2.968 -16.172 -3.164 1.00 98.50 319 ASN A O 1
ATOM 2551 N N . ASN A 1 320 ? 2.090 -14.214 -2.501 1.00 97.88 320 ASN A N 1
ATOM 2552 C CA . ASN A 1 320 ? 3.306 -13.430 -2.695 1.00 97.88 320 ASN A CA 1
ATOM 2553 C C . ASN A 1 320 ? 4.300 -13.689 -1.550 1.00 97.88 320 ASN A C 1
ATOM 2555 O O . ASN A 1 320 ? 3.897 -14.080 -0.463 1.00 97.88 320 ASN A O 1
ATOM 2559 N N . HIS A 1 321 ? 5.595 -13.480 -1.787 1.00 95.75 321 HIS A N 1
ATOM 2560 C CA . HIS A 1 321 ? 6.710 -13.844 -0.899 1.00 95.75 321 HIS A CA 1
ATOM 2561 C C . HIS A 1 321 ? 7.542 -12.611 -0.530 1.00 95.75 321 HIS A C 1
ATOM 2563 O O . HIS A 1 321 ? 8.728 -12.532 -0.850 1.00 95.75 321 HIS A O 1
ATOM 2569 N N . CYS A 1 322 ? 6.903 -11.617 0.071 1.00 93.25 322 CYS A N 1
ATOM 2570 C CA . CYS A 1 322 ? 7.470 -10.299 0.369 1.00 93.25 322 CYS A CA 1
ATOM 2571 C C . CYS A 1 322 ? 6.802 -9.682 1.602 1.00 93.25 322 CYS A C 1
ATOM 2573 O O . CYS A 1 322 ? 5.865 -10.268 2.141 1.00 93.25 322 CYS A O 1
ATOM 2575 N N . GLU A 1 323 ? 7.298 -8.523 2.034 1.00 91.19 323 GLU A N 1
ATOM 2576 C CA . GLU A 1 323 ? 6.748 -7.768 3.166 1.00 91.19 323 GLU A CA 1
ATOM 2577 C C . GLU A 1 323 ? 5.304 -7.326 2.898 1.00 91.19 323 GLU A C 1
ATOM 2579 O O . GLU A 1 323 ? 4.431 -7.627 3.700 1.00 91.19 323 GLU A O 1
ATOM 2584 N N . ASP A 1 324 ? 5.013 -6.775 1.716 1.00 94.75 324 ASP A N 1
ATOM 2585 C CA . ASP A 1 324 ? 3.649 -6.325 1.405 1.00 94.75 324 ASP A CA 1
ATOM 2586 C C . ASP A 1 324 ? 3.080 -7.069 0.201 1.00 94.75 324 ASP A C 1
ATOM 2588 O O . ASP A 1 324 ? 3.703 -7.150 -0.863 1.00 94.75 324 ASP A O 1
ATOM 2592 N N . GLY A 1 325 ? 1.858 -7.587 0.309 1.00 97.44 325 GLY A N 1
ATOM 2593 C CA . GLY A 1 325 ? 1.143 -8.109 -0.858 1.00 97.44 325 GLY A CA 1
ATOM 2594 C C . GLY A 1 325 ? 0.949 -7.040 -1.938 1.00 97.44 325 GLY A C 1
ATOM 2595 O O . GLY A 1 325 ? 1.201 -7.290 -3.122 1.00 97.44 325 GLY A O 1
ATOM 2596 N N . LEU A 1 326 ? 0.534 -5.851 -1.504 1.00 98.75 326 LEU A N 1
ATOM 2597 C CA . LEU A 1 326 ? 0.402 -4.622 -2.279 1.00 98.75 326 LEU A CA 1
ATOM 2598 C C . LEU A 1 326 ? 0.930 -3.460 -1.428 1.00 98.75 326 LEU A C 1
ATOM 2600 O O . LEU A 1 326 ? 0.476 -3.285 -0.305 1.00 98.75 326 LEU A O 1
ATOM 2604 N N . ASN A 1 327 ? 1.834 -2.652 -1.976 1.00 98.50 327 ASN A N 1
ATOM 2605 C CA . ASN A 1 327 ? 2.323 -1.433 -1.331 1.00 98.50 327 ASN A CA 1
ATOM 2606 C C . ASN A 1 327 ? 2.005 -0.220 -2.211 1.00 98.50 327 ASN A C 1
ATOM 2608 O O . ASN A 1 327 ? 2.347 -0.190 -3.399 1.00 98.50 327 ASN A O 1
ATOM 2612 N N . VAL A 1 328 ? 1.325 0.778 -1.652 1.00 98.12 328 VAL A N 1
ATOM 2613 C CA . VAL A 1 328 ? 1.005 2.025 -2.354 1.00 98.12 328 VAL A CA 1
ATOM 2614 C C . VAL A 1 328 ? 1.529 3.201 -1.548 1.00 98.12 328 VAL A C 1
ATOM 2616 O O . VAL A 1 328 ? 1.251 3.332 -0.361 1.00 98.12 328 VAL A O 1
ATOM 2619 N N . VAL A 1 329 ? 2.293 4.067 -2.210 1.00 91.75 329 VAL A N 1
ATOM 2620 C CA . VAL A 1 329 ? 3.050 5.143 -1.570 1.00 91.75 329 VAL A CA 1
ATOM 2621 C C . VAL A 1 329 ? 2.740 6.470 -2.251 1.00 91.75 329 VAL A C 1
ATOM 2623 O O . VAL A 1 329 ? 2.895 6.596 -3.468 1.00 91.75 329 VAL A O 1
ATOM 2626 N N . ARG A 1 330 ? 2.346 7.489 -1.480 1.00 83.25 330 ARG A N 1
ATOM 2627 C CA . ARG A 1 330 ? 2.091 8.873 -1.931 1.00 83.25 330 ARG A CA 1
ATOM 2628 C C . ARG A 1 330 ? 1.196 8.981 -3.169 1.00 83.25 330 ARG A C 1
ATOM 2630 O O . ARG A 1 330 ? 1.524 9.709 -4.107 1.00 83.25 330 ARG A O 1
ATOM 2637 N N . SER A 1 331 ? 0.084 8.253 -3.172 1.00 84.94 331 SER A N 1
ATOM 2638 C CA . SER A 1 331 ? -0.816 8.154 -4.330 1.00 84.94 331 SER A CA 1
ATOM 2639 C C . SER A 1 331 ? -2.294 8.215 -3.926 1.00 84.94 331 SER A C 1
ATOM 2641 O O . SER A 1 331 ? -2.643 8.038 -2.755 1.00 84.94 331 SER A O 1
ATOM 2643 N N . GLN A 1 332 ? -3.173 8.471 -4.897 1.00 88.75 332 GLN A N 1
ATOM 2644 C CA . GLN A 1 332 ? -4.589 8.120 -4.793 1.00 88.75 332 GLN A CA 1
ATOM 2645 C C . GLN A 1 332 ? -4.759 6.617 -5.026 1.00 88.75 332 GLN A C 1
ATOM 2647 O O . GLN A 1 332 ? -4.221 6.072 -5.994 1.00 88.75 332 GLN A O 1
ATOM 2652 N N . ILE A 1 333 ? -5.505 5.956 -4.146 1.00 97.12 333 ILE A N 1
ATOM 2653 C CA . ILE A 1 333 ? -5.742 4.515 -4.196 1.00 97.12 333 ILE A CA 1
ATOM 2654 C C . ILE A 1 333 ? -7.240 4.206 -4.160 1.00 97.12 333 ILE A C 1
ATOM 2656 O O . ILE A 1 333 ? -7.958 4.610 -3.247 1.00 97.12 333 ILE A O 1
ATOM 2660 N N . GLU A 1 334 ? -7.711 3.441 -5.143 1.00 97.75 334 GLU A N 1
ATOM 2661 C CA . GLU A 1 334 ? -9.069 2.899 -5.156 1.00 97.75 334 GLU A CA 1
ATOM 2662 C C . GLU A 1 334 ? -9.038 1.375 -5.314 1.00 97.75 334 GLU A C 1
ATOM 2664 O O . GLU A 1 334 ? -8.565 0.858 -6.326 1.00 97.75 334 GLU A O 1
ATOM 2669 N N . LEU A 1 335 ? -9.561 0.640 -4.330 1.00 98.75 335 LEU A N 1
ATOM 2670 C CA . LEU A 1 335 ? -9.743 -0.813 -4.397 1.00 98.75 335 LEU A CA 1
ATOM 2671 C C . LEU A 1 335 ? -11.230 -1.152 -4.335 1.00 98.75 335 LEU A C 1
ATOM 2673 O O . LEU A 1 335 ? -11.933 -0.755 -3.407 1.00 98.75 335 LEU A O 1
ATOM 2677 N N . GLU A 1 336 ? -11.702 -1.949 -5.289 1.00 98.56 336 GLU A N 1
ATOM 2678 C CA . GLU A 1 336 ? -13.084 -2.414 -5.331 1.00 98.56 336 GLU A CA 1
ATOM 2679 C C . GLU A 1 336 ? -13.166 -3.899 -5.709 1.00 98.56 336 GLU A C 1
ATOM 2681 O O . GLU A 1 336 ? -12.639 -4.317 -6.741 1.00 98.56 336 GLU A O 1
ATOM 2686 N N . PHE A 1 337 ? -13.867 -4.709 -4.910 1.00 98.62 337 PHE A N 1
ATOM 2687 C CA . PHE A 1 337 ? -14.013 -6.158 -5.143 1.00 98.62 337 PHE A CA 1
ATOM 2688 C C . PHE A 1 337 ? -12.677 -6.917 -5.237 1.00 98.62 337 PHE A C 1
ATOM 2690 O O . PHE A 1 337 ? -12.589 -7.943 -5.914 1.00 98.62 337 PHE A O 1
ATOM 2697 N N . CYS A 1 338 ? -11.625 -6.412 -4.594 1.00 98.94 338 CYS A N 1
ATOM 2698 C CA . CYS A 1 338 ? -10.301 -7.022 -4.629 1.00 98.94 338 CYS A CA 1
ATOM 2699 C C . CYS A 1 338 ? -10.121 -8.070 -3.524 1.00 98.94 338 CYS A C 1
ATOM 2701 O O . CYS A 1 338 ? -10.768 -8.023 -2.475 1.00 98.94 338 CYS A O 1
ATOM 2703 N N . THR A 1 339 ? -9.200 -9.004 -3.749 1.00 98.88 339 THR A N 1
ATOM 2704 C CA . THR A 1 339 ? -8.762 -9.972 -2.737 1.00 98.88 339 THR A CA 1
ATOM 2705 C C . THR A 1 339 ? -7.255 -9.892 -2.554 1.00 98.88 339 THR A C 1
ATOM 2707 O O . THR A 1 339 ? -6.514 -10.004 -3.528 1.00 98.88 339 THR A O 1
ATOM 2710 N N . ILE A 1 340 ? -6.802 -9.744 -1.314 1.00 98.81 340 ILE A N 1
ATOM 2711 C CA . ILE A 1 340 ? -5.398 -9.896 -0.934 1.00 98.81 340 ILE A CA 1
ATOM 2712 C C . ILE A 1 340 ? -5.305 -11.102 -0.002 1.00 98.81 340 ILE A C 1
ATOM 2714 O O . ILE A 1 340 ? -5.983 -11.131 1.022 1.00 98.81 340 ILE A O 1
ATOM 2718 N N . ALA A 1 341 ? -4.536 -12.125 -0.375 1.00 98.56 341 ALA A N 1
ATOM 2719 C CA . ALA A 1 341 ? -4.565 -13.406 0.326 1.00 98.56 341 ALA A CA 1
ATOM 2720 C C . ALA A 1 341 ? -3.208 -14.111 0.413 1.00 98.56 341 ALA A C 1
ATOM 2722 O O . ALA A 1 341 ? -2.408 -14.071 -0.518 1.00 98.56 341 ALA A O 1
ATOM 2723 N N . ASN A 1 342 ? -2.997 -14.863 1.494 1.00 97.88 342 ASN A N 1
ATOM 2724 C CA . ASN A 1 342 ? -1.834 -15.736 1.680 1.00 97.88 342 ASN A CA 1
ATOM 2725 C C . ASN A 1 342 ? -0.496 -14.992 1.506 1.00 97.88 342 ASN A C 1
ATOM 2727 O O . ASN A 1 342 ? 0.379 -15.446 0.765 1.00 97.88 342 ASN A O 1
ATOM 2731 N N . THR A 1 343 ? -0.352 -13.835 2.150 1.00 96.38 343 THR A N 1
ATOM 2732 C CA . THR A 1 343 ? 0.912 -13.087 2.205 1.00 96.38 343 THR A CA 1
ATOM 2733 C C . THR A 1 343 ? 1.651 -13.432 3.505 1.00 96.38 343 THR A C 1
ATOM 2735 O O . THR A 1 343 ? 1.006 -13.658 4.528 1.00 96.38 343 THR A O 1
ATOM 2738 N N . PRO A 1 344 ? 2.992 -13.527 3.515 1.00 94.12 344 PRO A N 1
ATOM 2739 C CA . PRO A 1 344 ? 3.755 -13.902 4.707 1.00 94.12 344 PRO A CA 1
ATOM 2740 C C . PRO A 1 344 ? 3.844 -12.780 5.746 1.00 94.12 344 PRO A C 1
ATOM 2742 O O . PRO A 1 344 ? 4.163 -13.067 6.895 1.00 94.12 344 PRO A O 1
ATOM 2745 N N . PHE A 1 345 ? 3.561 -11.540 5.353 1.00 96.06 345 PHE A N 1
ATOM 2746 C CA . PHE A 1 345 ? 3.555 -10.359 6.210 1.00 96.06 345 PHE A CA 1
ATOM 2747 C C . PHE A 1 345 ? 2.289 -9.539 5.908 1.00 96.06 345 PHE A C 1
ATOM 2749 O O . PHE A 1 345 ? 1.194 -10.102 6.008 1.00 96.06 345 PHE A O 1
ATOM 2756 N N . ASP A 1 346 ? 2.399 -8.262 5.553 1.00 97.06 346 ASP A N 1
ATOM 2757 C CA . ASP A 1 346 ? 1.256 -7.372 5.392 1.00 97.06 346 ASP A CA 1
ATOM 2758 C C . ASP A 1 346 ? 0.465 -7.685 4.114 1.00 97.06 346 ASP A C 1
ATOM 2760 O O . ASP A 1 346 ? 0.973 -8.187 3.101 1.00 97.06 346 ASP A O 1
ATOM 2764 N N . GLY A 1 347 ? -0.847 -7.468 4.177 1.00 98.25 347 GLY A N 1
ATOM 2765 C CA . GLY A 1 347 ? -1.732 -7.581 3.023 1.00 98.25 347 GLY A CA 1
ATOM 2766 C C . GLY A 1 347 ? -1.575 -6.373 2.105 1.00 98.25 347 GLY A C 1
ATOM 2767 O O . GLY A 1 347 ? -1.019 -6.474 1.007 1.00 98.25 347 GLY A O 1
ATOM 2768 N N . LEU A 1 348 ? -2.103 -5.242 2.564 1.00 98.56 348 LEU A N 1
ATOM 2769 C CA . LEU A 1 348 ? -1.920 -3.931 1.954 1.00 98.56 348 LEU A CA 1
ATOM 2770 C C . LEU A 1 348 ? -1.152 -3.035 2.917 1.00 98.56 348 LEU A C 1
ATOM 2772 O O . LEU A 1 348 ? -1.593 -2.873 4.052 1.00 98.56 348 LEU A O 1
ATOM 2776 N N . ASP A 1 349 ? -0.115 -2.389 2.402 1.00 97.94 349 ASP A N 1
ATOM 2777 C CA . ASP A 1 349 ? 0.551 -1.262 3.043 1.00 97.94 349 ASP A CA 1
ATOM 2778 C C . ASP A 1 349 ? 0.278 0.030 2.251 1.00 97.94 349 ASP A C 1
ATOM 2780 O O . ASP A 1 349 ? 0.432 0.092 1.023 1.00 97.94 349 ASP A O 1
ATOM 2784 N N . SER A 1 350 ? -0.210 1.048 2.955 1.00 95.56 350 SER A N 1
ATOM 2785 C CA . SER A 1 350 ? -0.629 2.339 2.422 1.00 95.56 350 SER A CA 1
ATOM 2786 C C . SER A 1 350 ? 0.115 3.468 3.131 1.00 95.56 350 SER A C 1
ATOM 2788 O O . SER A 1 350 ? -0.291 3.944 4.197 1.00 95.56 350 SER A O 1
ATOM 2790 N N . ASP A 1 351 ? 1.135 3.987 2.456 1.00 86.44 351 ASP A N 1
ATOM 2791 C CA . ASP A 1 351 ? 1.998 5.059 2.937 1.00 86.44 351 ASP A CA 1
ATOM 2792 C C . ASP A 1 351 ? 1.630 6.403 2.305 1.00 86.44 351 ASP A C 1
ATOM 2794 O O . ASP A 1 351 ? 1.798 6.618 1.102 1.00 86.44 351 ASP A O 1
ATOM 2798 N N . PHE A 1 352 ? 1.199 7.369 3.110 1.00 82.25 352 PHE A N 1
ATOM 2799 C CA . PHE A 1 352 ? 0.888 8.739 2.691 1.00 82.25 352 PHE A CA 1
ATOM 2800 C C . PHE A 1 352 ? -0.135 8.822 1.548 1.00 82.25 352 PHE A C 1
ATOM 2802 O O . PHE A 1 352 ? -0.032 9.679 0.662 1.00 82.25 352 PHE A O 1
ATOM 2809 N N . CYS A 1 353 ? -1.102 7.909 1.533 1.00 81.19 353 CYS A N 1
ATOM 2810 C CA . CYS A 1 353 ? -2.085 7.789 0.464 1.00 81.19 353 CYS A CA 1
ATOM 2811 C C . CYS A 1 353 ? -3.429 8.418 0.827 1.00 81.19 353 CYS A C 1
ATOM 2813 O O . CYS A 1 353 ? -3.710 8.769 1.976 1.00 81.19 353 CYS A O 1
ATOM 2815 N N . ARG A 1 354 ? -4.284 8.565 -0.188 1.00 76.31 354 ARG A N 1
ATOM 2816 C CA . ARG A 1 354 ? -5.692 8.937 -0.016 1.00 76.31 354 ARG A CA 1
ATOM 2817 C C . ARG A 1 354 ? -6.583 8.068 -0.889 1.00 76.31 354 ARG A C 1
ATOM 2819 O O . ARG A 1 354 ? -6.153 7.683 -1.968 1.00 76.31 354 ARG A O 1
ATOM 2826 N N . GLY A 1 355 ? -7.816 7.802 -0.464 1.00 83.81 355 GLY A N 1
ATOM 2827 C CA . GLY A 1 355 ? -8.803 7.162 -1.339 1.00 83.81 355 GLY A CA 1
ATOM 2828 C C . GLY A 1 355 ? -9.780 6.223 -0.637 1.00 83.81 355 GLY A C 1
ATOM 2829 O O . GLY A 1 355 ? -10.192 6.482 0.496 1.00 83.81 355 GLY A O 1
ATOM 2830 N N . GLU A 1 356 ? -10.194 5.161 -1.331 1.00 84.81 356 GLU A N 1
ATOM 2831 C CA . GLU A 1 356 ? -11.278 4.270 -0.903 1.00 84.81 356 GLU A CA 1
ATOM 2832 C C . GLU A 1 356 ? -10.957 2.788 -1.152 1.00 84.81 356 GLU A C 1
ATOM 2834 O O . GLU A 1 356 ? -10.521 2.390 -2.230 1.00 84.81 356 GLU A O 1
ATOM 2839 N N . ILE A 1 357 ? -11.236 1.950 -0.156 1.00 97.75 357 ILE A N 1
ATOM 2840 C CA . ILE A 1 357 ? -11.145 0.490 -0.227 1.00 97.75 357 ILE A CA 1
ATOM 2841 C C . ILE A 1 357 ? -12.527 -0.063 0.097 1.00 97.75 357 ILE A C 1
ATOM 2843 O O . ILE A 1 357 ? -12.997 0.082 1.226 1.00 97.75 357 ILE A O 1
ATOM 2847 N N . ARG A 1 358 ? -13.191 -0.703 -0.869 1.00 95.44 358 ARG A N 1
ATOM 2848 C CA . ARG A 1 358 ? -14.561 -1.190 -0.684 1.00 95.44 358 ARG A CA 1
ATOM 2849 C C . ARG A 1 358 ? -14.829 -2.579 -1.235 1.00 95.44 358 ARG A C 1
ATOM 2851 O O . ARG A 1 358 ? -14.283 -2.965 -2.267 1.00 95.44 358 ARG A O 1
ATOM 2858 N N . HIS A 1 359 ? -15.696 -3.330 -0.561 1.00 98.19 359 HIS A N 1
ATOM 2859 C CA . HIS A 1 359 ? -16.082 -4.691 -0.960 1.00 98.19 359 HIS A CA 1
ATOM 2860 C C . HIS A 1 359 ? -14.880 -5.637 -1.125 1.00 98.19 359 HIS A C 1
ATOM 2862 O O . HIS A 1 359 ? -14.881 -6.510 -1.994 1.00 98.19 359 HIS A O 1
ATOM 2868 N N . CYS A 1 360 ? -13.815 -5.424 -0.349 1.00 98.88 360 CYS A N 1
ATOM 2869 C CA . CYS A 1 360 ? -12.562 -6.163 -0.479 1.00 98.88 360 CYS A CA 1
ATOM 2870 C C . CYS A 1 360 ? -12.427 -7.245 0.593 1.00 98.88 360 CYS A C 1
ATOM 2872 O O . CYS A 1 360 ? -13.025 -7.166 1.668 1.00 98.88 360 CYS A O 1
ATOM 2874 N N . ARG A 1 361 ? -11.603 -8.255 0.305 1.00 98.88 361 ARG A N 1
ATOM 2875 C CA . ARG A 1 361 ? -11.303 -9.344 1.238 1.00 98.88 361 ARG A CA 1
ATOM 2876 C C . ARG A 1 361 ? -9.799 -9.472 1.472 1.00 98.88 361 ARG A C 1
ATOM 2878 O O . ARG A 1 361 ? -9.034 -9.517 0.512 1.00 98.88 361 ARG A O 1
ATOM 2885 N N . PHE A 1 362 ? -9.400 -9.539 2.737 1.00 98.81 362 PHE A N 1
ATOM 2886 C CA . PHE A 1 362 ? -8.018 -9.709 3.186 1.00 98.81 362 PHE A CA 1
ATOM 2887 C C . PHE A 1 362 ? -7.935 -11.012 3.976 1.00 98.81 362 PHE A C 1
ATOM 2889 O O . PHE A 1 362 ? -8.668 -11.177 4.950 1.00 98.81 362 PHE A O 1
ATOM 2896 N N . GLU A 1 363 ? -7.117 -11.963 3.531 1.00 98.50 363 GLU A N 1
ATOM 2897 C CA . GLU A 1 363 ? -7.163 -13.341 4.034 1.00 98.50 363 GLU A CA 1
ATOM 2898 C C . GLU A 1 363 ? -5.784 -13.893 4.356 1.00 98.50 363 GLU A C 1
ATOM 2900 O O . GLU A 1 363 ? -4.903 -13.911 3.499 1.00 98.50 363 GLU A O 1
ATOM 2905 N N . ALA A 1 364 ? -5.632 -14.449 5.557 1.00 97.69 364 ALA A N 1
ATOM 2906 C CA . ALA A 1 364 ? -4.437 -15.193 5.944 1.00 97.69 364 ALA A CA 1
ATOM 2907 C C . ALA A 1 364 ? -3.132 -14.414 5.674 1.00 97.69 364 ALA A C 1
ATOM 2909 O O . ALA A 1 364 ? -2.189 -14.957 5.096 1.00 97.69 364 ALA A O 1
ATOM 2910 N N . THR A 1 365 ? -3.101 -13.138 6.072 1.00 97.94 365 THR A N 1
ATOM 2911 C CA . THR A 1 365 ? -1.887 -12.313 6.057 1.00 97.94 365 THR A CA 1
ATOM 2912 C C . THR A 1 365 ? -1.033 -12.655 7.279 1.00 97.94 365 THR A C 1
ATOM 2914 O O . THR A 1 365 ? -1.551 -12.863 8.379 1.00 97.94 365 THR A O 1
ATOM 2917 N N . GLY A 1 366 ? 0.275 -12.803 7.097 1.00 96.56 366 GLY A N 1
ATOM 2918 C CA . GLY A 1 366 ? 1.189 -13.218 8.162 1.00 96.56 366 GLY A CA 1
ATOM 2919 C C . GLY A 1 366 ? 1.572 -12.101 9.135 1.00 96.56 366 GLY A C 1
ATOM 2920 O O . GLY A 1 366 ? 2.154 -12.393 10.178 1.00 96.56 366 GLY A O 1
ATOM 2921 N N . ASN A 1 367 ? 1.193 -10.860 8.835 1.00 97.12 367 ASN A N 1
ATOM 2922 C CA . ASN A 1 367 ? 1.241 -9.724 9.744 1.00 97.12 367 ASN A CA 1
ATOM 2923 C C . ASN A 1 367 ? -0.101 -8.967 9.682 1.00 97.12 367 ASN A C 1
ATOM 2925 O O . ASN A 1 367 ? -1.137 -9.571 9.997 1.00 97.12 367 ASN A O 1
ATOM 2929 N N . ASP A 1 368 ? -0.121 -7.703 9.263 1.00 98.38 368 ASP A N 1
ATOM 2930 C CA . ASP A 1 368 ? -1.321 -6.876 9.267 1.00 98.38 368 ASP A CA 1
ATOM 2931 C C . ASP A 1 368 ? -2.185 -7.126 8.014 1.00 98.38 368 ASP A C 1
ATOM 2933 O O . ASP A 1 368 ? -1.704 -7.478 6.936 1.00 98.38 368 ASP A O 1
ATOM 2937 N N . GLY A 1 369 ? -3.511 -7.045 8.141 1.00 98.44 369 GLY A N 1
ATOM 2938 C CA . GLY A 1 369 ? -4.416 -7.146 6.987 1.00 98.44 369 GLY A CA 1
ATOM 2939 C C . GLY A 1 369 ? -4.363 -5.884 6.125 1.00 98.44 369 GLY A C 1
ATOM 2940 O O . GLY A 1 369 ? -4.170 -5.941 4.909 1.00 98.44 369 GLY A O 1
ATOM 2941 N N . LEU A 1 370 ? -4.517 -4.749 6.802 1.00 98.75 370 LEU A N 1
ATOM 2942 C CA . LEU A 1 370 ? -4.434 -3.389 6.287 1.00 98.75 370 LEU A CA 1
ATOM 2943 C C . LEU A 1 370 ? -3.482 -2.599 7.197 1.00 98.75 370 LEU A C 1
ATOM 2945 O O . LEU A 1 370 ? -3.816 -2.435 8.373 1.00 98.75 370 LEU A O 1
ATOM 2949 N N . ASP A 1 371 ? -2.358 -2.099 6.682 1.00 98.56 371 ASP A N 1
ATOM 2950 C CA . ASP A 1 371 ? -1.473 -1.163 7.390 1.00 98.56 371 ASP A CA 1
ATOM 2951 C C . ASP A 1 371 ? -1.495 0.217 6.723 1.00 98.56 371 ASP A C 1
ATOM 2953 O O . ASP A 1 371 ? -1.491 0.355 5.498 1.00 98.56 371 ASP A O 1
ATOM 2957 N N . PHE A 1 372 ? -1.599 1.252 7.552 1.00 96.25 372 PHE A N 1
ATOM 2958 C CA . PHE A 1 372 ? -1.703 2.640 7.125 1.00 96.25 372 PHE A CA 1
ATOM 2959 C C . PHE A 1 372 ? -0.702 3.498 7.885 1.00 96.25 372 PHE A C 1
ATOM 2961 O O . PHE A 1 372 ? -0.681 3.494 9.117 1.00 96.25 372 PHE A O 1
ATOM 2968 N N . SER A 1 373 ? 0.026 4.328 7.146 1.00 89.19 373 SER A N 1
ATOM 2969 C CA . SER A 1 373 ? 0.965 5.319 7.670 1.00 89.19 373 SER A CA 1
ATOM 2970 C C . SER A 1 373 ? 0.740 6.648 6.944 1.00 89.19 373 SER A C 1
ATOM 2972 O O . SER A 1 373 ? 0.667 6.679 5.716 1.00 89.19 373 SER A O 1
ATOM 2974 N N . GLY A 1 374 ? 0.534 7.752 7.673 1.00 76.25 374 GLY A N 1
ATOM 2975 C CA . GLY A 1 374 ? 0.270 9.088 7.112 1.00 76.25 374 GLY A CA 1
ATOM 2976 C C . GLY A 1 374 ? -0.892 9.195 6.111 1.00 76.25 374 GLY A C 1
ATOM 2977 O O . GLY A 1 374 ? -0.882 10.096 5.268 1.00 76.25 374 GLY A O 1
ATOM 2978 N N . SER A 1 375 ? -1.855 8.270 6.144 1.00 75.12 375 SER A N 1
ATOM 2979 C CA . SER A 1 375 ? -2.864 8.083 5.093 1.00 75.12 375 SER A CA 1
ATOM 2980 C C . SER A 1 375 ? -4.259 8.575 5.489 1.00 75.12 375 SER A C 1
ATOM 2982 O O . SER A 1 375 ? -4.628 8.541 6.658 1.00 75.12 375 SER A O 1
ATOM 2984 N N . VAL A 1 376 ? -5.066 8.984 4.502 1.00 80.25 376 VAL A N 1
ATOM 2985 C CA . VAL A 1 376 ? -6.478 9.380 4.683 1.00 80.25 376 VAL A CA 1
ATOM 2986 C C . VAL A 1 376 ? -7.380 8.526 3.796 1.00 80.25 376 VAL A C 1
ATOM 2988 O O . VAL A 1 376 ? -7.563 8.826 2.613 1.00 80.25 376 VAL A O 1
ATOM 2991 N N . VAL A 1 377 ? -7.925 7.438 4.341 1.00 79.06 377 VAL A N 1
ATOM 2992 C CA . VAL A 1 377 ? -8.594 6.391 3.548 1.00 79.06 377 VAL A CA 1
ATOM 2993 C C . VAL A 1 377 ? -9.924 5.972 4.168 1.00 79.06 377 VAL A C 1
ATOM 2995 O O . VAL A 1 377 ? -10.047 5.784 5.379 1.00 79.06 377 VAL A O 1
ATOM 2998 N N . ASN A 1 378 ? -10.923 5.778 3.307 1.00 75.00 378 ASN A N 1
ATOM 2999 C CA . ASN A 1 378 ? -12.197 5.170 3.675 1.00 75.00 378 ASN A CA 1
ATOM 3000 C C . ASN A 1 378 ? -12.167 3.665 3.385 1.00 75.00 378 ASN A C 1
ATOM 3002 O O . ASN A 1 378 ? -11.849 3.256 2.271 1.00 75.00 378 ASN A O 1
ATOM 3006 N N . VAL A 1 379 ? -12.551 2.847 4.361 1.00 89.06 379 VAL A N 1
ATOM 3007 C CA . VAL A 1 379 ? -12.658 1.389 4.242 1.00 89.06 379 VAL A CA 1
ATOM 3008 C C . VAL A 1 379 ? -14.113 0.982 4.448 1.00 89.06 379 VAL A C 1
ATOM 3010 O O . VAL A 1 379 ? -14.693 1.270 5.494 1.00 89.06 379 VAL A O 1
ATOM 3013 N N . LYS A 1 380 ? -14.726 0.327 3.462 1.00 88.00 380 LYS A N 1
ATOM 3014 C CA . LYS A 1 380 ? -16.165 0.046 3.469 1.00 88.00 380 LYS A CA 1
ATOM 3015 C C . LYS A 1 380 ? -16.503 -1.376 3.044 1.00 88.00 380 LYS A C 1
ATOM 3017 O O . LYS A 1 380 ? -16.115 -1.806 1.966 1.00 88.00 380 LYS A O 1
ATOM 3022 N N . ASP A 1 381 ? -17.326 -2.064 3.828 1.00 92.44 381 ASP A N 1
ATOM 3023 C CA . ASP A 1 381 ? -17.828 -3.405 3.503 1.00 92.44 381 ASP A CA 1
ATOM 3024 C C . ASP A 1 381 ? -16.682 -4.374 3.158 1.00 92.44 381 ASP A C 1
ATOM 3026 O O . ASP A 1 381 ? -16.690 -5.076 2.148 1.00 92.44 381 ASP A O 1
ATOM 3030 N N . CYS A 1 382 ? -15.621 -4.330 3.964 1.00 98.75 382 CYS A N 1
ATOM 3031 C CA . CYS A 1 382 ? -14.451 -5.184 3.801 1.00 98.75 382 CYS A CA 1
ATOM 3032 C C . CYS A 1 382 ? -14.466 -6.321 4.821 1.00 98.75 382 CYS A C 1
ATOM 3034 O O . CYS A 1 382 ? -14.914 -6.157 5.958 1.00 98.75 382 CYS A O 1
ATOM 3036 N N . HIS A 1 383 ? -13.923 -7.470 4.427 1.00 98.88 383 HIS A N 1
ATOM 3037 C CA . HIS A 1 383 ? -13.782 -8.632 5.296 1.00 98.88 383 HIS A CA 1
ATOM 3038 C C . HIS A 1 383 ? -12.305 -8.976 5.487 1.00 98.88 383 HIS A C 1
ATOM 3040 O O . HIS A 1 383 ? -11.628 -9.362 4.535 1.00 98.88 383 HIS A O 1
ATOM 3046 N N . ILE A 1 384 ? -11.821 -8.846 6.719 1.00 98.88 384 ILE A N 1
ATOM 3047 C CA . ILE A 1 384 ? -10.461 -9.201 7.117 1.00 98.88 384 ILE A CA 1
ATOM 3048 C C . ILE A 1 384 ? -10.533 -10.483 7.941 1.00 98.88 384 ILE A C 1
ATOM 3050 O O . ILE A 1 384 ? -11.241 -10.529 8.945 1.00 98.88 384 ILE A O 1
ATOM 3054 N N . VAL A 1 385 ? -9.833 -11.534 7.517 1.00 98.69 385 VAL A N 1
ATOM 3055 C CA . VAL A 1 385 ? -9.901 -12.846 8.165 1.00 98.69 385 VAL A CA 1
ATOM 3056 C C . VAL A 1 385 ? -8.533 -13.499 8.298 1.00 98.69 385 VAL A C 1
ATOM 3058 O O . VAL A 1 385 ? -7.808 -13.685 7.321 1.00 98.69 385 VAL A O 1
ATOM 3061 N N . GLY A 1 386 ? -8.196 -13.906 9.520 1.00 97.81 386 GLY A N 1
ATOM 3062 C CA . GLY A 1 386 ? -7.006 -14.712 9.787 1.00 97.81 386 GLY A CA 1
ATOM 3063 C C . GLY A 1 386 ? -5.666 -13.987 9.629 1.00 97.81 386 GLY A C 1
ATOM 3064 O O . GLY A 1 386 ? -4.656 -14.667 9.440 1.00 97.81 386 GLY A O 1
ATOM 3065 N N . SER A 1 387 ? -5.642 -12.650 9.685 1.00 97.75 387 SER A N 1
ATOM 3066 C CA . SER A 1 387 ? -4.406 -11.872 9.864 1.00 97.75 387 SER A CA 1
ATOM 3067 C C . SER A 1 387 ? -3.711 -12.263 11.168 1.00 97.75 387 SER A C 1
ATOM 3069 O O . SER A 1 387 ? -4.372 -12.485 12.185 1.00 97.75 387 SER A O 1
ATOM 3071 N N . ARG A 1 388 ? -2.382 -12.390 11.139 1.00 98.00 388 ARG A N 1
ATOM 3072 C CA . ARG A 1 388 ? -1.595 -12.957 12.249 1.00 98.00 388 ARG A CA 1
ATOM 3073 C C . ARG A 1 388 ? -1.030 -11.927 13.227 1.00 98.00 388 ARG A C 1
ATOM 3075 O O . ARG A 1 388 ? -0.472 -12.348 14.236 1.00 98.00 388 ARG A O 1
ATOM 3082 N N . ASP A 1 389 ? -1.214 -10.634 12.975 1.00 97.94 389 ASP A N 1
ATOM 3083 C CA . ASP A 1 389 ? -0.965 -9.566 13.953 1.00 97.94 389 ASP A CA 1
ATOM 3084 C C . ASP A 1 389 ? -2.212 -8.677 14.113 1.00 97.94 389 ASP A C 1
ATOM 3086 O O . ASP A 1 389 ? -3.078 -8.986 14.944 1.00 97.94 389 ASP A O 1
ATOM 3090 N N . LYS A 1 390 ? -2.363 -7.620 13.301 1.00 98.56 390 LYS A N 1
ATOM 3091 C CA . LYS A 1 390 ? -3.534 -6.732 13.335 1.00 98.56 390 LYS A CA 1
ATOM 3092 C C . LYS A 1 390 ? -4.435 -6.925 12.118 1.00 98.56 390 LYS A C 1
ATOM 3094 O O . LYS A 1 390 ? -3.979 -7.017 10.987 1.00 98.56 390 LYS A O 1
ATOM 3099 N N . GLY A 1 391 ? -5.750 -6.921 12.318 1.00 98.69 391 GLY A N 1
ATOM 3100 C CA . GLY A 1 391 ? -6.696 -6.843 11.205 1.00 98.69 391 GLY A CA 1
ATOM 3101 C C . GLY A 1 391 ? -6.540 -5.516 10.459 1.00 98.69 391 GLY A C 1
ATOM 3102 O O . GLY A 1 391 ? -6.356 -5.495 9.243 1.00 98.69 391 GLY A O 1
ATOM 3103 N N . ILE A 1 392 ? -6.569 -4.413 11.211 1.00 98.81 392 ILE A N 1
ATOM 3104 C CA . ILE A 1 392 ? -6.323 -3.058 10.709 1.00 98.81 392 ILE A CA 1
ATOM 3105 C C . ILE A 1 392 ? -5.358 -2.336 11.640 1.00 98.81 392 ILE A C 1
ATOM 3107 O O . ILE A 1 392 ? -5.606 -2.210 12.842 1.00 98.81 392 ILE A O 1
ATOM 3111 N N . SER A 1 393 ? -4.282 -1.824 11.067 1.00 98.69 393 SER A N 1
ATOM 3112 C CA . SER A 1 393 ? -3.252 -1.046 11.729 1.00 98.69 393 SER A CA 1
ATOM 3113 C C . SER A 1 393 ? -3.265 0.377 11.181 1.00 98.69 393 SER A C 1
ATOM 3115 O O . SER A 1 393 ? -3.154 0.598 9.983 1.00 98.69 393 SER A O 1
ATOM 3117 N N . VAL A 1 394 ? -3.452 1.355 12.067 1.00 96.62 394 VAL A N 1
ATOM 3118 C CA . VAL A 1 394 ? -3.510 2.775 11.713 1.00 96.62 394 VAL A CA 1
ATOM 3119 C C . VAL A 1 394 ? -2.412 3.510 12.467 1.00 96.62 394 VAL A C 1
ATOM 3121 O O . VAL A 1 394 ? -2.436 3.554 13.697 1.00 96.62 394 VAL A O 1
ATOM 3124 N N . GLY A 1 395 ? -1.429 4.052 11.759 1.00 86.00 395 GLY A N 1
ATOM 3125 C CA . GLY A 1 395 ? -0.251 4.677 12.345 1.00 86.00 395 GLY A CA 1
ATOM 3126 C C . GLY A 1 395 ? 0.151 5.999 11.694 1.00 86.00 395 GLY A C 1
ATOM 3127 O O . GLY A 1 395 ? -0.414 6.435 10.690 1.00 86.00 395 GLY A O 1
ATOM 3128 N N . GLU A 1 396 ? 1.112 6.659 12.341 1.00 84.56 396 GLU A N 1
ATOM 3129 C CA . GLU A 1 396 ? 1.818 7.837 11.835 1.00 84.56 396 GLU A CA 1
ATOM 3130 C C . GLU A 1 396 ? 0.883 8.950 11.320 1.00 84.56 396 GLU A C 1
ATOM 3132 O O . GLU A 1 396 ? 0.977 9.362 10.168 1.00 84.56 396 GLU A O 1
ATOM 3137 N N . GLN A 1 397 ? -0.013 9.457 12.178 1.00 80.19 397 GLN A N 1
ATOM 3138 C CA . GLN A 1 397 ? -1.000 10.503 11.844 1.00 80.19 397 GLN A CA 1
ATOM 3139 C C . GLN A 1 397 ? -1.938 10.150 10.675 1.00 80.19 397 GLN A C 1
ATOM 3141 O O . GLN A 1 397 ? -2.292 11.015 9.875 1.00 80.19 397 GLN A O 1
ATOM 3146 N N . SER A 1 398 ? -2.356 8.890 10.569 1.00 71.19 398 SER A N 1
ATOM 3147 C CA . SER A 1 398 ? -3.385 8.497 9.600 1.00 71.19 398 SER A CA 1
ATOM 3148 C C . SER A 1 398 ? -4.798 8.834 10.094 1.00 71.19 398 SER A C 1
ATOM 3150 O O . SER A 1 398 ? -5.086 8.716 11.284 1.00 71.19 398 SER A O 1
ATOM 3152 N N . ASP A 1 399 ? -5.701 9.163 9.171 1.00 73.44 399 ASP A N 1
ATOM 3153 C CA . ASP A 1 399 ? -7.135 9.365 9.404 1.00 73.44 399 ASP A CA 1
ATOM 3154 C C . ASP A 1 399 ? -7.939 8.329 8.611 1.00 73.44 399 ASP A C 1
ATOM 3156 O O . ASP A 1 399 ? -8.134 8.451 7.399 1.00 73.44 399 ASP A O 1
ATOM 3160 N N . ILE A 1 400 ? -8.432 7.298 9.293 1.00 85.25 400 ILE A N 1
ATOM 3161 C CA . ILE A 1 400 ? -9.132 6.181 8.654 1.00 85.25 400 ILE A CA 1
ATOM 3162 C C . ILE A 1 400 ? -10.593 6.161 9.083 1.00 85.25 400 ILE A C 1
ATOM 3164 O O . ILE A 1 400 ? -10.904 6.198 10.276 1.00 85.25 400 ILE A O 1
ATOM 3168 N N . MET A 1 401 ? -11.504 6.064 8.112 1.00 71.38 401 MET A N 1
ATOM 3169 C CA . MET A 1 401 ? -12.931 5.863 8.375 1.00 71.38 401 MET A CA 1
ATOM 3170 C C . MET A 1 401 ? -13.361 4.475 7.927 1.00 71.38 401 MET A C 1
ATOM 3172 O O . MET A 1 401 ? -13.131 4.089 6.785 1.00 71.38 401 MET A O 1
ATOM 3176 N N . LEU A 1 402 ? -14.020 3.740 8.816 1.00 83.75 402 LEU A N 1
ATOM 3177 C CA . LEU A 1 402 ? -14.436 2.366 8.591 1.00 83.75 402 LEU A CA 1
ATOM 3178 C C . LEU A 1 402 ? -15.959 2.220 8.655 1.00 83.75 402 LEU A C 1
ATOM 3180 O O . LEU A 1 402 ? -16.591 2.659 9.618 1.00 83.75 402 LEU A O 1
ATOM 3184 N N . PHE A 1 403 ? -16.537 1.556 7.655 1.00 81.50 403 PHE A N 1
ATOM 3185 C CA . PHE A 1 403 ? -17.977 1.365 7.500 1.00 81.50 403 PHE A CA 1
ATOM 3186 C C . PHE A 1 403 ? -18.304 -0.102 7.225 1.00 81.50 403 PHE A C 1
ATOM 3188 O O . PHE A 1 403 ? -17.890 -0.645 6.207 1.00 81.50 403 PHE A O 1
ATOM 3195 N N . ASP A 1 404 ? -19.094 -0.721 8.097 1.00 87.88 404 ASP A N 1
ATOM 3196 C CA . ASP A 1 404 ? -19.698 -2.040 7.879 1.00 87.88 404 ASP A CA 1
ATOM 3197 C C . ASP A 1 404 ? -18.690 -3.154 7.543 1.00 87.88 404 ASP A C 1
ATOM 3199 O O . ASP A 1 404 ? -18.962 -4.024 6.722 1.00 87.88 404 ASP A O 1
ATOM 3203 N N . CYS A 1 405 ? -17.511 -3.144 8.170 1.00 97.19 405 CYS A N 1
ATOM 3204 C CA . CYS A 1 405 ? -16.514 -4.197 7.950 1.00 97.19 405 CYS A CA 1
ATOM 3205 C C . CYS A 1 405 ? -16.688 -5.368 8.923 1.00 97.19 405 CYS A C 1
ATOM 3207 O O . CYS A 1 405 ? -17.218 -5.222 10.026 1.00 97.19 405 CYS A O 1
ATOM 3209 N N . ARG A 1 406 ? -16.159 -6.531 8.546 1.00 98.81 406 ARG A N 1
ATOM 3210 C CA . ARG A 1 406 ? -16.050 -7.709 9.412 1.00 98.81 406 ARG A CA 1
ATOM 3211 C C . ARG A 1 406 ? -14.587 -8.073 9.616 1.00 98.81 406 ARG A C 1
ATOM 3213 O O . ARG A 1 406 ? -13.824 -8.105 8.653 1.00 98.81 406 ARG A O 1
ATOM 3220 N N . ILE A 1 407 ? -14.215 -8.360 10.856 1.00 98.88 407 ILE A N 1
ATOM 3221 C CA . ILE A 1 407 ? -12.873 -8.791 11.235 1.00 98.88 407 ILE A CA 1
ATOM 3222 C C . ILE A 1 407 ? -12.999 -10.092 12.028 1.00 98.88 407 ILE A C 1
ATOM 3224 O O . ILE A 1 407 ? -13.673 -10.120 13.059 1.00 98.88 407 ILE A O 1
ATOM 3228 N N . GLU A 1 408 ? -12.389 -11.162 11.521 1.00 98.81 408 GLU A N 1
ATOM 3229 C CA . GLU A 1 408 ? -12.553 -12.520 12.045 1.00 98.81 408 GLU A CA 1
ATOM 3230 C C . GLU A 1 408 ? -11.215 -13.233 12.281 1.00 98.81 408 GLU A C 1
ATOM 3232 O O . GLU A 1 408 ? -10.365 -13.286 11.391 1.00 98.81 408 GLU A O 1
ATOM 3237 N N . GLY A 1 409 ? -11.046 -13.856 13.450 1.00 98.50 409 GLY A N 1
ATOM 3238 C CA . GLY A 1 409 ? -9.933 -14.779 13.690 1.00 98.50 409 GLY A CA 1
ATOM 3239 C C . GLY A 1 409 ? -8.562 -14.102 13.734 1.00 98.50 409 GLY A C 1
ATOM 3240 O O . GLY A 1 409 ? -7.610 -14.647 13.176 1.00 98.50 409 GLY A O 1
ATOM 3241 N N . VAL A 1 410 ? -8.466 -12.908 14.329 1.00 98.31 410 VAL A N 1
ATOM 3242 C CA . VAL A 1 410 ? -7.229 -12.104 14.373 1.00 98.31 410 VAL A CA 1
ATOM 3243 C C . VAL A 1 410 ? -6.790 -11.807 15.814 1.00 98.31 410 VAL A C 1
ATOM 3245 O O . VAL A 1 410 ? -7.653 -11.578 16.666 1.00 98.31 410 VAL A O 1
ATOM 3248 N N . PRO A 1 411 ? -5.479 -11.739 16.117 1.00 98.69 411 PRO A N 1
ATOM 3249 C CA . PRO A 1 411 ? -5.015 -11.384 17.458 1.00 98.69 411 PRO A CA 1
ATOM 3250 C C . PRO A 1 411 ? -5.465 -9.986 17.887 1.00 98.69 411 PRO A C 1
ATOM 3252 O O . PRO A 1 411 ? -6.093 -9.838 18.929 1.00 98.69 411 PRO A O 1
ATOM 3255 N N . ILE A 1 412 ? -5.229 -8.952 17.076 1.00 98.75 412 ILE A N 1
ATOM 3256 C CA . ILE A 1 412 ? -5.716 -7.592 17.349 1.00 98.75 412 ILE A CA 1
ATOM 3257 C C . ILE A 1 412 ? -6.622 -7.160 16.201 1.00 98.75 412 ILE A C 1
ATOM 3259 O O . ILE A 1 412 ? -6.177 -7.034 15.070 1.00 98.75 412 ILE A O 1
ATOM 3263 N N . ALA A 1 413 ? -7.900 -6.888 16.452 1.00 98.81 413 ALA A N 1
ATOM 3264 C CA . ALA A 1 413 ? -8.807 -6.530 15.369 1.00 98.81 413 ALA A CA 1
ATOM 3265 C C . ALA A 1 413 ? -8.461 -5.173 14.760 1.00 98.81 413 ALA A C 1
ATOM 3267 O O . ALA A 1 413 ? -8.304 -5.064 13.545 1.00 98.81 413 ALA A O 1
ATOM 3268 N N . MET A 1 414 ? -8.315 -4.147 15.599 1.00 98.81 414 MET A N 1
ATOM 3269 C CA . MET A 1 414 ? -7.984 -2.802 15.145 1.00 98.81 414 MET A CA 1
ATOM 3270 C C . MET A 1 414 ? -7.045 -2.095 16.111 1.00 98.81 414 MET A C 1
ATOM 3272 O O . MET A 1 414 ? -7.276 -2.083 17.323 1.00 98.81 414 MET A O 1
ATOM 3276 N N . ALA A 1 415 ? -6.024 -1.447 15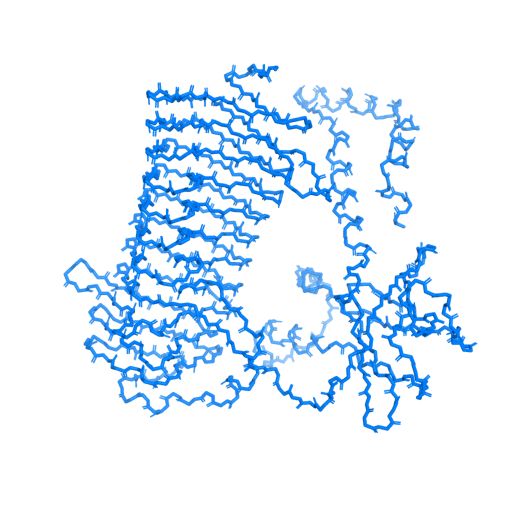.558 1.00 98.69 415 ALA A N 1
ATOM 3277 C CA . ALA A 1 415 ? -5.083 -0.632 16.301 1.00 98.69 415 ALA A CA 1
ATOM 3278 C C . ALA A 1 415 ? -4.967 0.784 15.732 1.00 98.69 415 ALA A C 1
ATOM 3280 O O . ALA A 1 415 ? -4.861 0.956 14.522 1.00 98.69 415 ALA A O 1
ATOM 3281 N N . SER A 1 416 ? -4.920 1.782 16.615 1.00 94.31 416 SER A N 1
ATOM 3282 C CA . SER A 1 416 ? -4.580 3.169 16.282 1.00 94.31 416 SER A CA 1
ATOM 3283 C C . SER A 1 416 ? -3.344 3.615 17.063 1.00 94.31 416 SER A C 1
ATOM 3285 O O . SER A 1 416 ? -3.258 3.415 18.279 1.00 94.31 416 SER A O 1
ATOM 3287 N N . LYS A 1 417 ? -2.368 4.194 16.365 1.00 96.62 417 LYS A N 1
ATOM 3288 C CA . LYS A 1 417 ? -1.025 4.501 16.866 1.00 96.62 417 LYS A CA 1
ATOM 3289 C C . LYS A 1 417 ? -0.618 5.918 16.484 1.00 96.62 417 LYS A C 1
ATOM 3291 O O . LYS A 1 417 ? -1.083 6.444 15.480 1.00 96.62 417 LYS A O 1
ATOM 3296 N N . ASP A 1 418 ? 0.311 6.509 17.225 1.00 83.75 418 ASP A N 1
ATOM 3297 C CA . ASP A 1 418 ? 1.140 7.618 16.730 1.00 83.75 418 ASP A CA 1
ATOM 3298 C C . ASP A 1 418 ? 0.332 8.828 16.208 1.00 83.75 418 ASP A C 1
ATOM 3300 O O . ASP A 1 418 ? 0.513 9.272 15.076 1.00 83.75 418 ASP A O 1
ATOM 3304 N N . ARG A 1 419 ? -0.576 9.364 17.045 1.00 78.38 419 ARG A N 1
ATOM 3305 C CA . ARG A 1 419 ? -1.537 10.454 16.730 1.00 78.38 419 ARG A CA 1
ATOM 3306 C C . ARG A 1 419 ? -2.548 10.160 15.625 1.00 78.38 419 ARG A C 1
ATOM 3308 O O . ARG A 1 419 ? -3.195 11.080 15.135 1.00 78.38 419 ARG A O 1
ATOM 3315 N N . SER A 1 420 ? -2.717 8.904 15.247 1.00 73.19 420 SER A N 1
ATOM 3316 C CA . SER A 1 420 ? -3.716 8.545 14.247 1.00 73.19 420 SER A CA 1
ATOM 3317 C C . SER A 1 420 ? -5.138 8.556 14.796 1.00 73.19 420 SER A C 1
ATOM 3319 O O . SER A 1 420 ? -5.366 8.383 15.998 1.00 73.19 420 SER A O 1
ATOM 3321 N N . MET A 1 421 ? -6.100 8.698 13.891 1.00 77.50 421 MET A N 1
ATOM 3322 C CA . MET A 1 421 ? -7.528 8.631 14.151 1.00 77.50 421 MET A CA 1
ATOM 3323 C C . MET A 1 421 ? -8.155 7.471 13.379 1.00 77.50 421 MET A C 1
ATOM 3325 O O . MET A 1 421 ? -8.088 7.407 12.154 1.00 77.50 421 MET A O 1
ATOM 3329 N N . LEU A 1 422 ? -8.837 6.582 14.096 1.00 87.50 422 LEU A N 1
ATOM 3330 C CA . LEU A 1 422 ? -9.669 5.542 13.500 1.00 87.50 422 LEU A CA 1
ATOM 3331 C C . LEU A 1 422 ? -11.134 5.772 13.879 1.00 87.50 422 LEU A C 1
ATOM 3333 O O . LEU A 1 422 ? -11.529 5.594 15.032 1.00 87.50 422 LEU A O 1
ATOM 3337 N N . MET A 1 423 ? -11.953 6.148 12.900 1.00 71.94 423 MET A N 1
ATOM 3338 C CA . MET A 1 423 ? -13.390 6.335 13.067 1.00 71.94 423 MET A CA 1
ATOM 3339 C C . MET A 1 423 ? -14.154 5.123 12.538 1.00 71.94 423 MET A C 1
ATOM 3341 O O . MET A 1 423 ? -14.265 4.916 11.336 1.00 71.94 423 MET A O 1
ATOM 3345 N N . VAL A 1 424 ? -14.727 4.338 13.440 1.00 81.88 424 VAL A N 1
ATOM 3346 C CA . VAL A 1 424 ? -15.498 3.133 13.138 1.00 81.88 424 VAL A CA 1
ATOM 3347 C C . VAL A 1 424 ? -16.985 3.447 13.224 1.00 81.88 424 VAL A C 1
ATOM 3349 O O . VAL A 1 424 ? -17.515 3.700 14.304 1.00 81.88 424 VAL A O 1
ATOM 3352 N N . TYR A 1 425 ? -17.689 3.402 12.100 1.00 72.31 425 TYR A N 1
ATOM 3353 C CA . TYR A 1 425 ? -19.143 3.552 12.078 1.00 72.31 425 TYR A CA 1
ATOM 3354 C C . TYR A 1 425 ? -19.854 2.260 12.478 1.00 72.31 425 TYR A C 1
ATOM 3356 O O . TYR A 1 425 ? -20.807 2.290 13.252 1.00 72.31 425 TYR A O 1
ATOM 3364 N N . SER A 1 426 ? -19.377 1.133 11.964 1.00 84.38 426 SER A N 1
ATOM 3365 C CA . SER A 1 426 ? -19.959 -0.187 12.182 1.00 84.38 426 SER A CA 1
ATOM 3366 C C . SER A 1 426 ? -18.895 -1.236 11.893 1.00 84.38 426 SER A C 1
ATOM 3368 O O . SER A 1 426 ? -18.206 -1.148 10.875 1.00 84.38 426 SER A O 1
ATOM 3370 N N . VAL A 1 427 ? -18.732 -2.198 12.799 1.00 97.88 427 VAL A N 1
ATOM 3371 C CA . VAL A 1 427 ? -17.812 -3.323 12.618 1.00 97.88 427 VAL A CA 1
ATOM 3372 C C . VAL A 1 427 ? -18.347 -4.582 13.298 1.00 97.88 427 VAL A C 1
ATOM 3374 O O . VAL A 1 427 ? -18.872 -4.523 14.410 1.00 97.88 427 VAL A O 1
ATOM 3377 N N . ALA A 1 428 ? -18.173 -5.735 12.663 1.00 98.69 428 ALA A N 1
ATOM 3378 C CA . ALA A 1 428 ? -18.405 -7.034 13.279 1.00 98.69 428 ALA A CA 1
ATOM 3379 C C . ALA A 1 428 ? -17.069 -7.692 13.635 1.00 98.69 428 ALA A C 1
ATOM 3381 O O . ALA A 1 428 ? -16.282 -8.016 12.749 1.00 98.69 428 ALA A O 1
ATOM 3382 N N . LEU A 1 429 ? -16.820 -7.882 14.929 1.00 98.88 429 LEU A N 1
ATOM 3383 C CA . LEU A 1 429 ? -15.650 -8.567 15.469 1.00 98.88 429 LEU A CA 1
ATOM 3384 C C . LEU A 1 429 ? -16.030 -9.985 15.881 1.00 98.88 429 LEU A C 1
ATOM 3386 O O . LEU A 1 429 ? -16.988 -10.171 16.638 1.00 98.88 429 LEU A O 1
ATOM 3390 N N . GLN A 1 430 ? -15.271 -10.968 15.414 1.00 98.88 430 GLN A N 1
ATOM 3391 C CA . GLN A 1 430 ? -15.509 -12.366 15.738 1.00 98.88 430 GLN A CA 1
ATOM 3392 C C . GLN A 1 430 ? -14.191 -13.107 15.963 1.00 98.88 430 GLN A C 1
ATOM 3394 O O . GLN A 1 430 ? -13.285 -12.998 15.147 1.00 98.88 430 GLN A O 1
ATOM 3399 N N . ASP A 1 431 ? -14.096 -13.911 17.022 1.00 98.62 431 ASP A N 1
ATOM 3400 C CA . ASP A 1 431 ? -12.920 -14.763 17.264 1.00 98.62 431 ASP A CA 1
ATOM 3401 C C . ASP A 1 431 ? -11.604 -13.959 17.339 1.00 98.62 431 ASP A C 1
ATOM 3403 O O . ASP A 1 431 ? -10.596 -14.347 16.750 1.00 98.62 431 ASP A O 1
ATOM 3407 N N . CYS A 1 432 ? -11.615 -12.815 18.035 1.00 98.56 432 CYS A N 1
ATOM 3408 C CA . CYS A 1 432 ? -10.432 -11.962 18.192 1.00 98.56 432 CYS A CA 1
ATOM 3409 C C . CYS A 1 432 ? -9.885 -12.013 19.624 1.00 98.56 432 CYS A C 1
ATOM 3411 O O . CYS A 1 432 ? -10.656 -11.949 20.580 1.00 98.56 432 CYS A O 1
ATOM 3413 N N . GLU A 1 433 ? -8.566 -12.022 19.813 1.00 98.50 433 GLU A N 1
ATOM 3414 C CA . GLU A 1 433 ? -8.001 -11.926 21.173 1.00 98.50 433 GLU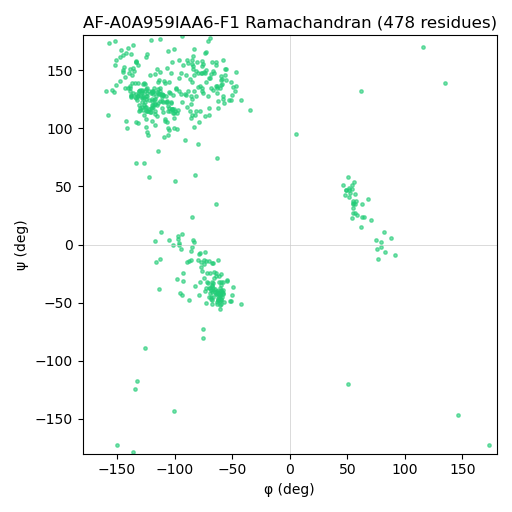 A CA 1
ATOM 3415 C C . GLU A 1 433 ? -8.235 -10.515 21.743 1.00 98.50 433 GLU A C 1
ATOM 3417 O O . GLU A 1 433 ? -8.728 -10.330 22.855 1.00 98.50 433 GLU A O 1
ATOM 3422 N N . GLN A 1 434 ? -7.976 -9.490 20.935 1.00 98.62 434 GLN A N 1
ATOM 3423 C CA . GLN A 1 434 ? -8.099 -8.085 21.291 1.00 98.62 434 GLN A CA 1
ATOM 3424 C C . GLN A 1 434 ? -8.961 -7.346 20.259 1.00 98.62 434 GLN A C 1
ATOM 3426 O O . GLN A 1 434 ? -8.685 -7.390 19.067 1.00 98.62 434 GLN A O 1
ATOM 3431 N N . GLY A 1 435 ? -9.995 -6.625 20.699 1.00 98.69 435 GLY A N 1
ATOM 3432 C CA . GLY A 1 435 ? -10.851 -5.825 19.812 1.00 98.69 435 GLY A CA 1
ATOM 3433 C C . GLY A 1 435 ? -10.175 -4.529 19.351 1.00 98.69 435 GLY A C 1
ATOM 3434 O O . GLY A 1 435 ? -9.636 -4.445 18.253 1.00 98.69 435 GLY A O 1
ATOM 3435 N N . PHE A 1 436 ? -10.194 -3.507 20.205 1.00 98.62 436 PHE A N 1
ATOM 3436 C CA . PHE A 1 436 ? -9.672 -2.169 19.916 1.00 98.62 436 PHE A CA 1
ATOM 3437 C C . PHE A 1 436 ? -8.418 -1.865 20.737 1.00 98.62 436 PHE A C 1
ATOM 3439 O O . PHE A 1 436 ? -8.439 -1.965 21.963 1.00 98.62 436 PHE A O 1
ATOM 3446 N N . THR A 1 437 ? -7.348 -1.416 20.094 1.00 98.38 437 THR A N 1
ATOM 3447 C CA . THR A 1 437 ? -6.101 -1.060 20.779 1.00 98.38 437 THR A CA 1
ATOM 3448 C C . THR A 1 437 ? -5.649 0.334 20.376 1.00 98.38 437 THR A C 1
ATOM 3450 O O . THR A 1 437 ? -5.569 0.639 19.194 1.00 98.38 437 THR A O 1
ATOM 3453 N N . ALA A 1 438 ? -5.320 1.193 21.338 1.00 94.94 438 ALA A N 1
ATOM 3454 C CA . ALA A 1 438 ? -4.789 2.521 21.040 1.00 94.94 438 ALA A CA 1
ATOM 3455 C C . ALA A 1 438 ? -3.542 2.805 21.878 1.00 94.94 438 ALA A C 1
ATOM 3457 O O . ALA A 1 438 ? -3.553 2.593 23.095 1.00 94.94 438 ALA A O 1
ATOM 3458 N N . TYR A 1 439 ? -2.451 3.217 21.233 1.00 94.94 439 TYR A N 1
ATOM 3459 C CA . TYR A 1 439 ? -1.159 3.394 21.900 1.00 94.94 439 TYR A CA 1
ATOM 3460 C C . TYR A 1 439 ? -0.226 4.355 21.164 1.00 94.94 439 TYR A C 1
ATOM 3462 O O . TYR A 1 439 ? -0.518 4.818 20.070 1.00 94.94 439 TYR A O 1
ATOM 3470 N N . GLN A 1 440 ? 0.911 4.663 21.779 1.00 91.31 440 GLN A N 1
ATOM 3471 C CA . GLN A 1 440 ? 2.028 5.344 21.134 1.00 91.31 440 GLN A CA 1
ATOM 3472 C C . GLN A 1 440 ? 3.138 4.318 20.889 1.00 91.31 440 GLN A C 1
ATOM 3474 O O . GLN A 1 440 ? 3.635 3.717 21.842 1.00 91.31 440 GLN A O 1
ATOM 3479 N N . LYS A 1 441 ? 3.516 4.102 19.627 1.00 88.25 441 LYS A N 1
ATOM 3480 C CA . LYS A 1 441 ? 4.631 3.226 19.236 1.00 88.25 441 LYS A CA 1
ATOM 3481 C C . LYS A 1 441 ? 5.914 4.040 19.086 1.00 88.25 441 LYS A C 1
ATOM 3483 O O . LYS A 1 441 ? 6.968 3.608 19.548 1.00 88.25 441 LYS A O 1
ATOM 3488 N N . LYS A 1 442 ? 5.818 5.214 18.459 1.00 73.75 442 LYS A N 1
ATOM 3489 C CA . LYS A 1 442 ? 6.942 6.094 18.133 1.00 73.75 442 LYS A CA 1
ATOM 3490 C C . LYS A 1 442 ? 6.968 7.328 19.053 1.00 73.75 442 LYS A C 1
ATOM 3492 O O . LYS A 1 442 ? 5.969 8.053 19.147 1.00 73.75 442 LYS A O 1
ATOM 3497 N N . PRO A 1 443 ? 8.076 7.586 19.773 1.00 67.75 443 PRO A N 1
ATOM 3498 C CA . PRO A 1 443 ? 8.150 8.648 20.780 1.00 67.75 443 PRO A CA 1
ATOM 3499 C C . PRO A 1 443 ? 7.990 10.064 20.205 1.00 67.75 443 PRO A C 1
ATOM 3501 O O . PRO A 1 443 ? 7.522 10.953 20.910 1.00 67.75 443 PRO A O 1
ATOM 3504 N N . GLU A 1 444 ? 8.338 10.276 18.936 1.00 63.06 444 GLU A N 1
ATOM 3505 C CA . GLU A 1 444 ? 8.201 11.554 18.229 1.00 63.06 444 GLU A CA 1
ATOM 3506 C C . GLU A 1 444 ? 6.738 11.951 17.939 1.00 63.06 444 GLU A C 1
ATOM 3508 O O . GLU A 1 444 ? 6.457 13.119 17.658 1.00 63.06 444 GLU A O 1
ATOM 3513 N N . TYR A 1 445 ? 5.800 11.008 18.075 1.00 69.31 445 TYR A N 1
ATOM 3514 C CA . TYR A 1 445 ? 4.362 11.242 17.948 1.00 69.31 445 TYR A CA 1
ATOM 3515 C C . TYR A 1 445 ? 3.681 11.363 19.329 1.00 69.31 445 TYR A C 1
ATOM 3517 O O . TYR A 1 445 ? 4.191 11.979 20.264 1.00 69.31 445 TYR A O 1
ATOM 3525 N N . GLY A 1 446 ? 2.463 10.849 19.447 1.00 69.25 446 GLY A N 1
ATOM 3526 C CA . GLY A 1 446 ? 1.630 10.789 20.645 1.00 69.25 446 GLY A CA 1
ATOM 3527 C C . GLY A 1 446 ? 0.730 9.556 20.562 1.00 69.25 446 GLY A C 1
ATOM 3528 O O . GLY A 1 446 ? 0.891 8.743 19.654 1.00 69.25 446 GLY A O 1
ATOM 3529 N N . GLY A 1 447 ? -0.211 9.397 21.490 1.00 72.31 447 GLY A N 1
ATOM 3530 C CA . GLY A 1 447 ? -1.128 8.256 21.463 1.00 72.31 447 GLY A CA 1
ATOM 3531 C C . GLY A 1 447 ? -2.046 8.244 20.240 1.00 72.31 447 GLY A C 1
ATOM 3532 O O . GLY A 1 447 ? -2.276 9.279 19.620 1.00 72.31 447 GLY A O 1
ATOM 3533 N N . GLY A 1 448 ? -2.547 7.065 19.883 1.00 77.50 448 GLY A N 1
ATOM 3534 C CA . GLY A 1 448 ? -3.591 6.909 18.875 1.00 77.50 448 GLY A CA 1
ATOM 3535 C C . GLY A 1 448 ? -4.993 7.103 19.452 1.00 77.50 448 GLY A C 1
ATOM 3536 O O . GLY A 1 448 ? -5.221 7.013 20.663 1.00 77.50 448 GLY A O 1
ATOM 3537 N N . HIS A 1 449 ? -5.953 7.342 18.572 1.00 77.88 449 HIS A N 1
ATOM 3538 C CA . HIS A 1 449 ? -7.336 7.612 18.935 1.00 77.88 449 HIS A CA 1
ATOM 3539 C C . HIS A 1 449 ? -8.294 6.759 18.109 1.00 77.88 449 HIS A C 1
ATOM 3541 O O . HIS A 1 449 ? -8.104 6.568 16.905 1.00 77.88 449 HIS A O 1
ATOM 3547 N N . ILE A 1 450 ? -9.328 6.238 18.768 1.00 85.06 450 ILE A N 1
ATOM 3548 C CA . ILE A 1 450 ? -10.378 5.437 18.139 1.00 85.06 450 ILE A CA 1
ATOM 3549 C C . ILE A 1 450 ? -11.745 5.978 18.558 1.00 85.06 450 ILE A C 1
ATOM 3551 O O . ILE A 1 450 ? -12.009 6.180 19.743 1.00 85.06 450 ILE A O 1
ATOM 3555 N N . VAL A 1 451 ? -12.645 6.167 17.596 1.00 75.69 451 VAL A N 1
ATOM 3556 C CA . VAL A 1 451 ? -14.049 6.517 17.840 1.00 75.69 451 VAL A CA 1
ATOM 3557 C C . VAL A 1 451 ? -14.937 5.468 17.193 1.00 75.69 451 VAL A C 1
ATOM 3559 O O . VAL A 1 451 ? -14.980 5.361 15.974 1.00 75.69 451 VAL A O 1
ATOM 3562 N N . VAL A 1 452 ? -15.683 4.722 17.999 1.00 84.50 452 VAL A N 1
ATOM 3563 C CA . VAL A 1 452 ? -16.581 3.649 17.568 1.00 84.50 452 VAL A CA 1
ATOM 3564 C C . VAL A 1 452 ? -18.028 4.073 17.779 1.00 84.50 452 VAL A C 1
ATOM 3566 O O . VAL A 1 452 ? -18.444 4.397 18.891 1.00 84.50 452 VAL A O 1
ATOM 3569 N N . ARG A 1 453 ? -18.822 4.064 16.710 1.00 75.62 453 ARG A N 1
ATOM 3570 C CA . ARG A 1 453 ? -20.265 4.330 16.753 1.00 75.62 453 ARG A CA 1
ATOM 3571 C C . ARG A 1 453 ? -21.056 3.060 17.017 1.00 75.62 453 ARG A C 1
ATOM 3573 O O . ARG A 1 453 ? -21.911 3.059 17.891 1.00 75.62 453 ARG A O 1
ATOM 3580 N N . SER A 1 454 ? -20.751 1.987 16.297 1.00 84.50 454 SER A N 1
ATOM 3581 C CA . SER A 1 454 ? -21.407 0.693 16.452 1.00 84.50 454 SER A CA 1
ATOM 3582 C C . SER A 1 454 ? -20.408 -0.442 16.270 1.00 84.50 454 SER A C 1
ATOM 3584 O O . SER A 1 454 ? -19.487 -0.348 15.457 1.00 84.50 454 SER A O 1
ATOM 3586 N N . TYR A 1 455 ? -20.589 -1.512 17.038 1.00 97.81 455 TYR A N 1
ATOM 3587 C CA . TYR A 1 455 ? -19.866 -2.761 16.851 1.00 97.81 455 TYR A CA 1
ATOM 3588 C C . TYR A 1 455 ? -20.702 -3.946 17.347 1.00 97.81 455 TYR A C 1
ATOM 3590 O O . TYR A 1 455 ? -21.525 -3.802 18.254 1.00 97.81 455 TYR A O 1
ATOM 3598 N N . SER A 1 456 ? -20.443 -5.130 16.799 1.00 98.06 456 SER A N 1
ATOM 3599 C CA . SER A 1 456 ? -20.788 -6.407 17.429 1.00 98.06 456 SER A CA 1
ATOM 3600 C C . SER A 1 456 ? -19.507 -7.155 17.770 1.00 98.06 456 SER A C 1
ATOM 3602 O O . SER A 1 456 ? -18.572 -7.152 16.976 1.00 98.06 456 SER A O 1
ATOM 3604 N N . ALA A 1 457 ? -19.458 -7.800 18.931 1.00 98.25 457 ALA A N 1
ATOM 3605 C CA . ALA A 1 457 ? -18.311 -8.594 19.354 1.00 98.25 457 ALA A CA 1
ATOM 3606 C C . ALA A 1 457 ? -18.775 -9.986 19.789 1.00 98.25 457 ALA A C 1
ATOM 3608 O O . ALA A 1 457 ? -19.543 -10.120 20.742 1.00 98.25 457 ALA A O 1
ATOM 3609 N N . GLU A 1 458 ? -18.296 -11.016 19.099 1.00 98.62 458 GLU A N 1
ATOM 3610 C CA . GLU A 1 458 ? -18.560 -12.419 19.407 1.00 98.62 458 GLU A CA 1
ATOM 3611 C C . GLU A 1 458 ? -17.234 -13.144 19.645 1.00 98.62 458 GLU A C 1
ATOM 3613 O O . GLU A 1 458 ? -16.350 -13.118 18.797 1.00 98.62 458 GLU A O 1
ATOM 3618 N N . ARG A 1 459 ? -17.078 -13.795 20.806 1.00 98.44 459 ARG A N 1
ATOM 3619 C CA . ARG A 1 459 ? -15.820 -14.470 21.190 1.00 98.44 459 ARG A CA 1
ATOM 3620 C C . ARG A 1 459 ? -14.595 -13.549 21.048 1.00 98.44 459 ARG A C 1
ATOM 3622 O O . ARG A 1 459 ? -13.591 -13.922 20.455 1.00 98.44 459 ARG A O 1
ATOM 3629 N N . VAL A 1 460 ? -14.709 -12.335 21.595 1.00 98.69 460 VAL A N 1
ATOM 3630 C CA . VAL A 1 460 ? -13.589 -11.395 21.732 1.00 98.69 460 VAL A CA 1
ATOM 3631 C C . VAL A 1 460 ? -13.065 -11.457 23.165 1.00 98.69 460 VAL A C 1
ATOM 3633 O O . VAL A 1 460 ? -13.824 -11.139 24.082 1.00 98.69 460 VAL A O 1
ATOM 3636 N N . GLU A 1 461 ? -11.814 -11.877 23.379 1.00 98.19 461 GLU A N 1
ATOM 3637 C CA . GLU A 1 461 ? -11.295 -12.118 24.741 1.00 98.19 461 GLU A CA 1
ATOM 3638 C C . GLU A 1 461 ? -11.169 -10.821 25.548 1.00 98.19 461 GLU A C 1
ATOM 3640 O O . GLU A 1 461 ? -11.646 -10.730 26.683 1.00 98.19 461 GLU A O 1
ATOM 3645 N N . ARG A 1 462 ? -10.575 -9.786 24.946 1.00 98.25 462 ARG A N 1
ATOM 3646 C CA . ARG A 1 462 ? -10.471 -8.444 25.516 1.00 98.25 462 ARG A CA 1
ATOM 3647 C C . ARG A 1 462 ? -10.984 -7.414 24.525 1.00 98.25 462 ARG A C 1
ATOM 3649 O O . ARG A 1 462 ? -10.387 -7.175 23.483 1.00 98.25 462 ARG A O 1
ATOM 3656 N N . LEU A 1 463 ? -12.073 -6.725 24.866 1.00 98.19 463 LEU A N 1
ATOM 3657 C CA . LEU A 1 463 ? -12.673 -5.764 23.939 1.00 98.19 463 LEU A CA 1
ATOM 3658 C C . LEU A 1 463 ? -11.756 -4.570 23.642 1.00 98.19 463 LEU A C 1
ATOM 3660 O O . LEU A 1 463 ? -11.680 -4.153 22.492 1.00 98.19 463 LEU A O 1
ATOM 3664 N N . TYR A 1 464 ? -11.054 -4.023 24.640 1.00 97.81 464 TYR A N 1
ATOM 3665 C CA . TYR A 1 464 ? -10.179 -2.864 24.438 1.00 97.81 464 TYR A CA 1
ATOM 3666 C C . TYR A 1 464 ? -8.907 -2.867 25.304 1.00 97.81 464 TYR A C 1
ATOM 3668 O O . TYR A 1 464 ? -8.899 -3.381 26.428 1.00 97.81 464 TYR A O 1
ATOM 3676 N N . ASN A 1 465 ? -7.836 -2.260 24.784 1.00 97.50 465 ASN A N 1
ATOM 3677 C CA . ASN A 1 465 ? -6.576 -2.007 25.484 1.00 97.50 465 ASN A CA 1
ATOM 3678 C C . ASN A 1 465 ? -5.993 -0.640 25.091 1.00 97.50 465 ASN A C 1
ATOM 3680 O O . ASN A 1 465 ? -5.478 -0.468 23.988 1.00 97.50 465 ASN A O 1
ATOM 3684 N N . ILE A 1 466 ? -6.082 0.337 25.994 1.00 95.88 466 ILE A N 1
ATOM 3685 C CA . ILE A 1 466 ? -5.753 1.739 25.716 1.00 95.88 466 ILE A CA 1
ATOM 3686 C C . ILE A 1 466 ? -4.570 2.158 26.585 1.00 95.88 466 ILE A C 1
ATOM 3688 O O . ILE A 1 466 ? -4.626 2.061 27.809 1.00 95.88 466 ILE A O 1
ATOM 3692 N N . SER A 1 467 ? -3.481 2.589 25.949 1.00 92.88 467 SER A N 1
ATOM 3693 C CA . SER A 1 467 ? -2.281 3.065 26.642 1.00 92.88 467 SER A CA 1
ATOM 3694 C C . SER A 1 467 ? -2.399 4.546 27.025 1.00 92.88 467 SER A C 1
ATOM 3696 O O . SER A 1 467 ? -3.161 5.287 26.397 1.00 92.88 467 SER A O 1
ATOM 3698 N N . PRO A 1 468 ? -1.618 5.022 28.013 1.00 87.75 468 PRO A N 1
ATOM 3699 C CA . PRO A 1 468 ? -1.594 6.435 28.383 1.00 87.75 468 PRO A CA 1
ATOM 3700 C C . PRO A 1 468 ? -1.373 7.361 27.179 1.00 87.75 468 PRO A C 1
ATOM 3702 O O . PRO A 1 468 ? -0.573 7.065 26.293 1.00 87.75 468 PRO A O 1
ATOM 3705 N N . GLY A 1 469 ? -2.092 8.485 27.147 1.00 80.62 469 GLY A N 1
ATOM 3706 C CA . GLY A 1 469 ? -2.033 9.455 26.045 1.00 80.62 469 GLY A CA 1
ATOM 3707 C C . GLY A 1 469 ? -2.834 9.067 24.797 1.00 80.62 469 GLY A C 1
ATOM 3708 O O . GLY A 1 469 ? -2.885 9.857 23.861 1.00 80.62 469 GLY A O 1
ATOM 3709 N N . SER A 1 470 ? -3.464 7.890 24.789 1.00 88.75 470 SER A N 1
ATOM 3710 C CA . SER A 1 470 ? -4.358 7.409 23.727 1.00 88.75 470 SER A CA 1
ATOM 3711 C C . SER A 1 470 ? -5.816 7.472 24.184 1.00 88.75 470 SER A C 1
ATOM 3713 O O . SER A 1 470 ? -6.085 7.648 25.373 1.00 88.75 470 SER A O 1
ATOM 3715 N N . SER A 1 471 ? -6.774 7.329 23.266 1.00 75.94 471 SER A N 1
ATOM 3716 C CA . SER A 1 471 ? -8.191 7.300 23.648 1.00 75.94 471 SER A CA 1
ATOM 3717 C C . SER A 1 471 ? -9.040 6.354 22.810 1.00 75.94 471 SER A C 1
ATOM 3719 O O . SER A 1 471 ? -8.761 6.087 21.641 1.00 75.94 471 SER A O 1
ATOM 3721 N N . LEU A 1 472 ? -10.118 5.879 23.429 1.00 88.44 472 LEU A N 1
ATOM 3722 C CA . LEU A 1 472 ? -11.195 5.150 22.777 1.00 88.44 472 LEU A CA 1
ATOM 3723 C C . LEU A 1 472 ? -12.532 5.746 23.212 1.00 88.44 472 LEU A C 1
ATOM 3725 O O . LEU A 1 472 ? -12.810 5.857 24.404 1.00 88.44 472 LEU A O 1
ATOM 3729 N N . GLN A 1 473 ? -13.373 6.099 22.249 1.00 75.94 473 GLN A N 1
ATOM 3730 C CA . GLN A 1 473 ? -14.761 6.481 22.477 1.00 75.94 473 GLN A CA 1
ATOM 3731 C C . GLN A 1 473 ? -15.678 5.417 21.876 1.00 75.94 473 GLN A C 1
ATOM 3733 O O . GLN A 1 473 ? -15.496 5.042 20.723 1.00 75.94 473 GLN A O 1
ATOM 3738 N N . ILE A 1 474 ? -16.680 4.957 22.624 1.00 85.56 474 ILE A N 1
ATOM 3739 C CA . ILE A 1 474 ? -17.706 4.020 22.152 1.00 85.56 474 ILE A CA 1
ATOM 3740 C C . ILE A 1 474 ? -19.080 4.643 22.390 1.00 85.56 474 ILE A C 1
ATOM 3742 O O . ILE A 1 474 ? -19.396 5.036 23.512 1.00 85.56 474 ILE A O 1
ATOM 3746 N N . ASP A 1 475 ? -19.891 4.745 21.335 1.00 77.38 475 ASP A N 1
ATOM 3747 C CA . ASP A 1 475 ? -21.255 5.298 21.370 1.00 77.38 475 ASP A CA 1
ATOM 3748 C C . ASP A 1 475 ? -21.326 6.657 22.099 1.00 77.38 475 ASP A C 1
ATOM 3750 O O . ASP A 1 475 ? -22.107 6.905 23.018 1.00 77.38 475 ASP A O 1
ATOM 3754 N N . GLY A 1 476 ? -20.393 7.545 21.745 1.00 58.25 476 GLY A N 1
ATOM 3755 C CA . GLY A 1 476 ? -20.299 8.882 22.328 1.00 58.25 476 GLY A CA 1
ATOM 3756 C C . GLY A 1 476 ? -19.702 8.942 23.741 1.00 58.25 476 GLY A C 1
ATOM 3757 O O . GLY A 1 476 ? -19.461 10.045 24.231 1.00 58.25 476 GLY A O 1
ATOM 3758 N N . ARG A 1 477 ? -19.388 7.813 24.383 1.00 65.38 477 ARG A N 1
ATOM 3759 C CA . ARG A 1 477 ? -18.793 7.764 25.728 1.00 65.38 477 ARG A CA 1
ATOM 3760 C C . ARG A 1 477 ? -17.310 7.436 25.659 1.00 65.38 477 ARG A C 1
ATOM 3762 O O . ARG A 1 477 ? -16.918 6.491 24.982 1.00 65.38 477 ARG A O 1
ATOM 3769 N N . LEU A 1 478 ? -16.489 8.225 26.344 1.00 71.06 478 LEU A N 1
ATOM 3770 C CA . LEU A 1 478 ? -15.071 7.917 26.495 1.00 71.06 478 LEU A CA 1
ATOM 3771 C C . LEU A 1 478 ? -14.924 6.670 27.377 1.00 71.06 478 LEU A C 1
ATOM 3773 O O . LEU A 1 478 ? -15.608 6.551 28.393 1.00 71.06 478 LEU A O 1
ATOM 3777 N N . VAL A 1 479 ? -14.065 5.745 26.963 1.00 77.62 479 VAL A N 1
ATOM 3778 C CA . VAL A 1 479 ? -13.671 4.587 27.763 1.00 77.62 479 VAL A CA 1
ATOM 3779 C C . VAL A 1 479 ? -12.493 5.024 28.634 1.00 77.62 479 VAL A C 1
ATOM 3781 O O . VAL A 1 479 ? -11.453 5.401 28.094 1.00 77.62 479 VAL A O 1
ATOM 3784 N N . GLU A 1 480 ? -12.704 5.044 29.953 1.00 56.91 480 GLU A N 1
ATOM 3785 C CA . GLU A 1 480 ? -11.693 5.402 30.964 1.00 56.91 480 GLU A CA 1
ATOM 3786 C C . GLU A 1 480 ? -10.722 4.258 31.272 1.00 56.91 480 GLU A C 1
ATOM 3788 O O . GLU A 1 480 ? -11.169 3.083 31.320 1.00 56.91 480 GLU A O 1
#

Nearest PDB structures (foldseek):
  4z05-assembly2_B  TM=3.538E-01  e=4.336E-02  Caldicellulosiruptor bescii DSM 6725
  4yza-assembly2_B  TM=3.568E-01  e=6.285E-02  Caldicellulosiruptor bescii DSM 6725
  4yz0-assembly2_B  TM=3.982E-01  e=2.412E-01  Caldicellulosiruptor bescii DSM 6725
  4z06-assembly2_B  TM=4.030E-01  e=3.186E-01  Caldicellulosiruptor bescii DSM 6725
  4z03-assembly1_A  TM=3.403E-01  e=5.066E-01  Caldicellulosiruptor bescii DSM 6725

Mean predicted aligned error: 14.6 Å

pLDDT: mean 84.8, std 15.48, range [36.78, 98.94]

Foldseek 3Di:
DLVCLDPVNLVVVCVVCVVVVVVVVVVVCVPVVPDDDDSVVSNVVSLVVNVLQDDDFQQQWPWEQAPQQKIWIFGNHQAKKKWFAFDLDFPDDGPGDPDIDIAGFQHDLVVLVVVVVDPDDDDDDDPPDDDPVVVSVVSPPGPGTDIGPRDPNTQWIWMDGVPDPDIGIHGHHHDHPPVPQDLVSVCQVPADQVVFVQWDDDDQETEHEADEGEFQAENEAEASHEYEYEFNGEYAAEPQYEDEYQEAYEYDYDPVGAYEYEHPHLRYAYEHEQYPDEHEHERYEYYSAEWDDRPNPTDFESHEYANHEYAYYLYEQEPHEGQESYEYECYEYHAYNYEFEDALHERYEYYLYEYEHENYEFYQHNAESAAYANYEYEYEQYEQENHEHEPYHAEHAYEYEYYNYEYEQYAEDYEFEFQYEYEYAEYEYYNYQEAYEWQYPDPSGFIGEYEHQYYHHYNHNYDYDYDPRYWYHYNNRTDD

Solvent-accessible surface area (backbone atoms only — not comparable to full-atom values): 23319 Å² total; per-residue (Å²): 106,70,70,66,41,30,68,67,47,42,52,53,49,49,63,75,42,39,72,61,50,52,54,50,52,58,54,50,34,74,80,39,73,83,68,75,90,61,69,64,60,57,52,53,54,21,48,55,56,42,61,68,68,53,77,62,45,57,67,21,37,43,33,28,32,41,98,85,48,24,34,40,35,36,47,63,30,68,52,48,36,34,37,47,24,33,19,69,46,84,92,47,82,53,55,64,50,98,62,80,43,76,35,64,41,44,78,50,67,68,56,61,55,51,61,68,74,49,91,73,90,82,84,79,94,65,103,77,72,77,55,76,62,53,57,55,56,70,64,62,62,63,58,82,58,51,75,42,78,58,58,86,76,52,36,26,38,32,30,27,41,81,96,49,94,61,77,46,54,19,57,46,38,80,58,69,82,61,93,65,61,51,61,66,56,47,51,63,75,64,46,62,65,85,81,46,83,70,58,47,74,55,97,50,34,40,35,38,57,58,45,84,42,83,32,70,51,67,48,47,43,60,61,87,36,38,37,38,38,34,46,32,14,28,41,36,19,24,87,56,7,33,45,35,26,27,25,30,45,38,32,55,18,40,94,94,31,37,21,34,47,30,12,89,75,52,37,5,30,36,38,35,40,60,26,97,47,67,19,42,37,27,21,33,37,38,34,28,18,7,38,50,69,49,93,83,54,68,51,53,15,18,35,31,28,38,42,22,28,37,38,38,34,48,26,35,31,31,54,24,66,28,54,14,36,31,26,38,31,54,24,49,41,36,41,31,52,26,38,32,32,46,16,66,18,24,22,34,37,32,37,47,24,35,45,40,40,29,53,28,40,30,34,43,10,48,21,26,25,35,35,33,30,46,17,44,37,40,39,30,46,29,40,31,32,40,13,61,36,25,30,30,36,33,21,54,52,12,44,37,40,35,36,59,26,37,37,33,49,15,49,28,36,34,37,16,19,17,51,6,40,35,40,31,53,26,37,40,40,31,49,17,49,28,36,42,35,17,26,55,83,48,87,92,54,39,20,2,27,37,41,34,58,40,71,47,78,43,70,46,76,34,62,67,50,71,38,83,77,29,43,43,29,51,66,90,38,75,64,130

Sequence (480 aa):
VYRFSSKDSLVDFFASVQAGKEARHRYLRTEFVDYQCREQDFLEEAQYVQALLLPQGPYSLLAFRSTGGQIELINAHTIPLEVLGTSFQEDAKPELLPEPVILPAAAPREYLLRQYKHPLHMFPDTQQMRSLSEYVLAQQVPPPGRILPAVPGARYVHYRVPGIDSAFVAPISVWQNDRIDSPRQSLFSQATLNRFPFLKISEGLIYIPAGLHQVDSDLVIPADMEVRLEAGAQLDLRRGARFISRSPVFAYGTEEAPVKIFSGDRSGSVAVLQTDRESILSGVIFDNLTNFNERGWMVTGAVTFYEADVRFNRCRFQNNHCEDGLNVVRSQIELEFCTIANTPFDGLDSDFCRGEIRHCRFEATGNDGLDFSGSVVNVKDCHIVGSRDKGISVGEQSDIMLFDCRIEGVPIAMASKDRSMLMVYSVALQDCEQGFTAYQKKPEYGGGHIVVRSYSAERVERLYNISPGSSLQIDGRLVE